Protein AF-M8BR06-F1 (afdb_monomer_lite)

Sequence (377 aa):
MAWVGFGALAWALWTTRNKALIEGIYIKHPADLLYKLVSFLQLWKPLSRAQDRRHVEWLAAKHLESKNGSPNIQAASSKQPSMRTPHAALLLLFILSCSRVAYSGGGRSRFTSIISFGDSYADTGNLVRWADPVLPGPNPFNNLPYGETFFGYPTGRATDGRLVLDFIAQALGLPLVPPYLAKGSNFSAGVNFAVAGAPALNLTYLQGQNLTVEPPINRSLHDQLDWFQKLKPSLCKGKGADFFGSSLFVMGEFGGNDYNFLMSCNRTVEQARVYAPQIVDSISRGVEIGDTDPARRQVVVADIFPIGCLPAILTMLASPNNMEYDGHGCLKSMNKLGRYQSSLLRRRIKVLRYKYPHTKIIATEYYRPVLACVLVA

Radius of gyration: 27.78 Å; chains: 1; bounding box: 53×90×55 Å

pLDDT: mean 81.52, std 17.78, range [28.53, 98.31]

Structure (mmCIF, N/CA/C/O backbone):
data_AF-M8BR06-F1
#
_entry.id   AF-M8BR06-F1
#
loop_
_atom_site.group_PDB
_atom_site.id
_atom_site.type_symbol
_atom_site.label_atom_id
_atom_site.label_alt_id
_atom_site.label_comp_id
_atom_site.label_asym_id
_atom_site.label_entity_id
_atom_site.label_seq_id
_atom_site.pdbx_PDB_ins_code
_atom_site.Cartn_x
_atom_site.Cartn_y
_atom_site.Cartn_z
_atom_site.occupancy
_atom_site.B_iso_or_equiv
_atom_site.auth_seq_id
_atom_site.auth_comp_id
_atom_site.auth_asym_id
_atom_site.auth_atom_id
_atom_site.pdbx_PDB_model_num
ATOM 1 N N . MET A 1 1 ? -3.911 -50.898 -1.181 1.00 49.75 1 MET A N 1
ATOM 2 C CA . MET A 1 1 ? -5.026 -50.791 -0.210 1.00 49.75 1 MET A CA 1
ATOM 3 C C . MET A 1 1 ? -5.031 -49.491 0.595 1.00 49.75 1 MET A C 1
ATOM 5 O O . MET A 1 1 ? -5.884 -48.664 0.304 1.00 49.75 1 MET A O 1
ATOM 9 N N . ALA A 1 2 ? -4.105 -49.244 1.538 1.00 55.69 2 ALA A N 1
ATOM 10 C CA . ALA A 1 2 ? -4.157 -48.046 2.403 1.00 55.69 2 ALA A CA 1
ATOM 11 C C . ALA A 1 2 ? -4.140 -46.710 1.631 1.00 55.69 2 ALA A C 1
ATOM 13 O O . ALA A 1 2 ? -4.893 -45.800 1.957 1.00 55.69 2 ALA A O 1
ATOM 14 N N . TRP A 1 3 ? -3.354 -46.626 0.555 1.00 56.12 3 TRP A N 1
ATOM 15 C CA . TRP A 1 3 ? -3.198 -45.402 -0.236 1.00 56.12 3 TRP A CA 1
ATOM 16 C C . TRP A 1 3 ? -4.436 -44.994 -1.041 1.00 56.12 3 TRP A C 1
ATOM 18 O O . TRP A 1 3 ? -4.694 -43.805 -1.177 1.00 56.12 3 TRP A O 1
ATOM 28 N N . VAL A 1 4 ? -5.232 -45.951 -1.534 1.00 65.31 4 VAL A N 1
ATOM 29 C CA . VAL A 1 4 ? -6.446 -45.650 -2.318 1.00 65.31 4 VAL A CA 1
ATOM 30 C C . VAL A 1 4 ? -7.574 -45.184 -1.398 1.00 65.31 4 VAL A C 1
ATOM 32 O O . VAL A 1 4 ? -8.220 -44.180 -1.680 1.00 65.31 4 VAL A O 1
ATOM 35 N N . GLY A 1 5 ? -7.761 -45.858 -0.257 1.00 67.38 5 GLY A N 1
ATOM 36 C CA . GLY A 1 5 ? -8.716 -45.424 0.765 1.00 67.38 5 GLY A CA 1
ATOM 37 C C . GLY A 1 5 ? -8.335 -44.075 1.379 1.00 67.38 5 GLY A C 1
ATOM 38 O O . GLY A 1 5 ? -9.189 -43.206 1.532 1.00 67.38 5 GLY A O 1
ATOM 39 N N . PHE A 1 6 ? -7.043 -43.865 1.653 1.00 75.31 6 PHE A N 1
ATOM 40 C CA . PHE A 1 6 ? -6.528 -42.580 2.122 1.00 75.31 6 PHE A CA 1
ATOM 41 C C . PHE A 1 6 ? -6.694 -41.478 1.070 1.00 75.31 6 PHE A C 1
ATOM 43 O O . PHE A 1 6 ? -7.150 -40.392 1.405 1.00 75.31 6 PHE A O 1
ATOM 50 N N . GLY A 1 7 ? -6.396 -41.761 -0.201 1.00 75.81 7 GLY A N 1
ATOM 51 C CA . GLY A 1 7 ? -6.579 -40.817 -1.303 1.00 75.81 7 GLY A CA 1
ATOM 52 C C . GLY A 1 7 ? -8.041 -40.410 -1.487 1.00 75.81 7 GLY A C 1
ATOM 53 O O . GLY A 1 7 ? -8.337 -39.222 -1.589 1.00 75.81 7 GLY A O 1
ATOM 54 N N . ALA A 1 8 ? -8.967 -41.371 -1.439 1.00 75.56 8 ALA A N 1
ATOM 55 C CA . ALA A 1 8 ? -10.400 -41.099 -1.524 1.00 75.56 8 ALA A CA 1
ATOM 56 C C . ALA A 1 8 ? -10.910 -40.278 -0.331 1.00 75.56 8 ALA A C 1
ATOM 58 O O . ALA A 1 8 ? -11.685 -39.339 -0.511 1.00 75.56 8 ALA A O 1
ATOM 59 N N . LEU A 1 9 ? -10.443 -40.590 0.883 1.00 77.25 9 LEU A N 1
ATOM 60 C CA . LEU A 1 9 ? -10.775 -39.829 2.086 1.00 77.25 9 LEU A CA 1
ATOM 61 C C . LEU A 1 9 ? -10.216 -38.402 2.017 1.00 77.25 9 LEU A C 1
ATOM 63 O O . LEU A 1 9 ? -10.948 -37.447 2.268 1.00 77.25 9 LEU A O 1
ATOM 67 N N . ALA A 1 10 ? -8.947 -38.245 1.638 1.00 77.25 10 ALA A N 1
ATOM 68 C CA . ALA A 1 10 ? -8.300 -36.947 1.484 1.00 77.25 10 ALA A CA 1
ATOM 69 C C . ALA A 1 10 ? -9.008 -36.092 0.424 1.00 77.25 10 ALA A C 1
ATOM 71 O O . ALA A 1 10 ? -9.261 -34.912 0.658 1.00 77.25 10 ALA A O 1
AT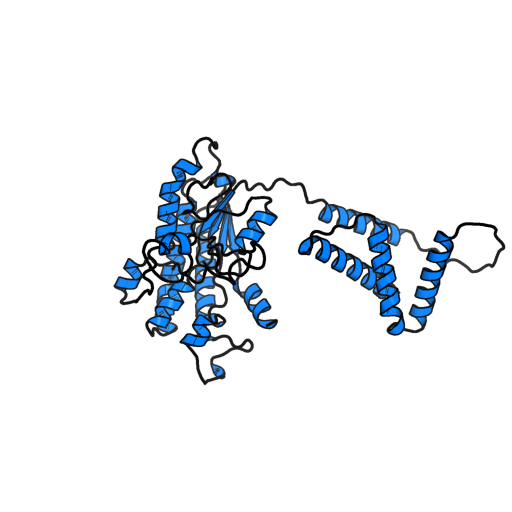OM 72 N N . TRP A 1 11 ? -9.407 -36.692 -0.700 1.00 81.38 11 TRP A N 1
ATOM 73 C CA . TRP A 1 11 ? -10.174 -36.015 -1.743 1.00 81.38 11 TRP A CA 1
ATOM 74 C C . TRP A 1 11 ? -11.576 -35.605 -1.269 1.00 81.38 11 TRP A C 1
ATOM 76 O O . TRP A 1 11 ? -11.992 -34.463 -1.476 1.00 81.38 11 TRP A O 1
ATOM 86 N N . ALA A 1 12 ? -12.300 -36.491 -0.579 1.00 81.25 12 ALA A N 1
ATOM 87 C CA . ALA A 1 12 ? -13.632 -36.191 -0.052 1.00 81.25 12 ALA A CA 1
ATOM 88 C C . ALA A 1 12 ? -13.591 -35.074 1.008 1.00 81.25 12 ALA A C 1
ATOM 90 O O . ALA A 1 12 ? -14.461 -34.198 1.029 1.00 81.25 12 ALA A O 1
ATOM 91 N N . LEU A 1 13 ? -12.557 -35.065 1.855 1.00 79.19 13 LEU A N 1
ATOM 92 C CA . LEU A 1 13 ? -12.309 -34.004 2.832 1.00 79.19 13 LEU A CA 1
ATOM 93 C C . LEU A 1 13 ? -11.920 -32.688 2.153 1.00 79.19 13 LEU A C 1
ATOM 95 O O . LEU A 1 13 ? -12.453 -31.640 2.512 1.00 79.19 13 LEU A O 1
ATOM 99 N N . TRP A 1 14 ? -11.042 -32.728 1.150 1.00 82.38 14 TRP A N 1
ATOM 100 C CA . TRP A 1 14 ? -10.592 -31.541 0.422 1.00 82.38 14 TRP A CA 1
ATOM 101 C C . TRP A 1 14 ? -11.732 -30.860 -0.338 1.00 82.38 14 TRP A C 1
ATOM 103 O O . TRP A 1 14 ? -11.950 -29.661 -0.170 1.00 82.38 14 TRP A O 1
ATOM 113 N N . THR A 1 15 ? -12.508 -31.624 -1.108 1.00 79.94 15 THR A N 1
ATOM 114 C CA . THR A 1 15 ? -13.666 -31.103 -1.854 1.00 79.94 15 THR A CA 1
ATOM 115 C C . THR A 1 15 ? -14.737 -30.553 -0.923 1.00 79.94 15 THR A C 1
ATOM 117 O O . THR A 1 15 ? -15.295 -29.491 -1.176 1.00 79.94 15 THR A O 1
ATOM 120 N N . THR A 1 16 ? -14.994 -31.229 0.196 1.00 77.69 16 THR A N 1
ATOM 121 C CA . THR A 1 16 ? -15.919 -30.743 1.222 1.00 77.69 16 THR A CA 1
ATOM 122 C C . THR A 1 16 ? -15.440 -29.441 1.849 1.00 77.69 16 THR A C 1
ATOM 124 O O . THR A 1 16 ? -16.220 -28.496 1.945 1.00 77.69 16 THR A O 1
ATOM 127 N N . ARG A 1 17 ? -14.165 -29.369 2.244 1.00 82.31 17 ARG A N 1
ATOM 128 C CA . ARG A 1 17 ? -13.575 -28.162 2.827 1.00 82.31 17 ARG A CA 1
ATOM 129 C C . ARG A 1 17 ? -13.661 -26.994 1.852 1.00 82.31 17 ARG A C 1
ATOM 131 O O . ARG A 1 17 ? -14.085 -25.915 2.238 1.00 82.31 17 ARG A O 1
ATOM 138 N N . ASN A 1 18 ? -13.269 -27.204 0.599 1.00 71.38 18 ASN A N 1
ATOM 139 C CA . ASN A 1 18 ? -13.291 -26.144 -0.403 1.00 71.38 18 ASN A CA 1
ATOM 140 C C . ASN A 1 18 ? -14.715 -25.680 -0.692 1.00 71.38 18 ASN A C 1
ATOM 142 O O . ASN A 1 18 ? -14.939 -24.482 -0.744 1.00 71.38 18 ASN A O 1
ATOM 146 N N . LYS A 1 19 ? -15.685 -26.594 -0.797 1.00 71.75 19 LYS A N 1
ATOM 147 C CA . LYS A 1 19 ? -17.084 -26.214 -1.017 1.00 71.75 19 LYS A CA 1
ATOM 148 C C . LYS A 1 19 ? -17.658 -25.412 0.156 1.00 71.75 19 LYS A C 1
ATOM 150 O O . LYS A 1 19 ? -18.348 -24.422 -0.055 1.00 71.75 19 LYS A O 1
ATOM 155 N N . ALA A 1 20 ? -17.299 -25.771 1.389 1.00 71.56 20 ALA A N 1
ATOM 156 C CA . ALA A 1 20 ? -17.675 -24.999 2.571 1.00 71.56 20 ALA A CA 1
ATOM 157 C C . ALA A 1 20 ? -17.008 -23.612 2.606 1.00 71.56 20 ALA A C 1
ATOM 159 O O . ALA A 1 20 ? -17.659 -22.631 2.944 1.00 71.56 20 ALA A O 1
ATOM 160 N N . LEU A 1 21 ? -15.724 -23.515 2.243 1.00 70.88 21 LEU A N 1
ATOM 161 C CA . LEU A 1 21 ? -14.970 -22.257 2.287 1.00 70.88 21 LEU A CA 1
ATOM 162 C C . LEU A 1 21 ? -15.294 -21.303 1.130 1.00 70.88 21 LEU A C 1
ATOM 164 O O . LEU A 1 21 ? -15.275 -20.093 1.326 1.00 70.88 21 LEU A O 1
ATOM 168 N N . ILE A 1 22 ? -15.543 -21.838 -0.064 1.00 71.12 22 ILE A N 1
ATOM 169 C CA . ILE A 1 22 ? -15.739 -21.057 -1.292 1.00 71.12 22 ILE A CA 1
ATOM 170 C C . ILE A 1 22 ? -17.221 -20.740 -1.490 1.00 71.12 22 ILE A C 1
ATOM 172 O O . ILE A 1 22 ? -17.567 -19.598 -1.768 1.00 71.12 22 ILE A O 1
ATOM 176 N N . GLU A 1 23 ? -18.095 -21.735 -1.322 1.00 71.25 23 GLU A N 1
ATOM 177 C CA . GLU A 1 23 ? -19.526 -21.614 -1.632 1.00 71.25 23 GLU A CA 1
ATOM 178 C C . GLU A 1 23 ? -20.400 -21.461 -0.374 1.00 71.25 23 GLU A C 1
ATOM 180 O O . GLU A 1 23 ? -21.606 -21.265 -0.483 1.00 71.25 23 GLU A O 1
ATOM 185 N N . GLY A 1 24 ? -19.834 -21.582 0.835 1.00 71.88 24 GLY A N 1
ATOM 186 C CA . GLY A 1 24 ? -20.604 -21.536 2.085 1.00 71.88 24 GLY A CA 1
ATOM 187 C C . GLY A 1 24 ? -21.511 -22.754 2.308 1.00 71.88 24 GLY A C 1
ATOM 188 O O . GLY A 1 24 ? -22.392 -22.724 3.168 1.00 71.88 24 GLY A O 1
ATOM 189 N N . ILE A 1 25 ? -21.325 -23.837 1.543 1.00 70.94 25 ILE A N 1
ATOM 190 C CA . ILE A 1 25 ? -22.163 -25.039 1.622 1.00 70.94 25 ILE A CA 1
ATOM 191 C C . ILE A 1 25 ? -21.520 -26.062 2.560 1.00 70.94 25 ILE A C 1
ATOM 193 O O . ILE A 1 25 ? -20.535 -26.722 2.220 1.00 70.94 25 ILE A O 1
ATOM 197 N N . TYR A 1 26 ? -22.121 -26.229 3.736 1.00 76.75 26 TYR A N 1
ATOM 198 C CA . TYR A 1 26 ? -21.677 -27.176 4.758 1.00 76.75 26 TYR A CA 1
ATOM 199 C C . TYR A 1 26 ? -22.360 -28.542 4.616 1.00 76.75 26 TYR A C 1
ATOM 201 O O . TYR A 1 26 ? -23.502 -28.647 4.163 1.00 76.75 26 TYR A O 1
ATOM 209 N N . ILE A 1 27 ? -21.655 -29.600 5.027 1.00 71.38 27 ILE A N 1
ATOM 210 C CA . ILE A 1 27 ? -22.239 -30.941 5.145 1.00 71.38 27 ILE A CA 1
ATOM 211 C C . ILE A 1 27 ? -23.325 -30.915 6.219 1.00 71.38 27 ILE A C 1
ATOM 213 O O . ILE A 1 27 ? -23.078 -30.453 7.332 1.00 71.38 27 ILE A O 1
ATOM 217 N N . LYS A 1 28 ? -24.506 -31.444 5.887 1.00 70.75 28 LYS A N 1
ATOM 218 C CA . LYS A 1 28 ? -25.637 -31.526 6.818 1.00 70.75 28 LYS A CA 1
ATOM 219 C C . LYS A 1 28 ? -25.622 -32.838 7.598 1.00 70.75 28 LYS A C 1
ATOM 221 O O . LYS A 1 28 ? -25.984 -32.840 8.770 1.00 70.75 28 LYS A O 1
ATOM 226 N N . HIS A 1 29 ? -25.144 -33.927 6.984 1.00 74.44 29 HIS A N 1
ATOM 227 C CA . HIS A 1 29 ? -25.019 -35.225 7.644 1.00 74.44 29 HIS A CA 1
ATOM 228 C C . HIS A 1 29 ? -23.676 -35.920 7.369 1.00 74.44 29 HIS A C 1
ATOM 230 O O . HIS A 1 29 ? -23.185 -35.894 6.244 1.00 74.44 29 HIS A O 1
ATOM 236 N N . PRO A 1 30 ? -23.101 -36.652 8.346 1.00 68.88 30 PRO A N 1
ATOM 237 C CA . PRO A 1 30 ? -21.858 -37.413 8.154 1.00 68.88 30 PRO A CA 1
ATOM 238 C C . PRO A 1 30 ? -21.896 -38.391 6.964 1.00 68.88 30 PRO A C 1
ATOM 240 O O . PRO A 1 30 ? -20.865 -38.682 6.356 1.00 68.88 30 PRO A O 1
ATOM 243 N N . ALA A 1 31 ? -23.094 -38.864 6.605 1.00 66.94 31 ALA A N 1
ATOM 244 C CA . ALA A 1 31 ? -23.335 -39.716 5.445 1.00 66.94 31 ALA A CA 1
ATOM 245 C C . ALA A 1 31 ? -22.972 -39.045 4.104 1.00 66.94 31 ALA A C 1
ATOM 247 O O . ALA A 1 31 ? -22.581 -39.745 3.173 1.00 66.94 31 ALA A O 1
ATOM 248 N N . ASP A 1 32 ? -23.008 -37.712 4.010 1.00 68.38 32 ASP A N 1
ATOM 249 C CA . ASP A 1 32 ? -22.663 -36.976 2.786 1.00 68.38 32 ASP A CA 1
ATOM 250 C C . ASP A 1 32 ? -21.168 -37.113 2.452 1.00 68.38 32 ASP A C 1
ATOM 252 O O . ASP A 1 32 ? -20.780 -37.187 1.283 1.00 68.38 32 ASP A O 1
ATOM 256 N N . LEU A 1 33 ? -20.309 -37.186 3.478 1.00 75.06 33 LEU A N 1
ATOM 257 C CA . LEU A 1 33 ? -18.872 -37.405 3.301 1.00 75.06 33 LEU A CA 1
ATOM 258 C C . LEU A 1 33 ? -18.595 -38.834 2.821 1.00 75.06 33 LEU A C 1
ATOM 260 O O . LEU A 1 33 ? -17.802 -39.031 1.900 1.00 75.06 33 LEU A O 1
ATOM 264 N N . LEU A 1 34 ? -19.285 -39.817 3.410 1.00 70.88 34 LEU A N 1
ATOM 265 C CA . LEU A 1 34 ? -19.211 -41.218 2.990 1.00 70.88 34 LEU A CA 1
ATOM 266 C C . LEU A 1 34 ? -19.691 -41.385 1.545 1.00 70.88 34 LEU A C 1
ATOM 268 O O . LEU A 1 34 ? -19.033 -42.068 0.764 1.00 70.88 34 LEU A O 1
ATOM 272 N N . TYR A 1 35 ? -20.771 -40.703 1.160 1.00 72.69 35 TYR A N 1
ATOM 273 C CA . TYR A 1 35 ? -21.288 -40.725 -0.205 1.00 72.69 35 TYR A CA 1
ATOM 274 C C . TYR A 1 35 ? -20.272 -40.182 -1.220 1.00 72.69 35 TYR A C 1
ATOM 276 O O . TYR A 1 35 ? -20.033 -40.816 -2.249 1.00 72.69 35 TYR A O 1
ATOM 284 N N . LYS A 1 36 ? -19.609 -39.055 -0.924 1.00 75.25 36 LYS A N 1
ATOM 285 C CA . LYS A 1 36 ? -18.546 -38.500 -1.785 1.00 75.25 36 LYS A CA 1
ATOM 286 C C . LYS A 1 36 ? -17.338 -39.431 -1.895 1.00 75.25 36 LYS A C 1
ATOM 288 O O . LYS A 1 36 ? -16.780 -39.578 -2.979 1.00 75.25 36 LYS A O 1
ATOM 293 N N . LEU A 1 37 ? -16.955 -40.074 -0.793 1.00 74.44 37 LEU A N 1
ATOM 294 C CA . LEU A 1 37 ? -15.846 -41.027 -0.747 1.00 74.44 37 LEU A CA 1
ATOM 295 C C . LEU A 1 37 ? -16.151 -42.262 -1.611 1.00 74.44 37 LEU A C 1
ATOM 297 O O . LEU A 1 37 ? -15.336 -42.652 -2.444 1.00 74.44 37 LEU A O 1
ATOM 301 N N . VAL A 1 38 ? -17.358 -42.822 -1.483 1.00 70.38 38 VAL A N 1
ATOM 302 C CA . VAL A 1 38 ? -17.835 -43.940 -2.314 1.00 70.38 38 VAL A CA 1
ATOM 303 C C . VAL A 1 38 ? -17.940 -43.530 -3.786 1.00 70.38 38 VAL A C 1
ATOM 305 O O . VAL A 1 38 ? -17.474 -44.271 -4.647 1.00 70.38 38 VAL A O 1
ATOM 308 N N . SER A 1 39 ? -18.458 -42.334 -4.077 1.00 71.25 39 SER A N 1
ATOM 309 C CA . SER A 1 39 ? -18.562 -41.806 -5.447 1.00 71.25 39 SER A CA 1
ATOM 310 C C . SER A 1 39 ? -17.189 -41.683 -6.112 1.00 71.25 39 SER A C 1
ATOM 312 O O . SER A 1 39 ? -17.006 -42.114 -7.247 1.00 71.25 39 SER A O 1
ATOM 314 N N . PHE A 1 40 ? -16.189 -41.164 -5.393 1.00 74.94 40 PHE A N 1
ATOM 315 C CA . PHE A 1 40 ? -14.815 -41.075 -5.889 1.00 74.94 40 PHE A CA 1
ATOM 316 C C . PHE A 1 40 ? -14.220 -42.452 -6.195 1.00 74.94 40 PHE A C 1
ATOM 318 O O . PHE A 1 40 ? -13.641 -42.654 -7.261 1.00 74.94 40 PHE A O 1
ATOM 325 N N . LEU A 1 41 ? -14.402 -43.416 -5.287 1.00 71.81 41 LEU A N 1
ATOM 326 C CA . LEU A 1 41 ? -13.933 -44.789 -5.483 1.00 71.81 41 LEU A CA 1
ATOM 327 C C . LEU A 1 41 ? -14.619 -45.473 -6.676 1.00 71.81 41 LEU A C 1
ATOM 329 O O . LEU A 1 41 ? -13.980 -46.253 -7.379 1.00 71.81 41 LEU A O 1
ATOM 333 N N . GLN A 1 42 ? -15.891 -45.162 -6.933 1.00 70.31 42 GLN A N 1
ATOM 334 C CA . GLN A 1 42 ? -16.631 -45.657 -8.096 1.00 70.31 42 GLN A CA 1
ATOM 335 C C . GLN A 1 42 ? -16.139 -45.027 -9.409 1.00 70.31 42 GLN A C 1
ATOM 337 O O . GLN A 1 42 ? -15.932 -45.751 -10.380 1.00 70.31 42 GLN A O 1
ATOM 342 N N . LEU A 1 43 ? -15.877 -43.716 -9.429 1.00 71.81 43 LEU A N 1
ATOM 343 C CA . LEU A 1 43 ? -15.330 -42.990 -10.586 1.00 71.81 43 LEU A CA 1
ATOM 344 C C . LEU A 1 43 ? -13.903 -43.434 -10.946 1.00 71.81 43 LEU A C 1
ATOM 346 O O . LEU A 1 43 ? -13.566 -43.544 -12.121 1.00 71.81 43 LEU A O 1
ATOM 350 N N . TRP A 1 44 ? -13.075 -43.742 -9.945 1.00 67.06 44 TRP A N 1
ATOM 351 C CA . TRP A 1 44 ? -11.690 -44.193 -10.138 1.00 67.06 44 TRP A CA 1
ATOM 352 C C . TRP A 1 44 ? -11.543 -45.710 -10.330 1.00 67.06 44 TRP A C 1
ATOM 354 O O . TRP A 1 44 ? -10.448 -46.197 -10.629 1.00 67.06 44 TRP A O 1
ATOM 364 N N . LYS A 1 45 ? -12.643 -46.469 -10.224 1.00 64.38 45 LYS A N 1
ATOM 365 C CA . LYS A 1 45 ? -12.693 -47.924 -10.438 1.00 64.38 45 LYS A CA 1
ATOM 366 C C . LYS A 1 45 ? -12.022 -48.378 -11.750 1.00 64.38 45 LYS A C 1
ATOM 368 O O . LYS A 1 45 ? -11.243 -49.334 -11.676 1.00 64.38 45 LYS A O 1
ATOM 373 N N . PRO A 1 46 ? -12.231 -47.729 -12.919 1.00 63.12 46 PRO A N 1
ATOM 374 C CA . PRO A 1 46 ? -11.651 -48.179 -14.191 1.00 63.12 46 PRO A CA 1
ATOM 375 C C . PRO A 1 46 ? -10.120 -48.085 -14.230 1.00 63.12 46 PRO A C 1
ATOM 377 O O . PRO A 1 46 ? -9.468 -48.892 -14.889 1.00 63.12 46 PRO A O 1
ATOM 380 N N . LEU A 1 47 ? -9.551 -47.134 -13.483 1.00 58.69 47 LEU A N 1
ATOM 381 C CA . LEU A 1 47 ? -8.119 -46.821 -13.462 1.00 58.69 47 LEU A CA 1
ATOM 382 C C . LEU A 1 47 ? -7.347 -47.617 -12.394 1.00 58.69 47 LEU A C 1
ATOM 384 O O . LEU A 1 47 ? -6.122 -47.540 -12.316 1.00 58.69 47 LEU A O 1
ATOM 388 N N . SER A 1 48 ? -8.049 -48.393 -11.564 1.00 63.12 48 SER A N 1
ATOM 389 C CA . SER A 1 48 ? -7.447 -49.170 -10.479 1.00 63.12 48 SER A CA 1
ATOM 390 C C . SER A 1 48 ? -6.947 -50.550 -10.939 1.00 63.12 48 SER A C 1
ATOM 392 O O . SER A 1 48 ? -7.472 -51.168 -11.881 1.00 63.12 48 SER A O 1
ATOM 394 N N . ARG A 1 49 ? -5.907 -51.068 -10.265 1.00 65.94 49 ARG A N 1
ATOM 395 C CA . ARG A 1 49 ? -5.365 -52.411 -10.535 1.00 65.94 49 ARG A CA 1
ATOM 396 C C . ARG A 1 49 ? -6.459 -53.463 -10.307 1.00 65.94 49 ARG A C 1
ATOM 398 O O . ARG A 1 49 ? -7.321 -53.298 -9.448 1.00 65.94 49 ARG A O 1
ATOM 405 N N . ALA A 1 50 ? -6.433 -54.568 -11.056 1.00 66.94 50 ALA A N 1
ATOM 406 C CA . ALA A 1 50 ? -7.491 -55.593 -11.021 1.00 66.94 50 ALA A CA 1
ATOM 407 C C . ALA A 1 50 ? -7.768 -56.170 -9.611 1.00 66.94 50 ALA A C 1
ATOM 409 O O . ALA A 1 50 ? -8.886 -56.587 -9.309 1.00 66.94 50 ALA A O 1
ATOM 410 N N . GLN A 1 51 ? -6.764 -56.172 -8.730 1.00 59.53 51 GLN A N 1
ATOM 411 C CA . GLN A 1 51 ? -6.901 -56.585 -7.332 1.00 59.53 51 GLN A CA 1
ATOM 412 C C . GLN A 1 51 ? -7.697 -55.579 -6.479 1.00 59.53 51 GLN A C 1
ATOM 414 O O . GLN A 1 51 ? -8.456 -55.999 -5.610 1.00 59.53 51 GLN A O 1
ATOM 419 N N . ASP A 1 52 ? -7.583 -54.277 -6.755 1.00 60.78 52 ASP A N 1
ATOM 420 C CA . ASP A 1 52 ? -8.293 -53.220 -6.025 1.00 60.78 52 ASP A CA 1
ATOM 421 C C . ASP A 1 52 ? -9.775 -53.144 -6.451 1.00 60.78 52 ASP A C 1
ATOM 423 O O . ASP A 1 52 ? -10.650 -52.931 -5.611 1.00 60.78 52 ASP A O 1
ATOM 427 N N . ARG A 1 53 ? -10.084 -53.422 -7.731 1.00 67.19 53 ARG A N 1
ATOM 428 C CA . ARG A 1 53 ? -11.465 -53.433 -8.265 1.00 67.19 53 ARG A CA 1
ATOM 429 C C . ARG A 1 53 ? -12.386 -54.405 -7.531 1.00 67.19 53 ARG A C 1
ATOM 431 O O . ARG A 1 53 ? -13.478 -54.013 -7.129 1.00 67.19 53 ARG A O 1
ATOM 438 N N . ARG A 1 54 ? -11.919 -55.638 -7.301 1.00 65.19 54 ARG A N 1
ATOM 439 C CA . ARG A 1 54 ? -12.687 -56.685 -6.600 1.00 65.19 54 ARG A CA 1
ATOM 440 C C . ARG A 1 54 ? -13.035 -56.294 -5.163 1.00 65.19 54 ARG A C 1
ATOM 442 O O . ARG A 1 54 ? -14.078 -56.676 -4.644 1.00 65.19 54 ARG A O 1
ATOM 449 N N . HIS A 1 55 ? -12.181 -55.507 -4.516 1.00 64.81 55 HIS A N 1
ATOM 450 C CA . HIS A 1 55 ? -12.420 -55.065 -3.147 1.00 64.81 55 HIS A CA 1
ATOM 451 C C . HIS A 1 55 ? -13.378 -53.868 -3.069 1.00 64.81 55 HIS A C 1
ATOM 453 O O . HIS A 1 55 ? -14.205 -53.803 -2.162 1.00 64.81 55 HIS A O 1
ATOM 459 N N . VAL A 1 56 ? -13.313 -52.946 -4.037 1.00 64.50 56 VAL A N 1
ATOM 460 C CA . VAL A 1 56 ? -14.299 -51.858 -4.176 1.00 64.50 56 VAL A CA 1
ATOM 461 C C . VAL A 1 56 ? -15.698 -52.428 -4.445 1.00 64.50 56 VAL A C 1
ATOM 463 O O . VAL A 1 56 ? -16.672 -51.943 -3.876 1.00 64.50 56 VAL A O 1
ATOM 466 N N . GLU A 1 57 ? -15.800 -53.493 -5.244 1.00 65.94 57 GLU A N 1
ATOM 467 C CA . GLU A 1 57 ? -17.057 -54.223 -5.477 1.00 65.94 57 GLU A CA 1
ATOM 468 C C . GLU A 1 57 ? -17.592 -54.884 -4.205 1.00 65.94 57 GLU A C 1
ATOM 470 O O . GLU A 1 57 ? -18.773 -54.741 -3.893 1.00 65.94 57 GLU A O 1
ATOM 475 N N . TRP A 1 58 ? -16.719 -55.521 -3.421 1.00 70.94 58 TRP A N 1
ATOM 476 C CA . TRP A 1 58 ? -17.087 -56.096 -2.127 1.00 70.94 58 TRP A CA 1
ATOM 477 C C . TRP A 1 58 ? -17.611 -55.039 -1.134 1.00 70.94 58 TRP A C 1
ATOM 479 O O . TRP A 1 58 ? -18.636 -55.253 -0.488 1.00 70.94 58 TRP A O 1
ATOM 489 N N . LEU A 1 59 ? -16.957 -53.873 -1.044 1.00 61.22 59 LEU A N 1
ATOM 490 C CA . LEU A 1 59 ? -17.395 -52.764 -0.182 1.00 61.22 59 LEU A CA 1
ATOM 491 C C . LEU A 1 59 ? -18.744 -52.176 -0.622 1.00 61.22 59 LEU A C 1
ATOM 493 O O . LEU A 1 59 ? -19.586 -51.867 0.222 1.00 61.22 59 LEU A O 1
ATOM 497 N N . ALA A 1 60 ? -18.962 -52.035 -1.932 1.00 62.41 60 ALA A N 1
ATOM 498 C CA . ALA A 1 60 ? -20.221 -51.541 -2.482 1.00 62.41 60 ALA A CA 1
ATOM 499 C C . ALA A 1 60 ? -21.382 -52.519 -2.223 1.00 62.41 60 ALA A C 1
ATOM 501 O O . ALA A 1 60 ? -22.458 -52.083 -1.813 1.00 62.41 60 ALA A O 1
ATOM 502 N N . ALA A 1 61 ? -21.150 -53.828 -2.381 1.00 67.19 61 ALA A N 1
ATOM 503 C CA . ALA A 1 61 ? -22.139 -54.868 -2.092 1.00 67.19 61 ALA A CA 1
ATOM 504 C C . ALA A 1 61 ? -22.545 -54.881 -0.607 1.00 67.19 61 ALA A C 1
ATOM 506 O O . ALA A 1 61 ? -23.730 -54.822 -0.290 1.00 67.19 61 ALA A O 1
ATOM 507 N N . LYS A 1 62 ? -21.568 -54.815 0.309 1.00 66.38 62 LYS A N 1
ATOM 508 C CA . LYS A 1 62 ? -21.794 -54.699 1.764 1.00 66.38 62 LYS A CA 1
ATOM 509 C C . LYS A 1 62 ? -22.636 -53.479 2.158 1.00 66.38 62 LYS A C 1
ATOM 511 O O . LYS A 1 62 ? -23.440 -53.554 3.086 1.00 66.38 62 LYS A O 1
ATOM 516 N N . HIS A 1 63 ? -22.443 -52.342 1.485 1.00 55.47 63 HIS A N 1
ATOM 517 C CA . HIS A 1 63 ? -23.221 -51.128 1.746 1.00 55.47 63 HIS A CA 1
ATOM 518 C C . HIS A 1 63 ? -24.672 -51.250 1.255 1.00 55.47 63 HIS A C 1
ATOM 520 O O . HIS A 1 63 ? -25.586 -50.757 1.915 1.00 55.47 63 HIS A O 1
ATOM 526 N N . LEU A 1 64 ? -24.889 -51.932 0.126 1.00 51.72 64 LEU A N 1
ATOM 527 C CA . LEU A 1 64 ? -26.224 -52.214 -0.409 1.00 51.72 64 LEU A CA 1
ATOM 528 C C . LEU A 1 64 ? -26.985 -53.224 0.466 1.00 51.72 64 LEU A C 1
ATOM 530 O O . LEU A 1 64 ? -28.152 -52.997 0.776 1.00 51.72 64 LEU A O 1
ATOM 534 N N . GLU A 1 65 ? -26.313 -54.268 0.958 1.00 56.88 65 GLU A N 1
ATOM 535 C CA . GLU A 1 65 ? -26.877 -55.227 1.924 1.00 56.88 65 GLU A CA 1
ATOM 536 C C . GLU A 1 65 ? -27.297 -54.546 3.238 1.00 56.88 65 GLU A C 1
ATOM 538 O O . GLU A 1 65 ? -28.361 -54.830 3.783 1.00 56.88 65 GLU A O 1
ATOM 543 N N . SER A 1 66 ? -26.506 -53.581 3.720 1.00 51.56 66 SER A N 1
ATOM 544 C CA . SER A 1 66 ? -26.826 -52.791 4.917 1.00 51.56 66 SER A CA 1
ATOM 545 C C . SER A 1 66 ? -28.052 -51.882 4.758 1.00 51.56 66 SER A C 1
ATOM 547 O O . SER A 1 66 ? -28.618 -51.485 5.776 1.00 51.56 66 SER A O 1
ATOM 549 N N . LYS A 1 67 ? -28.453 -51.517 3.532 1.00 48.44 67 LYS A N 1
ATOM 550 C CA . LYS A 1 67 ? -29.626 -50.658 3.291 1.00 48.44 67 LYS A CA 1
ATOM 551 C C . LYS A 1 67 ? -30.935 -51.435 3.150 1.00 48.44 67 LYS A C 1
ATOM 553 O O . LYS A 1 67 ? -31.985 -50.846 3.379 1.00 48.44 67 LYS A O 1
ATOM 558 N N . ASN A 1 68 ? -30.878 -52.723 2.807 1.00 45.12 68 ASN A N 1
ATOM 559 C CA . ASN A 1 68 ? -32.059 -53.473 2.371 1.00 45.12 68 ASN A CA 1
ATOM 560 C C . ASN A 1 68 ? -32.699 -54.412 3.400 1.00 45.12 68 ASN A C 1
ATOM 562 O O . ASN A 1 68 ? -33.717 -54.990 3.066 1.00 45.12 68 ASN A O 1
ATOM 566 N N . GLY A 1 69 ? -32.178 -54.534 4.625 1.00 41.91 69 GLY A N 1
ATOM 567 C CA . GLY A 1 69 ? -32.873 -55.164 5.758 1.00 41.91 69 GLY A CA 1
ATOM 568 C C . GLY A 1 69 ? -33.490 -56.570 5.552 1.00 41.91 69 GLY A C 1
ATOM 569 O O . GLY A 1 69 ? -34.579 -56.700 5.005 1.00 41.91 69 GLY A O 1
ATOM 570 N N . SER A 1 70 ? -32.896 -57.566 6.239 1.00 36.88 70 SER A N 1
ATOM 571 C CA . SER A 1 70 ? -33.510 -58.821 6.771 1.00 36.88 70 SER A CA 1
ATOM 572 C C . SER A 1 70 ? -33.331 -60.132 5.952 1.00 36.88 70 SER A C 1
ATOM 574 O O . SER A 1 70 ? -33.085 -60.058 4.753 1.00 36.88 70 SER A O 1
ATOM 576 N N . PRO A 1 71 ? -33.530 -61.348 6.531 1.00 51.84 71 PRO A N 1
ATOM 577 C CA . PRO A 1 71 ? -32.812 -61.994 7.650 1.00 51.84 71 PRO A CA 1
ATOM 578 C C . PRO A 1 71 ? -32.235 -63.412 7.319 1.00 51.84 71 PRO A C 1
ATOM 580 O O . PRO A 1 71 ? -32.564 -64.017 6.308 1.00 51.84 71 PRO A O 1
ATOM 583 N N . ASN A 1 72 ? -31.461 -63.970 8.269 1.00 32.09 72 ASN A N 1
ATOM 584 C CA . ASN A 1 72 ? -31.073 -65.389 8.492 1.00 32.09 72 ASN A CA 1
ATOM 585 C C . ASN A 1 72 ? -29.930 -66.089 7.698 1.00 32.09 72 ASN A C 1
ATOM 587 O O . ASN A 1 72 ? -30.113 -66.708 6.659 1.00 32.09 72 ASN A O 1
ATOM 591 N N . ILE A 1 73 ? -28.750 -66.053 8.337 1.00 42.78 73 ILE A N 1
ATOM 592 C CA . ILE A 1 73 ? -27.729 -67.090 8.626 1.00 42.78 73 ILE A CA 1
ATOM 593 C C . ILE A 1 73 ? -27.818 -68.459 7.908 1.00 42.78 73 ILE A C 1
ATOM 595 O O . ILE A 1 73 ? -28.690 -69.263 8.221 1.00 42.78 73 ILE A O 1
ATOM 599 N N . GLN A 1 74 ? -26.752 -68.819 7.175 1.00 29.55 74 GLN A N 1
ATOM 600 C CA . GLN A 1 74 ? -26.008 -70.076 7.386 1.00 29.55 74 GLN A CA 1
ATOM 601 C C . GLN A 1 74 ? -24.546 -69.969 6.915 1.00 29.55 74 GLN A C 1
ATOM 603 O O . GLN A 1 74 ? -24.186 -69.152 6.073 1.00 29.55 74 GLN A O 1
ATOM 608 N N . ALA A 1 75 ? -23.692 -70.740 7.583 1.00 36.16 75 ALA A N 1
ATOM 609 C CA . ALA A 1 75 ? -22.253 -70.568 7.693 1.00 36.16 75 ALA A CA 1
ATOM 610 C C . ALA A 1 75 ? -21.455 -70.887 6.417 1.00 36.16 75 ALA A C 1
ATOM 612 O O . ALA A 1 75 ? -21.650 -71.922 5.790 1.00 36.16 75 ALA A O 1
ATOM 613 N N . ALA A 1 76 ? -20.435 -70.070 6.145 1.00 28.53 76 ALA A N 1
ATOM 614 C CA . ALA A 1 76 ? -19.249 -70.493 5.407 1.00 28.53 76 ALA A CA 1
ATOM 615 C C . ALA A 1 76 ? -18.000 -69.926 6.096 1.00 28.53 76 ALA A C 1
ATOM 617 O O . ALA A 1 76 ? -17.792 -68.717 6.197 1.00 28.53 76 ALA A O 1
ATOM 618 N N . SER A 1 77 ? -17.195 -70.845 6.622 1.00 36.78 77 SER A N 1
ATOM 619 C CA . SER A 1 77 ? -15.912 -70.601 7.270 1.00 36.78 77 SER A CA 1
ATOM 620 C C . SER A 1 77 ? -14.927 -69.950 6.295 1.00 36.78 77 SER A C 1
ATOM 622 O O . SER A 1 77 ? -14.492 -70.569 5.328 1.00 36.78 77 SER A O 1
ATOM 624 N N . SER A 1 78 ? -14.525 -68.711 6.574 1.00 31.53 78 SER A N 1
ATOM 625 C CA . SER A 1 78 ? -13.244 -68.180 6.108 1.00 31.53 78 SER A CA 1
ATOM 626 C C . SER A 1 78 ? -12.684 -67.265 7.194 1.00 31.53 78 SER A C 1
ATOM 628 O O . SER A 1 78 ? -13.367 -66.365 7.683 1.00 31.53 78 SER A O 1
ATOM 630 N N . LYS A 1 79 ? -11.464 -67.568 7.643 1.00 36.25 79 LYS A N 1
ATOM 631 C CA . LYS A 1 79 ? -10.750 -66.869 8.717 1.00 36.25 79 LYS A CA 1
ATOM 632 C C . LYS A 1 79 ? -10.766 -65.351 8.481 1.00 36.25 79 LYS A C 1
ATOM 634 O O . LYS A 1 79 ? -10.122 -64.864 7.556 1.00 36.25 79 LYS A O 1
ATOM 639 N N . GLN A 1 80 ? -11.457 -64.605 9.346 1.00 29.16 80 GLN A N 1
ATOM 640 C CA . GLN A 1 80 ? -11.279 -63.157 9.453 1.00 29.16 80 GLN A CA 1
ATOM 641 C C . GLN A 1 80 ? -9.838 -62.866 9.907 1.00 29.16 80 GLN A C 1
ATOM 643 O O . GLN A 1 80 ? -9.395 -63.439 10.906 1.00 29.16 80 GLN A O 1
ATOM 648 N N . PRO A 1 81 ? -9.094 -61.965 9.242 1.00 30.66 81 PRO A N 1
ATOM 649 C CA . PRO A 1 81 ? -7.885 -61.419 9.831 1.00 30.66 81 PRO A CA 1
ATOM 650 C C . PRO A 1 81 ? -8.307 -60.514 10.989 1.00 30.66 81 PRO A C 1
ATOM 652 O O . PRO A 1 81 ? -9.094 -59.585 10.798 1.00 30.66 81 PRO A O 1
ATOM 655 N N . SER A 1 82 ? -7.789 -60.772 12.192 1.00 36.97 82 SER A N 1
ATOM 656 C CA . SER A 1 82 ? -7.961 -59.857 13.314 1.00 36.97 82 SER A CA 1
ATOM 657 C C . SER A 1 82 ? -7.273 -58.534 12.970 1.00 36.97 82 SER A C 1
ATOM 659 O O . SER A 1 82 ? -6.051 -58.384 13.018 1.00 36.97 82 SER A O 1
ATOM 661 N N . MET A 1 83 ? -8.072 -57.548 12.564 1.00 36.25 83 MET A N 1
ATOM 662 C CA . MET A 1 83 ? -7.618 -56.169 12.512 1.00 36.25 83 MET A CA 1
ATOM 663 C C . MET A 1 83 ? -7.369 -55.744 13.951 1.00 36.25 83 MET A C 1
ATOM 665 O O . MET A 1 83 ? -8.288 -55.417 14.699 1.00 36.25 83 MET A O 1
ATOM 669 N N . ARG A 1 84 ? -6.096 -55.812 14.343 1.00 44.66 84 ARG A N 1
ATOM 670 C CA . ARG A 1 84 ? -5.614 -55.276 15.607 1.00 44.66 84 ARG A CA 1
ATOM 671 C C . ARG A 1 84 ? -6.164 -53.854 15.761 1.00 44.66 84 ARG A C 1
ATOM 673 O O . ARG A 1 84 ? -6.146 -53.038 14.834 1.00 44.66 84 ARG A O 1
ATOM 680 N N . THR A 1 85 ? -6.590 -53.574 16.977 1.00 52.62 85 THR A N 1
ATOM 681 C CA . THR A 1 85 ? -7.267 -52.382 17.481 1.00 52.62 85 THR A CA 1
ATOM 682 C C . THR A 1 85 ? -6.502 -51.039 17.456 1.00 52.62 85 THR A C 1
ATOM 684 O O . THR A 1 85 ? -7.174 -50.038 17.704 1.00 52.62 85 THR A O 1
ATOM 687 N N . PRO A 1 86 ? -5.193 -50.886 17.116 1.00 52.28 86 PRO A N 1
ATOM 688 C CA . PRO A 1 86 ? -4.580 -49.554 17.195 1.00 52.28 86 PRO A CA 1
ATOM 689 C C . PRO A 1 86 ? -4.958 -48.624 16.031 1.00 52.28 86 PRO A C 1
ATOM 691 O O . PRO A 1 86 ? -4.961 -47.410 16.206 1.00 52.28 86 PRO A O 1
ATOM 694 N N . HIS A 1 87 ? -5.344 -49.153 14.863 1.00 49.16 87 HIS A N 1
ATOM 695 C CA . HIS A 1 87 ? -5.648 -48.323 13.686 1.00 49.16 87 HIS A CA 1
ATOM 696 C C . HIS A 1 87 ? -6.997 -47.605 13.793 1.00 49.16 87 HIS A C 1
ATOM 698 O O . HIS A 1 87 ? -7.110 -46.456 13.378 1.00 49.16 87 HIS A O 1
ATOM 704 N N . ALA A 1 88 ? -8.007 -48.251 14.387 1.00 53.22 88 ALA A N 1
ATOM 705 C CA . ALA A 1 88 ? -9.309 -47.631 14.624 1.00 53.22 88 ALA A CA 1
ATOM 706 C C . ALA A 1 88 ? -9.214 -46.518 15.679 1.00 53.22 88 ALA A C 1
ATOM 708 O O . ALA A 1 88 ? -9.804 -45.458 15.498 1.00 53.22 88 ALA A O 1
ATOM 709 N N . ALA A 1 89 ? -8.408 -46.719 16.728 1.00 61.56 89 ALA A N 1
ATOM 710 C CA . ALA A 1 89 ? -8.138 -45.705 17.745 1.00 61.56 89 ALA A CA 1
ATOM 711 C C . ALA A 1 89 ? -7.344 -44.512 17.181 1.00 61.56 89 ALA A C 1
ATOM 713 O O . ALA A 1 89 ? -7.684 -43.366 17.463 1.00 61.56 89 ALA A O 1
ATOM 714 N N . LEU A 1 90 ? -6.341 -44.762 16.329 1.00 63.12 90 LEU A N 1
ATOM 715 C CA . LEU A 1 90 ? -5.601 -43.717 15.609 1.00 63.12 90 LEU A CA 1
ATOM 716 C C . LEU A 1 90 ? -6.497 -42.930 14.647 1.00 63.12 90 LEU A C 1
ATOM 718 O O . LEU A 1 90 ? -6.386 -41.710 14.580 1.00 63.12 90 LEU A O 1
ATOM 722 N N . LEU A 1 91 ? -7.413 -43.602 13.943 1.00 65.00 91 LEU A N 1
ATOM 723 C CA . LEU A 1 91 ? -8.385 -42.947 13.069 1.00 65.00 91 LEU A CA 1
ATOM 724 C C . LEU A 1 91 ? -9.376 -42.098 13.880 1.00 65.00 91 LEU A C 1
ATOM 726 O O . LEU A 1 91 ? -9.667 -40.973 13.489 1.00 65.00 91 LEU A O 1
ATOM 730 N N . LEU A 1 92 ? -9.843 -42.592 15.032 1.00 66.12 92 LEU A N 1
ATOM 731 C CA . LEU A 1 92 ? -10.716 -41.839 15.936 1.00 66.12 92 LEU A CA 1
ATOM 732 C C . LEU A 1 92 ? -10.000 -40.613 16.520 1.00 66.12 92 LEU A C 1
ATOM 734 O O . LEU A 1 92 ? -10.575 -39.531 16.549 1.00 66.12 92 LEU A O 1
ATOM 738 N N . LEU A 1 93 ? -8.735 -40.758 16.933 1.00 67.19 93 LEU A N 1
ATOM 739 C CA . LEU A 1 93 ? -7.890 -39.657 17.407 1.00 67.19 93 LEU A CA 1
ATOM 740 C C . LEU A 1 93 ? -7.618 -38.633 16.300 1.00 67.19 93 LEU A C 1
ATOM 742 O O . LEU A 1 93 ? -7.641 -37.433 16.564 1.00 67.19 93 LEU A O 1
ATOM 746 N N . PHE A 1 94 ? -7.414 -39.084 15.061 1.00 67.50 94 PHE A N 1
ATOM 747 C CA . PHE A 1 94 ? -7.256 -38.210 13.902 1.00 67.50 94 PHE A CA 1
ATOM 748 C C . PHE A 1 94 ? -8.551 -37.451 13.591 1.00 67.50 94 PHE A C 1
ATOM 750 O O . PHE A 1 94 ? -8.512 -36.237 13.423 1.00 67.50 94 PHE A O 1
ATOM 757 N N . ILE A 1 95 ? -9.708 -38.125 13.614 1.00 68.06 95 ILE A N 1
ATOM 758 C CA . ILE A 1 95 ? -11.027 -37.496 13.441 1.00 68.06 95 ILE A CA 1
ATOM 759 C C . ILE A 1 95 ? -11.287 -36.483 14.563 1.00 68.06 95 ILE A C 1
ATOM 761 O O . ILE A 1 95 ? -11.647 -35.349 14.265 1.00 68.06 95 ILE A O 1
ATOM 765 N N . LEU A 1 96 ? -11.022 -36.845 15.825 1.00 62.81 96 LEU A N 1
ATOM 766 C CA . LEU A 1 96 ? -11.167 -35.962 16.989 1.00 62.81 96 LEU A CA 1
ATOM 767 C C . LEU A 1 96 ? -10.241 -34.736 16.902 1.00 62.81 96 LEU A C 1
ATOM 769 O O . LEU A 1 96 ? -10.669 -33.617 17.199 1.00 62.81 96 LEU A O 1
ATOM 773 N N . SER A 1 97 ? -9.002 -34.925 16.438 1.00 54.75 97 SER A N 1
ATOM 774 C CA . SER A 1 97 ? -8.029 -33.851 16.204 1.00 54.75 97 SER A CA 1
ATOM 775 C C . SER A 1 97 ? -8.456 -32.935 15.048 1.00 54.75 97 SER A C 1
ATOM 777 O O . SER A 1 97 ? -8.408 -31.711 15.175 1.00 54.75 97 SER A O 1
ATOM 779 N N . CYS A 1 98 ? -8.996 -33.493 13.960 1.00 49.72 98 CYS A N 1
ATOM 780 C CA . CYS A 1 98 ? -9.564 -32.722 12.853 1.00 49.72 98 CYS A CA 1
ATOM 781 C C . CYS A 1 98 ? -10.825 -31.947 13.262 1.00 49.72 98 CYS A C 1
ATOM 783 O O . CYS A 1 98 ? -10.996 -30.805 12.835 1.00 49.72 98 CYS A O 1
ATOM 785 N N . SER A 1 99 ? -11.678 -32.498 14.134 1.00 44.88 99 SER A N 1
ATOM 786 C CA . SER A 1 99 ? -12.820 -31.754 14.677 1.00 44.88 99 SER A CA 1
ATOM 787 C C . SER A 1 99 ? -12.397 -30.608 15.596 1.00 44.88 99 SER A C 1
ATOM 789 O O . SER A 1 99 ? -13.066 -29.585 15.584 1.00 44.88 99 SER A O 1
ATOM 791 N N . ARG A 1 100 ? -11.258 -30.682 16.305 1.00 41.50 100 ARG A N 1
ATOM 792 C CA . ARG A 1 100 ? -10.724 -29.514 17.040 1.00 41.50 100 ARG A CA 1
ATOM 793 C C . ARG A 1 100 ? -10.247 -28.388 16.118 1.00 41.50 100 ARG A C 1
ATOM 795 O O . ARG A 1 100 ? -10.339 -27.227 16.497 1.00 41.50 100 ARG A O 1
ATOM 802 N N . VAL A 1 101 ? -9.792 -28.708 14.905 1.00 42.81 101 VAL A N 1
ATOM 803 C CA . VAL A 1 101 ? -9.425 -27.699 13.894 1.00 42.81 101 VAL A CA 1
ATOM 804 C C . VAL A 1 101 ? -10.678 -27.097 13.239 1.00 42.81 101 VAL A C 1
ATOM 806 O O . VAL A 1 101 ? -10.729 -25.888 13.010 1.00 42.81 101 VAL A O 1
ATOM 809 N N . ALA A 1 102 ? -11.724 -27.904 13.024 1.00 40.19 102 ALA A N 1
ATOM 810 C CA . ALA A 1 102 ? -13.015 -27.448 12.498 1.00 40.19 102 ALA A CA 1
ATOM 811 C C . ALA A 1 102 ? -13.858 -26.654 13.521 1.00 40.19 102 ALA A C 1
ATOM 813 O O . ALA A 1 102 ? -14.664 -25.818 13.125 1.00 40.19 102 ALA A O 1
ATOM 814 N N . TYR A 1 103 ? -13.634 -26.858 14.825 1.00 37.62 103 TYR A N 1
ATOM 815 C CA . TYR A 1 103 ? -14.297 -26.150 15.930 1.00 37.62 103 TYR A CA 1
ATOM 816 C C . TYR A 1 103 ? -13.447 -25.008 16.518 1.00 37.62 103 TYR A C 1
ATOM 818 O O . TYR A 1 103 ? -13.565 -24.673 17.693 1.00 37.62 103 TYR A O 1
ATOM 826 N N . SER A 1 104 ? -12.587 -24.382 15.706 1.00 40.12 104 SER A N 1
ATOM 827 C CA . SER A 1 104 ? -11.981 -23.084 16.058 1.00 40.12 104 SER A CA 1
ATOM 828 C C . SER A 1 104 ? -12.846 -21.881 15.639 1.00 40.12 104 SER A C 1
ATOM 830 O O . SER A 1 104 ? -12.451 -20.731 15.824 1.00 40.12 104 SER A O 1
ATOM 832 N N . GLY A 1 105 ? -14.064 -22.126 15.142 1.00 46.12 105 GLY A N 1
ATOM 833 C CA . GLY A 1 105 ? -15.107 -21.111 14.995 1.00 46.12 105 GLY A CA 1
ATOM 834 C C . GLY A 1 105 ? -15.726 -20.758 16.348 1.00 46.12 105 GLY A C 1
ATOM 835 O O . GLY A 1 105 ? -16.740 -21.333 16.729 1.00 46.12 105 GLY A O 1
ATOM 836 N N . GLY A 1 106 ? -15.110 -19.834 17.087 1.00 41.25 106 GLY A N 1
ATOM 837 C CA . GLY A 1 106 ? -15.684 -19.341 18.346 1.00 41.25 106 GLY A CA 1
ATOM 838 C C . GLY A 1 106 ? -14.746 -18.578 19.280 1.00 41.25 106 GLY A C 1
ATOM 839 O O . GLY A 1 106 ? -15.203 -18.041 20.286 1.00 41.25 106 GLY A O 1
ATOM 840 N N . GLY A 1 107 ? -13.452 -18.471 18.973 1.00 44.88 107 GLY A N 1
ATOM 841 C CA . GLY A 1 107 ? -12.612 -17.476 19.634 1.00 44.88 107 GLY A CA 1
ATOM 842 C C . GLY A 1 107 ? -12.970 -16.098 19.091 1.00 44.88 107 GLY A C 1
ATOM 843 O O . GLY A 1 107 ? -12.593 -15.783 17.966 1.00 44.88 107 GLY A O 1
ATOM 844 N N . ARG A 1 108 ? -13.709 -15.286 19.858 1.00 57.19 108 ARG A N 1
ATOM 845 C CA . ARG A 1 108 ? -13.933 -13.868 19.536 1.00 57.19 108 ARG A CA 1
ATOM 846 C C . ARG A 1 108 ? -12.564 -13.261 19.213 1.00 57.19 108 ARG A C 1
ATOM 848 O O . ARG A 1 108 ? -11.660 -13.341 20.047 1.00 57.19 108 ARG A O 1
ATOM 855 N N . SER A 1 109 ? -12.385 -12.750 17.991 1.00 72.12 109 SER A N 1
ATOM 856 C CA . SER A 1 109 ? -11.127 -12.113 17.604 1.00 72.12 109 SER A CA 1
ATOM 857 C C . SER A 1 109 ? -10.764 -11.086 18.669 1.00 72.12 109 SER A C 1
ATOM 859 O O . SER A 1 109 ? -11.606 -10.288 19.081 1.00 72.12 109 SER A O 1
ATOM 861 N N . ARG A 1 110 ? -9.509 -11.094 19.128 1.00 84.81 110 ARG A N 1
ATOM 862 C CA . ARG A 1 110 ? -9.018 -10.043 20.034 1.00 84.81 110 ARG A CA 1
ATOM 863 C C . ARG A 1 110 ? -9.055 -8.658 19.385 1.00 84.81 110 ARG A C 1
ATOM 865 O O . ARG A 1 110 ? -8.897 -7.661 20.079 1.00 84.81 110 ARG A O 1
ATOM 872 N N . PHE A 1 111 ? -9.198 -8.616 18.061 1.00 90.94 111 PHE A N 1
ATOM 873 C CA . PHE A 1 111 ? -9.335 -7.383 17.318 1.00 90.94 111 PHE A CA 1
ATOM 874 C C . PHE A 1 111 ? -10.793 -6.956 17.259 1.00 90.94 111 PHE A C 1
ATOM 876 O O . PHE A 1 111 ? -11.650 -7.714 16.812 1.00 90.94 111 PHE A O 1
ATOM 883 N N . THR A 1 112 ? -11.046 -5.721 17.671 1.00 91.94 112 THR A N 1
ATOM 884 C CA . THR A 1 112 ? -12.355 -5.065 17.589 1.00 91.94 112 THR A CA 1
ATOM 885 C C . THR A 1 112 ? -12.446 -4.121 16.394 1.00 91.94 112 THR A C 1
ATOM 887 O O . THR A 1 112 ? -13.537 -3.680 16.035 1.00 91.94 112 THR A O 1
ATOM 890 N N . SER A 1 113 ? -11.304 -3.781 15.790 1.00 93.19 113 SER A N 1
ATOM 891 C CA . SER A 1 113 ? -11.230 -2.834 14.685 1.00 93.19 113 SER A CA 1
ATOM 892 C C . SER A 1 113 ? -9.995 -3.028 13.809 1.00 93.19 113 SER A C 1
ATOM 894 O O . SER A 1 113 ? -8.997 -3.611 14.241 1.00 93.19 113 SER A O 1
ATOM 896 N N . ILE A 1 114 ? -10.060 -2.513 12.578 1.00 95.56 114 ILE A N 1
ATOM 897 C CA . ILE A 1 114 ? -8.920 -2.431 11.656 1.00 95.56 114 ILE A CA 1
ATOM 898 C C . ILE A 1 114 ? -8.675 -0.970 11.273 1.00 95.56 114 ILE A C 1
ATOM 900 O O . ILE A 1 114 ? -9.594 -0.271 10.854 1.00 95.56 114 ILE A O 1
ATOM 904 N N . ILE A 1 115 ? -7.433 -0.513 11.396 1.00 95.31 115 ILE A N 1
ATOM 905 C CA . ILE A 1 115 ? -6.993 0.807 10.940 1.00 95.31 115 ILE A CA 1
ATOM 906 C C . ILE A 1 115 ? -6.021 0.578 9.788 1.00 95.31 115 ILE A C 1
ATOM 908 O O . ILE A 1 115 ? -4.938 0.034 9.993 1.00 95.31 115 ILE A O 1
ATOM 912 N N . SER A 1 116 ? -6.426 0.940 8.575 1.00 97.56 116 SER A N 1
ATOM 913 C CA . SER A 1 116 ? -5.697 0.597 7.351 1.00 97.56 116 SER A CA 1
ATOM 914 C C . SER A 1 116 ? -5.136 1.835 6.655 1.00 97.56 116 SER A C 1
ATOM 916 O O . SER A 1 116 ? -5.807 2.860 6.578 1.00 97.56 116 SER A O 1
ATOM 918 N N . PHE A 1 117 ? -3.919 1.715 6.137 1.00 97.88 117 PHE A N 1
ATOM 919 C CA . PHE A 1 117 ? -3.201 2.679 5.303 1.00 97.88 117 PHE A CA 1
ATOM 920 C C . PHE A 1 117 ? -2.685 1.940 4.073 1.00 97.88 117 PHE A C 1
ATOM 922 O O . PHE A 1 117 ? -2.460 0.731 4.137 1.00 97.88 117 PHE A O 1
ATOM 929 N N . GLY A 1 118 ? -2.454 2.639 2.971 1.00 97.00 118 GLY A N 1
ATOM 930 C CA . GLY A 1 118 ? -1.942 1.990 1.770 1.00 97.00 118 GLY A CA 1
ATOM 931 C C . GLY A 1 118 ? -2.299 2.725 0.499 1.00 97.00 118 GLY A C 1
ATOM 932 O O . GLY A 1 118 ? -2.653 3.903 0.501 1.00 97.00 118 GLY A O 1
ATOM 933 N N . ASP A 1 119 ? -2.242 1.984 -0.588 1.00 95.69 119 ASP A N 1
ATOM 934 C CA . ASP A 1 119 ? -2.482 2.481 -1.922 1.00 95.69 119 ASP A CA 1
ATOM 935 C C . ASP A 1 119 ? -3.699 1.776 -2.562 1.00 95.69 119 ASP A C 1
ATOM 937 O O . ASP A 1 119 ? -4.668 1.423 -1.883 1.00 95.69 119 ASP A O 1
ATOM 941 N N . SER A 1 120 ? -3.657 1.542 -3.876 1.00 95.00 120 SER A N 1
ATOM 942 C CA . SER A 1 120 ? -4.710 0.862 -4.633 1.00 95.00 120 SER A CA 1
ATOM 943 C C . SER A 1 120 ? -5.021 -0.558 -4.150 1.00 95.00 120 SER A C 1
ATOM 945 O O . SER A 1 120 ? -6.167 -0.991 -4.259 1.00 95.00 120 SER A O 1
ATOM 947 N N . TYR A 1 121 ? -4.058 -1.257 -3.539 1.00 93.75 121 TYR A N 1
ATOM 948 C CA . TYR A 1 121 ? -4.257 -2.613 -3.013 1.00 93.75 121 TYR A CA 1
ATOM 949 C C . TYR A 1 121 ? -5.051 -2.653 -1.704 1.00 93.75 121 TYR A C 1
ATOM 951 O O . TYR A 1 121 ? -5.461 -3.728 -1.254 1.00 93.75 121 TYR A O 1
ATOM 959 N N . ALA A 1 122 ? -5.258 -1.497 -1.077 1.00 96.88 122 ALA A N 1
ATOM 960 C CA . ALA A 1 122 ? -6.026 -1.366 0.150 1.00 96.88 122 ALA A CA 1
ATOM 961 C C . ALA A 1 122 ? -7.198 -0.384 0.021 1.00 96.88 122 ALA A C 1
ATOM 963 O O . ALA A 1 122 ? -8.069 -0.428 0.880 1.00 96.88 122 ALA A O 1
ATOM 964 N N . ASP A 1 123 ? -7.267 0.470 -1.004 1.00 97.94 123 ASP A N 1
ATOM 965 C CA . ASP A 1 123 ? -8.292 1.514 -1.130 1.00 97.94 123 ASP A CA 1
ATOM 966 C C . ASP A 1 123 ? -9.719 0.961 -1.308 1.00 97.94 123 ASP A C 1
ATOM 968 O O . ASP A 1 123 ? -10.071 0.361 -2.321 1.00 97.94 123 ASP A O 1
ATOM 972 N N . THR A 1 124 ? -10.581 1.236 -0.329 1.00 97.25 124 THR A N 1
ATOM 973 C CA . THR A 1 124 ? -12.001 0.854 -0.323 1.00 97.25 124 THR A CA 1
ATOM 974 C C . THR A 1 124 ? -12.930 1.946 -0.875 1.00 97.25 124 THR A C 1
ATOM 976 O O . THR A 1 124 ? -14.135 1.916 -0.610 1.00 97.25 124 THR A O 1
ATOM 979 N N . GLY A 1 125 ? -12.386 2.925 -1.605 1.00 95.56 125 GLY A N 1
ATOM 980 C CA . GLY A 1 125 ? -13.116 3.958 -2.341 1.00 95.56 125 GLY A CA 1
ATOM 981 C C . GLY A 1 125 ? -12.837 5.405 -1.908 1.00 95.56 125 GLY A C 1
ATOM 982 O O . GLY A 1 125 ? -13.681 6.274 -2.142 1.00 95.56 125 GLY A O 1
ATOM 983 N N . ASN A 1 126 ? -11.709 5.690 -1.254 1.00 96.50 126 ASN A N 1
ATOM 984 C CA . ASN A 1 126 ? -11.254 7.054 -0.986 1.00 96.50 126 ASN A CA 1
ATOM 985 C C . ASN A 1 126 ? -10.861 7.782 -2.274 1.00 96.50 126 ASN A C 1
ATOM 987 O O . ASN A 1 126 ? -11.233 8.947 -2.397 1.00 96.50 126 ASN A O 1
ATOM 991 N N . LEU A 1 127 ? -10.169 7.143 -3.233 1.00 94.06 127 LEU A N 1
ATOM 992 C CA . LEU A 1 127 ? -9.765 7.834 -4.466 1.00 94.06 127 LEU A CA 1
ATOM 993 C C . LEU A 1 127 ? -10.977 8.377 -5.222 1.00 94.06 127 LEU A C 1
ATOM 995 O O . LEU A 1 127 ? -10.986 9.553 -5.561 1.00 94.06 127 LEU A O 1
ATOM 999 N N . VAL A 1 128 ? -12.009 7.558 -5.449 1.00 92.50 128 VAL A N 1
ATOM 1000 C CA . VAL A 1 128 ? -13.228 7.997 -6.155 1.00 92.50 128 VAL A CA 1
ATOM 1001 C C . VAL A 1 128 ? -13.864 9.196 -5.451 1.00 92.50 128 VAL A C 1
ATOM 1003 O O . VAL A 1 128 ? -14.166 10.193 -6.094 1.00 92.50 128 VAL A O 1
ATOM 1006 N N . ARG A 1 129 ? -13.994 9.144 -4.120 1.00 92.69 129 ARG A N 1
ATOM 1007 C CA . ARG A 1 129 ? -14.587 10.229 -3.317 1.00 92.69 129 ARG A CA 1
ATOM 1008 C C . ARG A 1 129 ? -13.743 11.496 -3.295 1.00 92.69 129 ARG A C 1
ATOM 1010 O O . ARG A 1 129 ? -14.286 12.588 -3.177 1.00 92.69 129 ARG A O 1
ATOM 1017 N N . TRP A 1 130 ? -12.424 11.348 -3.337 1.00 91.25 130 TRP A N 1
ATOM 1018 C CA . TRP A 1 130 ? -11.511 12.478 -3.399 1.00 91.25 130 TRP A CA 1
ATOM 1019 C C . TRP A 1 130 ? -11.495 13.114 -4.787 1.00 91.25 130 TRP A C 1
ATOM 1021 O O . TRP A 1 130 ? -11.489 14.336 -4.866 1.00 91.25 130 TRP A O 1
ATOM 1031 N N . ALA A 1 131 ? -11.482 12.298 -5.843 1.00 87.31 131 ALA A N 1
ATOM 1032 C CA . ALA A 1 131 ? -11.351 12.729 -7.228 1.00 87.31 131 ALA A CA 1
ATOM 1033 C C . ALA A 1 131 ? -12.635 13.368 -7.771 1.00 87.31 131 ALA A C 1
ATOM 1035 O O . ALA A 1 131 ? -12.535 14.360 -8.478 1.00 87.31 131 ALA A O 1
ATOM 1036 N N . ASP A 1 132 ? -13.814 12.856 -7.407 1.00 84.31 132 ASP A N 1
ATOM 1037 C CA . ASP A 1 132 ? -15.125 13.343 -7.874 1.00 84.31 132 ASP A CA 1
ATOM 1038 C C . ASP A 1 132 ? -15.274 14.888 -7.878 1.00 84.31 132 ASP A C 1
ATOM 1040 O O . ASP A 1 132 ? -15.612 15.449 -8.919 1.00 84.31 132 ASP A O 1
ATOM 1044 N N . PRO A 1 133 ? -14.933 15.626 -6.798 1.00 80.62 133 PRO A N 1
ATOM 1045 C CA . PRO A 1 133 ? -15.037 17.090 -6.793 1.00 80.62 133 PRO A CA 1
ATOM 1046 C C . PRO A 1 133 ? -13.908 17.850 -7.515 1.00 80.62 133 PRO A C 1
ATOM 1048 O O . PRO A 1 133 ? -14.052 19.054 -7.718 1.00 80.62 133 PRO A O 1
ATOM 1051 N N . VAL A 1 134 ? -12.766 17.223 -7.829 1.00 77.31 134 VAL A N 1
ATOM 1052 C CA . VAL A 1 134 ? -11.537 17.935 -8.267 1.00 77.31 134 VAL A CA 1
ATOM 1053 C C . VAL A 1 134 ? -10.960 17.457 -9.601 1.00 77.31 134 VAL A C 1
ATOM 1055 O O . VAL A 1 134 ? -10.149 18.162 -10.194 1.00 77.31 134 VAL A O 1
ATOM 1058 N N . LEU A 1 135 ? -11.370 16.287 -10.087 1.00 74.38 135 LEU A N 1
ATOM 1059 C CA . LEU A 1 135 ? -10.956 15.691 -11.355 1.00 74.38 135 LEU A CA 1
ATOM 1060 C C . LEU A 1 135 ? -12.213 15.296 -12.148 1.00 74.38 135 LEU A C 1
ATOM 1062 O O . LEU A 1 135 ? -12.645 14.144 -12.074 1.00 74.38 135 LEU A O 1
ATOM 1066 N N . PRO A 1 136 ? -12.823 16.238 -12.894 1.00 57.19 136 PRO A N 1
ATOM 1067 C CA . PRO A 1 136 ? -13.964 15.931 -13.747 1.00 57.19 136 PRO A CA 1
ATOM 1068 C C . PRO A 1 136 ? -13.532 14.987 -14.882 1.00 57.19 136 PRO A C 1
ATOM 1070 O O . PRO A 1 136 ? -12.794 15.370 -15.785 1.00 57.19 136 PRO A O 1
ATOM 1073 N N . GLY A 1 137 ? -13.975 13.731 -14.814 1.00 63.34 137 GLY A N 1
ATOM 1074 C CA . GLY A 1 137 ? -13.682 12.679 -15.790 1.00 63.34 137 GLY A CA 1
ATOM 1075 C C . GLY A 1 137 ? -14.063 11.289 -15.262 1.00 63.34 137 GLY A C 1
ATOM 1076 O O . GLY A 1 137 ? -14.306 11.132 -14.063 1.00 63.34 137 GLY A O 1
ATOM 1077 N N . PRO A 1 138 ? -14.148 10.258 -16.124 1.00 60.34 138 PRO A N 1
ATOM 1078 C CA . PRO A 1 138 ? -14.486 8.911 -15.684 1.00 60.34 138 PRO A CA 1
ATOM 1079 C C . PRO A 1 138 ? -13.355 8.346 -14.816 1.00 60.34 138 PRO A C 1
ATOM 1081 O O . PRO A 1 138 ? -12.311 7.939 -15.321 1.00 60.34 138 PRO A O 1
ATOM 1084 N N . ASN A 1 139 ? -13.562 8.289 -13.498 1.00 78.56 139 ASN A N 1
ATOM 1085 C CA . ASN A 1 139 ? -12.717 7.467 -12.639 1.00 78.56 139 ASN A CA 1
ATOM 1086 C C . ASN A 1 139 ? -13.031 5.993 -12.952 1.00 78.56 139 ASN A C 1
ATOM 1088 O O . ASN A 1 139 ? -14.174 5.572 -12.733 1.00 78.56 139 ASN A O 1
ATOM 1092 N N . PRO A 1 140 ? -12.066 5.199 -13.455 1.00 81.00 140 PRO A N 1
ATOM 1093 C CA . PRO A 1 140 ? -12.335 3.823 -13.858 1.00 81.00 140 PRO A CA 1
ATOM 1094 C C . PRO A 1 140 ? -12.897 3.002 -12.695 1.00 81.00 140 PRO A C 1
ATOM 1096 O O . PRO A 1 140 ? -13.829 2.236 -12.902 1.00 81.00 140 PRO A O 1
ATOM 1099 N N . PHE A 1 141 ? -12.454 3.251 -11.458 1.00 88.31 141 PHE A N 1
ATOM 1100 C CA . PHE A 1 141 ? -12.898 2.507 -10.273 1.00 88.31 141 PHE A CA 1
ATOM 1101 C C . PHE A 1 141 ? -14.356 2.776 -9.869 1.00 88.31 141 PHE A C 1
ATOM 1103 O O . PHE A 1 141 ? -14.892 2.076 -9.008 1.00 88.31 141 PHE A O 1
ATOM 1110 N N . ASN A 1 142 ? -15.001 3.781 -10.471 1.00 89.94 142 ASN A N 1
ATOM 1111 C CA . ASN A 1 142 ? -16.425 4.065 -10.294 1.00 89.94 142 ASN A CA 1
ATOM 1112 C C . ASN A 1 142 ? -17.304 3.459 -11.404 1.00 89.94 142 ASN A C 1
ATOM 1114 O O . ASN A 1 142 ? -18.484 3.780 -11.500 1.00 89.94 1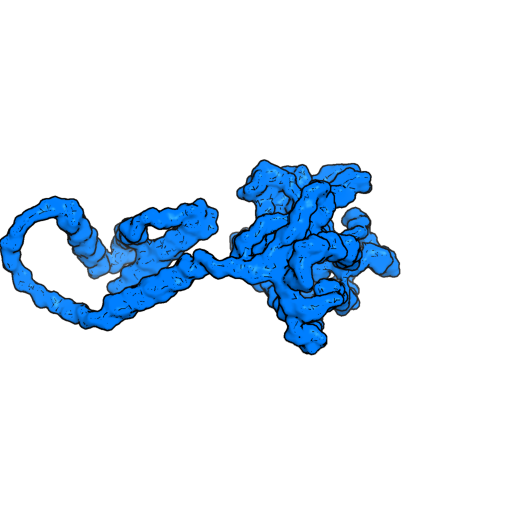42 ASN A O 1
ATOM 1118 N N . ASN A 1 143 ? -16.735 2.597 -12.246 1.00 90.81 143 ASN A N 1
ATOM 1119 C CA . ASN A 1 143 ? -17.425 1.906 -13.330 1.00 90.81 143 ASN A CA 1
ATOM 1120 C C . ASN A 1 143 ? -17.194 0.392 -13.234 1.00 90.81 143 ASN A C 1
ATOM 1122 O O . ASN A 1 143 ? -16.307 -0.068 -12.518 1.00 90.81 143 ASN A O 1
ATOM 1126 N N . LEU A 1 144 ? -17.996 -0.397 -13.950 1.00 90.12 144 LEU A N 1
ATOM 1127 C CA . LEU A 1 144 ? -17.692 -1.818 -14.144 1.00 90.12 144 LEU A CA 1
ATOM 1128 C C . LEU A 1 144 ? -16.385 -1.956 -14.954 1.00 90.12 144 LEU A C 1
ATOM 1130 O O . LEU A 1 144 ? -16.099 -1.083 -15.779 1.00 90.12 144 LEU A O 1
ATOM 1134 N N . PRO A 1 145 ? -15.574 -3.006 -14.727 1.00 93.00 145 PRO A N 1
ATOM 1135 C CA . PRO A 1 145 ? -15.864 -4.224 -13.952 1.00 93.00 145 PRO A CA 1
ATOM 1136 C C . PRO A 1 145 ? -15.609 -4.120 -12.437 1.00 93.00 145 PRO A C 1
ATOM 1138 O O . PRO A 1 145 ? -15.786 -5.093 -11.711 1.00 93.00 145 PRO A O 1
ATOM 1141 N N . TYR A 1 146 ? -15.184 -2.969 -11.913 1.00 93.50 146 TYR A N 1
ATOM 1142 C CA . TYR A 1 146 ? -14.793 -2.865 -10.506 1.00 93.50 146 TYR A CA 1
ATOM 1143 C C . TYR A 1 146 ? -15.972 -3.177 -9.568 1.00 93.50 146 TYR A C 1
ATOM 1145 O O . TYR A 1 146 ? -17.049 -2.606 -9.698 1.00 93.50 146 TYR A O 1
ATOM 1153 N N . GLY A 1 147 ? -15.776 -4.096 -8.619 1.00 94.56 147 GLY A N 1
ATOM 1154 C CA . GLY A 1 147 ? -16.798 -4.576 -7.677 1.00 94.56 147 GLY A CA 1
ATOM 1155 C C . GLY A 1 147 ? -17.842 -5.577 -8.209 1.00 94.56 147 GLY A C 1
ATOM 1156 O O . GLY A 1 147 ? -18.659 -6.045 -7.409 1.00 94.56 147 GLY A O 1
ATOM 1157 N N . GLU A 1 148 ? -17.824 -5.949 -9.494 1.00 94.94 148 GLU A N 1
ATOM 1158 C CA . GLU A 1 148 ? -18.823 -6.835 -10.112 1.00 94.94 148 GLU A CA 1
ATOM 1159 C C . GLU A 1 148 ? -18.956 -8.231 -9.470 1.00 94.94 148 GLU A C 1
ATOM 1161 O O . GLU A 1 148 ? -20.074 -8.724 -9.331 1.00 94.94 148 GLU A O 1
ATOM 1166 N N . THR A 1 149 ? -17.865 -8.865 -9.023 1.00 94.62 149 THR A N 1
ATOM 1167 C CA . THR A 1 149 ? -17.870 -10.281 -8.606 1.00 94.62 149 THR A CA 1
ATOM 1168 C C . THR A 1 149 ? -18.302 -10.517 -7.161 1.00 94.62 149 THR A C 1
ATOM 1170 O O . THR A 1 149 ? -18.692 -11.632 -6.813 1.00 94.62 149 THR A O 1
ATOM 1173 N N . PHE A 1 150 ? -18.261 -9.493 -6.303 1.00 95.19 150 PHE A N 1
ATOM 1174 C CA . PHE A 1 150 ? -18.679 -9.611 -4.897 1.00 95.19 150 PHE A CA 1
ATOM 1175 C C . PHE A 1 150 ? -19.738 -8.591 -4.481 1.00 95.19 150 PHE A C 1
ATOM 1177 O O . PHE A 1 150 ? -20.658 -8.936 -3.743 1.00 95.19 150 PHE A O 1
ATOM 1184 N N . PHE A 1 151 ? -19.605 -7.338 -4.918 1.00 96.00 151 PHE A N 1
ATOM 1185 C CA . PHE A 1 151 ? -20.524 -6.268 -4.529 1.00 96.00 151 PHE A CA 1
ATOM 1186 C C . PHE A 1 151 ? -21.678 -6.119 -5.525 1.00 96.00 151 PHE A C 1
ATOM 1188 O O . PHE A 1 151 ? -22.764 -5.707 -5.131 1.00 96.00 151 PHE A O 1
ATOM 1195 N N . GLY A 1 152 ? -21.455 -6.469 -6.797 1.00 95.94 152 GLY A N 1
ATOM 1196 C CA . GLY A 1 152 ? -22.423 -6.299 -7.884 1.00 95.94 152 GLY A CA 1
ATOM 1197 C C . GLY A 1 152 ? -22.549 -4.853 -8.380 1.00 95.94 152 GLY A C 1
ATOM 1198 O O . GLY A 1 152 ? -23.422 -4.560 -9.191 1.00 95.94 152 GLY A O 1
ATOM 1199 N N . TYR A 1 153 ? -21.703 -3.941 -7.891 1.00 94.50 153 TYR A N 1
ATOM 1200 C CA . TYR A 1 153 ? -21.648 -2.539 -8.304 1.00 94.50 153 TYR A CA 1
ATOM 1201 C C . TYR A 1 153 ? -20.259 -1.931 -8.022 1.00 94.50 153 TYR A C 1
ATOM 1203 O O . TYR A 1 153 ? -19.544 -2.428 -7.141 1.00 94.50 153 TYR A O 1
ATOM 1211 N N . PRO A 1 154 ? -19.881 -0.829 -8.701 1.00 93.38 154 PRO A N 1
ATOM 1212 C CA . PRO A 1 154 ? -18.621 -0.133 -8.453 1.00 93.38 154 PRO A CA 1
ATOM 1213 C C . PRO A 1 154 ? -18.510 0.425 -7.039 1.00 93.38 154 PRO A C 1
ATOM 1215 O O . PRO A 1 154 ? -19.342 1.206 -6.584 1.00 93.38 154 PRO A O 1
ATOM 1218 N N . THR A 1 155 ? -17.447 0.037 -6.332 1.00 92.06 155 THR A N 1
ATOM 1219 C CA . THR A 1 155 ? -17.190 0.503 -4.956 1.00 92.06 155 THR A CA 1
ATOM 1220 C C . THR A 1 155 ? -16.040 1.504 -4.846 1.00 92.06 155 THR A C 1
ATOM 1222 O O . THR A 1 155 ? -15.821 2.061 -3.767 1.00 92.06 155 THR A O 1
ATOM 1225 N N . GLY A 1 156 ? -15.298 1.737 -5.933 1.00 92.69 156 GLY A N 1
ATOM 1226 C CA . GLY A 1 156 ? -14.049 2.498 -5.920 1.00 92.69 156 GLY A CA 1
ATOM 1227 C C . GLY A 1 156 ? -12.800 1.686 -5.565 1.00 92.69 156 GLY A C 1
ATOM 1228 O O . GLY A 1 156 ? -11.736 2.280 -5.419 1.00 92.69 156 GLY A O 1
ATOM 1229 N N . ARG A 1 157 ? -12.914 0.357 -5.425 1.00 95.94 157 ARG A N 1
ATOM 1230 C CA . ARG A 1 157 ? -11.778 -0.566 -5.261 1.00 95.94 157 ARG A CA 1
ATOM 1231 C C . ARG A 1 157 ? -11.113 -0.844 -6.609 1.00 95.94 157 ARG A C 1
ATOM 1233 O O . ARG A 1 157 ? -11.811 -1.037 -7.598 1.00 95.94 157 ARG A O 1
ATOM 1240 N N . ALA A 1 158 ? -9.789 -0.986 -6.630 1.00 93.69 158 ALA A N 1
ATOM 1241 C CA . ALA A 1 158 ? -9.025 -1.382 -7.821 1.00 93.69 158 ALA A CA 1
ATOM 1242 C C . ALA A 1 158 ? -9.068 -2.908 -8.086 1.00 93.69 158 ALA A C 1
ATOM 1244 O O . ALA A 1 158 ? -8.058 -3.535 -8.391 1.00 93.69 158 ALA A O 1
ATOM 1245 N N . THR A 1 159 ? -10.241 -3.521 -7.931 1.00 93.69 159 THR A N 1
ATOM 1246 C CA . THR A 1 159 ? -10.531 -4.935 -8.218 1.00 93.69 159 THR A CA 1
ATOM 1247 C C . THR A 1 159 ? -12.002 -5.078 -8.599 1.00 93.69 159 THR A C 1
ATOM 1249 O O . THR A 1 159 ? -12.851 -4.283 -8.191 1.00 93.69 159 THR A O 1
ATOM 1252 N N . ASP A 1 160 ? -12.306 -6.117 -9.363 1.00 93.62 160 ASP A N 1
ATOM 1253 C CA . ASP A 1 160 ? -13.645 -6.628 -9.642 1.00 93.62 160 ASP A CA 1
ATOM 1254 C C . ASP A 1 160 ? -14.393 -7.118 -8.387 1.00 93.62 160 ASP A C 1
ATOM 1256 O O . ASP A 1 160 ? -15.592 -7.345 -8.438 1.00 93.62 160 ASP A O 1
ATOM 1260 N N . GLY A 1 161 ? -13.740 -7.242 -7.231 1.00 95.62 161 GLY A N 1
ATOM 1261 C CA . GLY A 1 161 ? -14.388 -7.727 -6.018 1.00 95.62 161 GLY A CA 1
ATOM 1262 C C . GLY A 1 161 ? -13.736 -7.223 -4.739 1.00 95.62 161 GLY A C 1
ATOM 1263 O O . GLY A 1 161 ? -13.744 -6.030 -4.436 1.00 95.62 161 GLY A O 1
ATOM 1264 N N . ARG A 1 162 ? -13.244 -8.164 -3.932 1.00 96.06 162 ARG A N 1
ATOM 1265 C CA . ARG A 1 162 ? -12.715 -7.923 -2.582 1.00 96.06 162 ARG A CA 1
ATOM 1266 C C . ARG A 1 162 ? -11.209 -7.705 -2.589 1.00 96.06 162 ARG A C 1
ATOM 1268 O O . ARG A 1 162 ? -10.473 -8.414 -3.267 1.00 96.06 162 ARG A O 1
ATOM 1275 N N . LEU A 1 163 ? -10.749 -6.806 -1.728 1.00 95.94 163 LEU A N 1
ATOM 1276 C CA . LEU A 1 163 ? -9.333 -6.606 -1.432 1.00 95.94 163 LEU A CA 1
ATOM 1277 C C . LEU A 1 163 ? -8.836 -7.606 -0.384 1.00 95.94 163 LEU A C 1
ATOM 1279 O O . LEU A 1 163 ? -9.617 -8.158 0.392 1.00 95.94 163 LEU A O 1
ATOM 1283 N N . VAL A 1 164 ? -7.511 -7.755 -0.263 1.00 93.62 164 VAL A N 1
ATOM 1284 C CA . VAL A 1 164 ? -6.874 -8.512 0.837 1.00 93.62 164 VAL A CA 1
ATOM 1285 C C . VAL A 1 164 ? -7.384 -8.039 2.204 1.00 93.62 164 VAL A C 1
ATOM 1287 O O . VAL A 1 164 ? -7.648 -8.855 3.086 1.00 93.62 164 VAL A O 1
ATOM 1290 N N . LEU A 1 165 ? -7.598 -6.728 2.359 1.00 96.00 165 LEU A N 1
ATOM 1291 C CA . LEU A 1 165 ? -8.164 -6.124 3.565 1.00 96.00 165 LEU A CA 1
ATOM 1292 C C . LEU A 1 165 ? -9.560 -6.672 3.912 1.00 96.00 165 LEU A C 1
ATOM 1294 O O . LEU A 1 165 ? -9.840 -6.927 5.083 1.00 96.00 165 LEU A O 1
ATOM 1298 N N . ASP A 1 166 ? -10.415 -6.895 2.909 1.00 97.38 166 ASP A N 1
ATOM 1299 C CA . ASP A 1 166 ? -11.771 -7.418 3.103 1.00 97.38 166 ASP A CA 1
ATOM 1300 C C . ASP A 1 166 ? -11.723 -8.880 3.595 1.00 97.38 166 ASP A C 1
ATOM 1302 O O . ASP A 1 166 ? -12.466 -9.264 4.500 1.00 97.38 166 ASP A O 1
ATOM 1306 N N . PHE A 1 167 ? -10.790 -9.688 3.072 1.00 95.69 167 PHE A N 1
ATOM 1307 C CA . PHE A 1 167 ? -10.556 -11.054 3.558 1.00 95.69 167 PHE A CA 1
ATOM 1308 C C . PHE A 1 167 ? -9.999 -11.081 4.988 1.00 95.69 167 PHE A C 1
ATOM 1310 O O . PHE A 1 167 ? -10.399 -11.936 5.779 1.00 95.69 167 PHE A O 1
ATOM 1317 N N . ILE A 1 168 ? -9.115 -10.140 5.346 1.00 94.56 168 ILE A N 1
ATOM 1318 C CA . ILE A 1 168 ? -8.625 -9.987 6.725 1.00 94.56 168 ILE A CA 1
ATOM 1319 C C . ILE A 1 168 ? -9.790 -9.648 7.660 1.00 94.56 168 ILE A C 1
ATOM 1321 O O . ILE A 1 168 ? -9.948 -10.302 8.689 1.00 94.56 168 ILE A O 1
ATOM 1325 N N . ALA A 1 169 ? -10.629 -8.670 7.304 1.00 96.25 169 ALA A N 1
ATOM 1326 C CA . ALA A 1 169 ? -11.795 -8.296 8.101 1.00 96.25 169 ALA A CA 1
ATOM 1327 C C . ALA A 1 169 ? -12.732 -9.490 8.328 1.00 96.25 169 ALA A C 1
ATOM 1329 O O . ALA A 1 169 ? -13.063 -9.807 9.473 1.00 96.25 169 ALA A O 1
ATOM 1330 N N . GLN A 1 170 ? -13.059 -10.221 7.259 1.00 95.38 170 GLN A N 1
ATOM 1331 C CA . GLN A 1 170 ? -13.903 -11.411 7.331 1.00 95.38 170 GLN A CA 1
ATOM 1332 C C . GLN A 1 170 ? -13.295 -12.502 8.225 1.00 95.38 170 GLN A C 1
ATOM 1334 O O . GLN A 1 170 ? -13.994 -13.062 9.069 1.00 95.38 170 GLN A O 1
ATOM 1339 N N . ALA A 1 171 ? -11.995 -12.784 8.087 1.00 94.00 171 ALA A N 1
ATOM 1340 C CA . ALA A 1 171 ? -11.302 -13.782 8.902 1.00 94.00 171 ALA A CA 1
ATOM 1341 C C . ALA A 1 171 ? -11.265 -13.415 10.396 1.00 94.00 171 ALA A C 1
ATOM 1343 O O . ALA A 1 171 ? -11.207 -14.298 11.251 1.00 94.00 171 ALA A O 1
ATOM 1344 N N . LEU A 1 172 ? -11.320 -12.120 10.719 1.00 94.00 172 LEU A N 1
ATOM 1345 C CA . LEU A 1 172 ? -11.391 -11.611 12.088 1.00 94.00 172 LEU A CA 1
ATOM 1346 C C . LEU A 1 172 ? -12.830 -11.471 12.613 1.00 94.00 172 LEU A C 1
ATOM 1348 O O . LEU A 1 172 ? -13.007 -11.075 13.764 1.00 94.00 172 LEU A O 1
ATOM 1352 N N . GLY A 1 173 ? -13.849 -11.784 11.805 1.00 94.69 173 GLY A N 1
ATOM 1353 C CA . GLY A 1 173 ? -15.256 -11.584 12.163 1.00 94.69 173 GLY A CA 1
ATOM 1354 C C . GLY A 1 173 ? -15.648 -10.107 12.296 1.00 94.69 173 GLY A C 1
ATOM 1355 O O . GLY A 1 173 ? -16.564 -9.782 13.050 1.00 94.69 173 GLY A O 1
ATOM 1356 N N . LEU A 1 174 ? -14.932 -9.214 11.608 1.00 94.75 174 LEU A N 1
ATOM 1357 C CA . LEU A 1 174 ? -15.180 -7.775 11.579 1.00 94.75 174 LEU A CA 1
ATOM 1358 C C . LEU A 1 174 ? -15.938 -7.381 10.300 1.00 94.75 174 LEU A C 1
ATOM 1360 O O . LEU A 1 174 ? -15.809 -8.057 9.276 1.00 94.75 174 LEU A O 1
ATOM 1364 N N . PRO A 1 175 ? -16.723 -6.287 10.327 1.00 95.75 175 PRO A N 1
ATOM 1365 C CA . PRO A 1 175 ? -17.313 -5.736 9.112 1.00 95.75 175 PRO A CA 1
ATOM 1366 C C . PRO A 1 175 ? -16.225 -5.236 8.151 1.00 95.75 175 PRO A C 1
ATOM 1368 O O . PRO A 1 175 ? -15.101 -4.939 8.561 1.00 95.75 175 PRO A O 1
ATOM 1371 N N . LEU A 1 176 ? -16.581 -5.102 6.871 1.00 96.50 176 LEU A N 1
ATOM 1372 C CA . LEU A 1 176 ? -15.696 -4.492 5.879 1.00 96.50 176 LEU A CA 1
ATOM 1373 C C . LEU A 1 176 ? -15.331 -3.065 6.293 1.00 96.50 176 LEU A C 1
ATOM 1375 O O . LEU A 1 176 ? -16.166 -2.319 6.810 1.00 96.50 176 LEU A O 1
ATOM 1379 N N . VAL A 1 177 ? -14.075 -2.691 6.061 1.00 97.44 177 VAL A N 1
ATOM 1380 C CA . VAL A 1 177 ? -13.521 -1.439 6.578 1.00 97.44 177 VAL A CA 1
ATOM 1381 C C . VAL A 1 177 ? -13.941 -0.278 5.667 1.00 97.44 177 VAL A C 1
ATOM 1383 O O . VAL A 1 177 ? -13.598 -0.286 4.483 1.00 97.44 177 VAL A O 1
ATOM 1386 N N . PRO A 1 178 ? -14.685 0.725 6.168 1.00 97.06 178 PRO A N 1
ATOM 1387 C CA . PRO A 1 178 ? -15.143 1.834 5.338 1.00 97.06 178 PRO A CA 1
ATOM 1388 C C . PRO A 1 178 ? -13.993 2.803 4.997 1.00 97.06 178 PRO A C 1
ATOM 1390 O O . PRO A 1 178 ? -13.093 3.006 5.821 1.00 97.06 178 PRO A O 1
ATOM 1393 N N . PRO A 1 179 ? -14.026 3.448 3.814 1.00 97.56 179 PRO A N 1
ATOM 1394 C CA . PRO A 1 179 ? -13.062 4.487 3.463 1.00 97.56 179 PRO A CA 1
ATOM 1395 C C . PRO A 1 179 ? -13.281 5.745 4.321 1.00 97.56 179 PRO A C 1
ATOM 1397 O O . PRO A 1 179 ? -14.419 6.133 4.588 1.00 97.56 179 PRO A O 1
ATOM 1400 N N . TYR A 1 180 ? -12.195 6.402 4.725 1.00 97.56 180 TYR A N 1
ATOM 1401 C CA . TYR A 1 180 ? -12.194 7.621 5.542 1.00 97.56 180 TYR A CA 1
ATOM 1402 C C . TYR A 1 180 ? -13.117 8.729 5.007 1.00 97.56 180 TYR A C 1
ATOM 1404 O O . TYR A 1 180 ? -13.805 9.392 5.781 1.00 97.56 180 TYR A O 1
ATOM 1412 N N . LEU A 1 181 ? -13.177 8.911 3.686 1.00 95.81 181 LEU A N 1
ATOM 1413 C CA . LEU A 1 181 ? -13.980 9.961 3.052 1.00 95.81 181 LEU A CA 1
ATOM 1414 C C . LEU A 1 181 ? -15.475 9.619 2.914 1.00 95.81 181 LEU A C 1
ATOM 1416 O O . LEU A 1 181 ? -16.240 10.419 2.370 1.00 95.81 181 LEU A O 1
ATOM 1420 N N . ALA A 1 182 ? -15.934 8.447 3.364 1.00 93.69 182 ALA A N 1
ATOM 1421 C CA . ALA A 1 182 ? -17.352 8.108 3.293 1.00 93.69 182 ALA A CA 1
ATOM 1422 C C . ALA A 1 182 ? -18.179 8.889 4.330 1.00 93.69 182 ALA A C 1
ATOM 1424 O O . ALA A 1 182 ? -18.066 8.678 5.540 1.00 93.69 182 ALA A O 1
ATOM 1425 N N . LYS A 1 183 ? -19.069 9.757 3.833 1.00 86.06 183 LYS A N 1
ATOM 1426 C CA . LYS A 1 183 ? -20.012 10.551 4.635 1.00 86.06 183 LYS A CA 1
ATOM 1427 C C . LYS A 1 183 ? -20.884 9.660 5.529 1.00 86.06 183 LYS A C 1
ATOM 1429 O O . LYS A 1 183 ? -21.391 8.640 5.075 1.00 86.06 183 LYS A O 1
ATOM 1434 N N . GLY A 1 184 ? -21.077 10.071 6.785 1.00 82.50 184 GLY A N 1
ATOM 1435 C CA . GLY A 1 184 ? -21.955 9.381 7.741 1.00 82.50 184 GLY A CA 1
ATOM 1436 C C . GLY A 1 184 ? -21.449 8.018 8.229 1.00 82.50 184 GLY A C 1
ATOM 1437 O O . GLY A 1 184 ? -22.197 7.297 8.884 1.00 82.50 184 GLY A O 1
ATOM 1438 N N . SER A 1 185 ? -20.202 7.647 7.922 1.00 87.12 185 SER A N 1
ATOM 1439 C CA . SER A 1 185 ? -19.661 6.340 8.300 1.00 87.12 185 SER A CA 1
ATOM 1440 C C . SER A 1 185 ? -19.416 6.225 9.797 1.00 87.12 185 SER A C 1
ATOM 1442 O O . SER A 1 185 ? -18.847 7.114 10.432 1.00 87.12 185 SER A O 1
ATOM 1444 N N . ASN A 1 186 ? -19.776 5.069 10.349 1.00 89.31 186 ASN A N 1
ATOM 1445 C CA . ASN A 1 186 ? -19.387 4.691 11.694 1.00 89.31 186 ASN A CA 1
ATOM 1446 C C . ASN A 1 186 ? -18.017 3.997 11.668 1.00 89.31 186 ASN A C 1
ATOM 1448 O O . ASN A 1 186 ? -17.903 2.840 11.268 1.00 89.31 186 ASN A O 1
ATOM 1452 N N . PHE A 1 187 ? -16.985 4.681 12.162 1.00 93.12 187 PHE A N 1
ATOM 1453 C CA . PHE A 1 187 ? -15.624 4.139 12.252 1.00 93.12 187 PHE A CA 1
ATOM 1454 C C . PHE A 1 187 ? -15.383 3.281 13.499 1.00 93.12 187 PHE A C 1
ATOM 1456 O O . PHE A 1 187 ? -14.242 3.012 13.884 1.00 93.12 187 PHE A O 1
ATOM 1463 N N . SER A 1 188 ? -16.449 2.823 14.166 1.00 89.06 188 SER A N 1
ATOM 1464 C CA . SER A 1 188 ? -16.308 2.089 15.413 1.00 89.06 188 SER A CA 1
ATOM 1465 C C . SER A 1 188 ? -15.594 0.745 15.252 1.00 89.06 188 SER A C 1
ATOM 1467 O O . SER A 1 188 ? -14.925 0.311 16.185 1.00 89.06 188 SER A O 1
ATOM 1469 N N . ALA A 1 189 ? -15.746 0.093 14.105 1.00 92.00 189 ALA A N 1
ATOM 1470 C CA . ALA A 1 189 ? -15.099 -1.179 13.796 1.00 92.00 189 ALA A CA 1
ATOM 1471 C C . ALA A 1 189 ? -13.859 -1.009 12.901 1.00 92.00 189 ALA A C 1
ATOM 1473 O O . ALA A 1 189 ? -13.314 -1.990 12.399 1.00 92.00 189 ALA A O 1
ATOM 1474 N N . GLY A 1 190 ? -13.390 0.224 12.706 1.00 93.88 190 GLY A N 1
ATOM 1475 C CA . GLY A 1 190 ? -12.236 0.509 11.868 1.00 93.88 190 GLY A CA 1
ATOM 1476 C C . GLY A 1 190 ? -12.481 1.584 10.823 1.00 93.88 190 GLY A C 1
ATOM 1477 O O . GLY A 1 190 ? -13.604 2.037 10.607 1.00 93.88 190 GLY A O 1
ATOM 1478 N N . VAL A 1 191 ? -11.391 1.988 10.187 1.00 97.00 191 VAL A N 1
ATOM 1479 C CA . VAL A 1 191 ? -11.343 3.017 9.151 1.00 97.00 191 VAL A CA 1
ATOM 1480 C C . VAL A 1 191 ? -10.175 2.728 8.218 1.00 97.00 191 VAL A C 1
ATOM 1482 O O . VAL A 1 191 ? -9.111 2.277 8.651 1.00 97.00 191 VAL A O 1
ATOM 1485 N N . ASN A 1 192 ? -10.377 2.982 6.932 1.00 98.31 192 ASN A N 1
ATOM 1486 C CA . ASN A 1 192 ? -9.356 2.814 5.917 1.00 98.31 192 ASN A CA 1
ATOM 1487 C C . ASN A 1 192 ? -8.971 4.162 5.302 1.00 98.31 192 ASN A C 1
ATOM 1489 O O . ASN A 1 192 ? -9.798 4.844 4.695 1.00 98.31 192 ASN A O 1
ATOM 1493 N N . PHE A 1 193 ? -7.706 4.531 5.456 1.00 98.06 193 PHE A N 1
ATOM 1494 C CA . PHE A 1 193 ? -7.104 5.751 4.930 1.00 98.06 193 PHE A CA 1
ATOM 1495 C C . PHE A 1 193 ? -6.409 5.543 3.582 1.00 98.06 193 PHE A C 1
ATOM 1497 O O . PHE A 1 193 ? -5.998 6.529 2.982 1.00 98.06 193 PHE A O 1
ATOM 1504 N N . ALA A 1 194 ? -6.290 4.300 3.100 1.00 98.31 194 ALA A N 1
ATOM 1505 C CA . ALA A 1 194 ? -5.635 3.999 1.832 1.00 98.31 194 ALA A CA 1
ATOM 1506 C C . ALA A 1 194 ? -6.276 4.749 0.656 1.00 98.31 194 ALA A C 1
ATOM 1508 O O . ALA A 1 194 ? -7.501 4.882 0.606 1.00 98.31 194 ALA A O 1
ATOM 1509 N N . VAL A 1 195 ? -5.454 5.213 -0.286 1.00 96.88 195 VAL A N 1
ATOM 1510 C CA . VAL A 1 195 ? -5.905 5.909 -1.501 1.00 96.88 195 VAL A CA 1
ATOM 1511 C C . VAL A 1 195 ? -5.189 5.332 -2.711 1.00 96.88 195 VAL A C 1
ATOM 1513 O O . VAL A 1 195 ? -3.962 5.271 -2.737 1.00 96.88 195 VAL A O 1
ATOM 1516 N N . ALA A 1 196 ? -5.933 4.929 -3.735 1.00 94.44 196 ALA A N 1
ATOM 1517 C CA . ALA A 1 196 ? -5.342 4.393 -4.949 1.00 94.44 196 ALA A CA 1
ATOM 1518 C C . ALA A 1 196 ? -4.381 5.396 -5.614 1.00 94.44 196 ALA A C 1
ATOM 1520 O O . ALA A 1 196 ? -4.686 6.581 -5.730 1.00 94.44 196 ALA A O 1
ATOM 1521 N N . GLY A 1 197 ? -3.198 4.912 -6.008 1.00 92.12 197 GLY A N 1
ATOM 1522 C CA . GLY A 1 197 ? -2.111 5.731 -6.556 1.00 92.12 197 GLY A CA 1
ATOM 1523 C C . GLY A 1 197 ? -1.245 6.452 -5.515 1.00 92.12 197 GLY A C 1
ATOM 1524 O O . GLY A 1 197 ? -0.320 7.164 -5.898 1.00 92.12 197 GLY A O 1
ATOM 1525 N N . ALA A 1 198 ? -1.506 6.285 -4.213 1.00 95.44 198 ALA A N 1
ATOM 1526 C CA . ALA A 1 198 ? -0.728 6.941 -3.166 1.00 95.44 198 ALA A CA 1
ATOM 1527 C C . ALA A 1 198 ? 0.752 6.493 -3.158 1.00 95.44 198 ALA A C 1
ATOM 1529 O O . ALA A 1 198 ? 1.029 5.295 -3.027 1.00 95.44 198 ALA A O 1
ATOM 1530 N N . PRO A 1 199 ? 1.710 7.434 -3.235 1.00 95.62 199 PRO A N 1
ATOM 1531 C CA . PRO A 1 199 ? 3.118 7.164 -2.955 1.00 95.62 199 PRO A CA 1
ATOM 1532 C C . PRO A 1 199 ? 3.417 7.145 -1.448 1.00 95.62 199 PRO A C 1
ATOM 1534 O O . PRO A 1 199 ? 2.657 7.661 -0.620 1.00 95.62 199 PRO A O 1
ATOM 1537 N N . ALA A 1 200 ? 4.569 6.587 -1.081 1.00 96.69 200 ALA A N 1
ATOM 1538 C CA . ALA A 1 200 ? 5.129 6.713 0.261 1.00 96.69 200 ALA A CA 1
ATOM 1539 C C . ALA A 1 200 ? 5.661 8.133 0.516 1.00 96.69 200 ALA A C 1
ATOM 1541 O O . ALA A 1 200 ? 5.554 8.655 1.631 1.00 96.69 200 ALA A O 1
ATOM 1542 N N . LEU A 1 201 ? 6.283 8.732 -0.501 1.00 95.94 201 LEU A N 1
ATOM 1543 C CA . LEU A 1 201 ? 6.846 10.080 -0.474 1.00 95.94 201 LEU A CA 1
ATOM 1544 C C . LEU A 1 201 ? 5.757 11.122 -0.742 1.00 95.94 201 LEU A C 1
ATOM 1546 O O . LEU A 1 201 ? 4.853 10.889 -1.536 1.00 95.94 201 LEU A O 1
ATOM 1550 N N . ASN A 1 202 ? 5.825 12.281 -0.083 1.00 93.75 202 ASN A N 1
ATOM 1551 C CA . ASN A 1 202 ? 4.807 13.312 -0.283 1.00 93.75 202 ASN A CA 1
ATOM 1552 C C . ASN A 1 202 ? 4.956 14.007 -1.648 1.00 93.75 202 ASN A C 1
ATOM 1554 O O . ASN A 1 202 ? 6.042 14.068 -2.232 1.00 93.75 202 ASN A O 1
ATOM 1558 N N . LEU A 1 203 ? 3.843 14.545 -2.148 1.00 90.94 203 LEU A N 1
ATOM 1559 C CA . LEU A 1 203 ? 3.777 15.161 -3.472 1.00 90.94 203 LEU A CA 1
ATOM 1560 C C . LEU A 1 203 ? 4.767 16.327 -3.615 1.00 90.94 203 LEU A C 1
ATOM 1562 O O . LEU A 1 203 ? 5.489 16.403 -4.605 1.00 90.94 203 LEU A O 1
ATOM 1566 N N . THR A 1 204 ? 4.852 17.196 -2.604 1.00 91.75 204 THR A N 1
ATOM 1567 C CA . THR A 1 204 ? 5.756 18.356 -2.613 1.00 91.75 204 THR A CA 1
ATOM 1568 C C . THR A 1 204 ? 7.225 17.947 -2.727 1.00 91.75 204 THR A C 1
ATOM 1570 O O . THR A 1 204 ? 7.982 18.584 -3.456 1.00 91.75 204 THR A O 1
ATOM 1573 N N . TYR A 1 205 ? 7.641 16.872 -2.049 1.00 93.00 205 TYR A N 1
ATOM 1574 C CA . TYR A 1 205 ? 8.998 16.345 -2.171 1.00 93.00 205 TYR A CA 1
ATOM 1575 C C . TYR A 1 205 ? 9.259 15.832 -3.586 1.00 93.00 205 TYR A C 1
ATOM 1577 O O . TYR A 1 205 ? 10.262 16.213 -4.180 1.00 93.00 205 TYR A O 1
ATOM 1585 N N . LEU A 1 206 ? 8.353 15.021 -4.144 1.00 91.56 206 LEU A N 1
ATOM 1586 C CA . LEU A 1 206 ? 8.492 14.488 -5.504 1.00 91.56 206 LEU A CA 1
ATOM 1587 C C . LEU A 1 206 ? 8.595 15.618 -6.543 1.00 91.56 206 LEU A C 1
ATOM 1589 O O . LEU A 1 206 ? 9.511 15.616 -7.365 1.00 91.56 206 LEU A O 1
ATOM 1593 N N . GLN A 1 207 ? 7.739 16.636 -6.442 1.00 90.75 207 GLN A N 1
ATOM 1594 C CA . GLN A 1 207 ? 7.787 17.819 -7.308 1.00 90.75 207 GLN A CA 1
ATOM 1595 C C . GLN A 1 207 ? 9.111 18.582 -7.175 1.00 90.75 207 GLN A C 1
ATOM 1597 O O . GLN A 1 207 ? 9.713 18.950 -8.181 1.00 90.75 207 GLN A O 1
ATOM 1602 N N . GLY A 1 208 ? 9.624 18.746 -5.951 1.00 92.25 208 GLY A N 1
ATOM 1603 C CA . GLY A 1 208 ? 10.938 19.349 -5.700 1.00 92.25 208 GLY A CA 1
ATOM 1604 C C . GLY A 1 208 ? 12.125 18.537 -6.241 1.00 92.25 208 GLY A C 1
ATOM 1605 O O . GLY A 1 208 ? 13.239 19.049 -6.295 1.00 92.25 208 GLY A O 1
ATOM 1606 N N . GLN A 1 209 ? 11.911 17.282 -6.647 1.00 90.38 209 GLN A N 1
ATOM 1607 C CA . GLN A 1 209 ? 12.892 16.436 -7.342 1.00 90.38 209 GLN A CA 1
ATOM 1608 C C . GLN A 1 209 ? 12.719 16.458 -8.873 1.00 90.38 209 GLN A C 1
ATOM 1610 O O . GLN A 1 209 ? 13.299 15.624 -9.578 1.00 90.38 209 GLN A O 1
ATOM 1615 N N . ASN A 1 210 ? 11.927 17.401 -9.396 1.00 89.31 210 ASN A N 1
ATOM 1616 C CA . ASN A 1 210 ? 11.518 17.479 -10.799 1.00 89.31 210 ASN A CA 1
ATOM 1617 C C . ASN A 1 210 ? 10.842 16.183 -11.275 1.00 89.31 210 ASN A C 1
ATOM 1619 O O . ASN A 1 210 ? 11.122 15.698 -12.372 1.00 89.31 210 ASN A O 1
ATOM 1623 N N . LEU A 1 211 ? 10.004 15.586 -10.422 1.00 89.25 211 LEU A N 1
ATOM 1624 C CA . LEU A 1 211 ? 9.167 14.445 -10.781 1.00 89.25 211 LEU A CA 1
ATOM 1625 C C . LEU A 1 211 ? 7.729 14.919 -10.959 1.00 89.25 211 LEU A C 1
ATOM 1627 O O . LEU A 1 211 ? 7.134 15.507 -10.053 1.00 89.25 211 LEU A O 1
ATOM 1631 N N . THR A 1 212 ? 7.174 14.638 -12.131 1.00 87.12 212 THR A N 1
ATOM 1632 C CA . THR A 1 212 ? 5.768 14.883 -12.432 1.00 87.12 212 THR A CA 1
ATOM 1633 C C . THR A 1 212 ? 4.934 13.732 -11.884 1.00 87.12 212 THR A C 1
ATOM 1635 O O . THR A 1 212 ? 5.220 12.562 -12.134 1.00 87.12 212 THR A O 1
ATOM 1638 N N . VAL A 1 213 ? 3.894 14.073 -11.127 1.00 84.12 213 VAL A N 1
ATOM 1639 C CA . VAL A 1 213 ? 2.906 13.128 -10.601 1.00 84.12 213 VAL A CA 1
ATOM 1640 C C . VAL A 1 213 ? 1.577 13.476 -11.250 1.00 84.12 213 VAL A C 1
ATOM 1642 O O . VAL A 1 213 ? 1.033 14.552 -10.994 1.00 84.12 213 VAL A O 1
ATOM 1645 N N . GLU A 1 214 ? 1.081 12.592 -12.112 1.00 79.25 214 GLU A N 1
ATOM 1646 C CA . GLU A 1 214 ? -0.137 12.821 -12.883 1.00 79.25 214 GLU A CA 1
ATOM 1647 C C . GLU A 1 214 ? -1.133 11.660 -12.703 1.00 79.25 214 GLU A C 1
ATOM 1649 O O . GLU A 1 214 ? -0.786 10.513 -12.996 1.00 79.25 214 GLU A O 1
ATOM 1654 N N . PRO A 1 215 ? -2.361 11.928 -12.210 1.00 76.31 215 PRO A N 1
ATOM 1655 C CA . PRO A 1 215 ? -2.808 13.199 -11.625 1.00 76.31 215 PRO A CA 1
ATOM 1656 C C . PRO A 1 215 ? -2.033 13.532 -10.330 1.00 76.31 215 PRO A C 1
ATOM 1658 O O . PRO A 1 215 ? -1.473 12.624 -9.716 1.00 76.31 215 PRO A O 1
ATOM 1661 N N . PRO A 1 216 ? -2.001 14.801 -9.869 1.00 79.62 216 PRO A N 1
ATOM 1662 C CA . PRO A 1 216 ? -1.268 15.213 -8.668 1.00 79.62 216 PRO A CA 1
ATOM 1663 C C . PRO A 1 216 ? -1.986 14.742 -7.395 1.00 79.62 216 PRO A C 1
ATOM 1665 O O . PRO A 1 216 ? -2.605 15.519 -6.665 1.00 79.62 216 PRO A O 1
ATOM 1668 N N . ILE A 1 217 ? -1.939 13.435 -7.140 1.00 77.62 217 ILE A N 1
ATOM 1669 C CA . ILE A 1 217 ? -2.589 12.791 -6.001 1.00 77.62 217 ILE A CA 1
ATOM 1670 C C . ILE A 1 217 ? -1.898 13.260 -4.716 1.00 77.62 217 ILE A C 1
ATOM 1672 O O . ILE A 1 217 ? -0.878 12.720 -4.292 1.00 77.62 217 ILE A O 1
ATOM 1676 N N . ASN A 1 218 ? -2.480 14.264 -4.058 1.00 85.62 218 ASN A N 1
ATOM 1677 C CA . ASN A 1 218 ? -2.017 14.763 -2.761 1.00 85.62 218 ASN A CA 1
ATOM 1678 C C . ASN A 1 218 ? -2.571 13.904 -1.609 1.00 85.62 218 ASN A C 1
ATOM 1680 O O . ASN A 1 218 ? -3.342 14.376 -0.767 1.00 85.62 218 ASN A O 1
ATOM 1684 N N . ARG A 1 219 ? -2.301 12.592 -1.684 1.00 93.06 219 ARG A N 1
ATOM 1685 C CA . ARG A 1 219 ? -2.810 11.541 -0.780 1.00 93.06 219 ARG A CA 1
ATOM 1686 C C . ARG A 1 219 ? -1.754 10.479 -0.459 1.00 93.06 219 ARG A C 1
ATOM 1688 O O . ARG A 1 219 ? -2.073 9.300 -0.308 1.00 93.06 219 ARG A O 1
ATOM 1695 N N . SER A 1 220 ? -0.501 10.914 -0.368 1.00 95.69 220 SER A N 1
ATOM 1696 C CA . SER A 1 220 ? 0.639 10.090 0.038 1.00 95.69 220 SER A CA 1
ATOM 1697 C C . SER A 1 220 ? 0.439 9.472 1.424 1.00 95.69 220 SER A C 1
ATOM 1699 O O . SER A 1 220 ? -0.451 9.879 2.175 1.00 95.69 220 SER A O 1
ATOM 1701 N N . LEU A 1 221 ? 1.310 8.539 1.820 1.00 96.56 221 LEU A N 1
ATOM 1702 C CA . LEU A 1 221 ? 1.321 8.010 3.189 1.00 96.56 221 LEU A CA 1
ATOM 1703 C C . LEU A 1 221 ? 1.313 9.134 4.243 1.00 96.56 221 LEU A C 1
ATOM 1705 O O . LEU A 1 221 ? 0.621 9.025 5.251 1.00 96.56 221 LEU A O 1
ATOM 1709 N N . HIS A 1 222 ? 2.034 10.233 4.005 1.00 94.19 222 HIS A N 1
ATOM 1710 C CA . HIS A 1 222 ? 2.040 11.375 4.919 1.00 94.19 222 HIS A CA 1
ATOM 1711 C C . HIS A 1 222 ? 0.637 11.973 5.113 1.00 94.19 222 HIS A C 1
ATOM 1713 O O . HIS A 1 222 ? 0.194 12.143 6.247 1.00 94.19 222 HIS A O 1
ATOM 1719 N N . ASP A 1 223 ? -0.099 12.189 4.025 1.00 95.44 223 ASP A N 1
ATOM 1720 C CA . ASP A 1 223 ? -1.457 12.743 4.062 1.00 95.44 223 ASP A CA 1
ATOM 1721 C C . ASP A 1 223 ? -2.446 11.792 4.753 1.00 95.44 223 ASP A C 1
ATOM 1723 O O . ASP A 1 223 ? -3.348 12.220 5.478 1.00 95.44 223 ASP A O 1
ATOM 1727 N N . GLN A 1 224 ? -2.268 10.481 4.560 1.00 97.00 224 GLN A N 1
ATOM 1728 C CA . GLN A 1 224 ? -3.074 9.460 5.234 1.00 97.00 224 GLN A CA 1
ATOM 1729 C C . GLN A 1 224 ? -2.826 9.451 6.748 1.00 97.00 224 GLN A C 1
ATOM 1731 O O . GLN A 1 224 ? -3.759 9.269 7.534 1.00 97.00 224 GLN A O 1
ATOM 1736 N N . LEU A 1 225 ? -1.585 9.683 7.180 1.00 94.31 225 LEU A N 1
ATOM 1737 C CA . LEU A 1 225 ? -1.240 9.804 8.597 1.00 94.31 225 LEU A CA 1
ATOM 1738 C C . LEU A 1 225 ? -1.813 11.086 9.210 1.00 94.31 225 LEU A C 1
ATOM 1740 O O . LEU A 1 225 ? -2.296 11.044 10.342 1.00 94.31 225 LEU A O 1
ATOM 1744 N N . ASP A 1 226 ? -1.849 12.190 8.464 1.00 94.12 226 ASP A N 1
ATOM 1745 C CA . ASP A 1 226 ? -2.510 13.424 8.899 1.00 94.12 226 ASP A CA 1
ATOM 1746 C C . ASP A 1 226 ? -4.020 13.231 9.080 1.00 94.12 226 ASP A C 1
ATOM 1748 O O . ASP A 1 226 ? -4.604 13.701 10.062 1.00 94.12 226 ASP A O 1
ATOM 1752 N N . TRP A 1 227 ? -4.671 12.506 8.166 1.00 95.44 227 TRP A N 1
ATOM 1753 C CA . TRP A 1 227 ? -6.070 12.104 8.328 1.00 95.44 227 TRP A CA 1
ATOM 1754 C C . TRP A 1 227 ? -6.288 11.258 9.576 1.00 95.44 227 TRP A C 1
ATOM 1756 O O . TRP A 1 227 ? -7.233 11.505 10.332 1.00 95.44 227 TRP A O 1
ATOM 1766 N N . PHE A 1 228 ? -5.399 10.297 9.822 1.00 93.25 228 PHE A N 1
ATOM 1767 C CA . PHE A 1 228 ? -5.453 9.489 11.028 1.00 93.25 228 PHE A CA 1
ATOM 1768 C C . PHE A 1 228 ? -5.323 10.343 12.287 1.00 93.25 228 PHE A C 1
ATOM 1770 O O . PHE A 1 228 ? -6.163 10.216 13.175 1.00 93.25 228 PHE A O 1
ATOM 1777 N N . GLN A 1 229 ? -4.350 11.256 12.357 1.00 91.19 229 GLN A N 1
ATOM 1778 C CA . GLN A 1 229 ? -4.182 12.139 13.516 1.00 91.19 229 GLN A CA 1
ATOM 1779 C C . GLN A 1 229 ? -5.408 13.024 13.757 1.00 91.19 229 GLN A C 1
ATOM 1781 O O . GLN A 1 229 ? -5.832 13.178 14.901 1.00 91.19 229 GLN A O 1
ATOM 1786 N N . LYS A 1 230 ? -6.036 13.538 12.693 1.00 92.62 230 LYS A N 1
ATOM 1787 C CA . LYS A 1 230 ? -7.278 14.322 12.795 1.00 92.62 230 LYS A CA 1
ATOM 1788 C C . LYS A 1 230 ? -8.454 13.494 13.316 1.00 92.62 230 LYS A C 1
ATOM 1790 O O . LYS A 1 230 ? -9.258 14.006 14.090 1.00 92.62 230 LYS A O 1
ATOM 1795 N N . LEU A 1 231 ? -8.564 12.227 12.913 1.00 91.69 231 LEU A N 1
ATOM 1796 C CA . LEU A 1 231 ? -9.662 11.347 13.330 1.00 91.69 231 LEU A CA 1
ATOM 1797 C C . LEU A 1 231 ? -9.424 10.689 14.701 1.00 91.69 231 LEU A C 1
ATOM 1799 O O . LEU A 1 231 ? -10.382 10.335 15.391 1.00 91.69 231 LEU A O 1
ATOM 1803 N N . LYS A 1 232 ? -8.160 10.533 15.109 1.00 88.25 232 LYS A N 1
ATOM 1804 C CA . LYS A 1 232 ? -7.731 9.828 16.327 1.00 88.25 232 LYS A CA 1
ATOM 1805 C C . LYS A 1 232 ? -8.542 10.217 17.578 1.00 88.25 232 LYS A C 1
ATOM 1807 O O . LYS A 1 232 ? -9.014 9.296 18.246 1.00 88.25 232 LYS A O 1
ATOM 1812 N N . PRO A 1 233 ? -8.799 11.507 17.892 1.00 87.50 233 PRO A N 1
ATOM 1813 C CA . PRO A 1 233 ? -9.576 11.880 19.079 1.00 87.50 233 PRO A CA 1
ATOM 1814 C C . PRO A 1 233 ? -11.016 11.347 19.055 1.00 87.50 233 PRO A C 1
ATOM 1816 O O . PRO A 1 233 ? -11.538 10.906 20.080 1.00 87.50 233 PRO A O 1
ATOM 1819 N N . SER A 1 234 ? -11.654 11.344 17.882 1.00 87.50 234 SER A N 1
ATOM 1820 C CA . SER A 1 234 ? -13.022 10.849 17.701 1.00 87.50 234 SER A CA 1
ATOM 1821 C C . SER A 1 234 ? -13.111 9.330 17.842 1.00 87.50 234 SER A C 1
ATOM 1823 O O . SER A 1 234 ? -14.114 8.834 18.347 1.00 87.50 234 SER A O 1
ATOM 1825 N N . LEU A 1 235 ? -12.063 8.594 17.452 1.00 85.31 235 LEU A N 1
ATOM 1826 C CA . LEU A 1 235 ? -12.002 7.136 17.614 1.00 85.31 235 LEU A CA 1
ATOM 1827 C C . LEU A 1 235 ? -11.917 6.714 19.088 1.00 85.31 235 LEU A C 1
ATOM 1829 O O . LEU A 1 235 ? -12.463 5.676 19.455 1.00 85.31 235 LEU A O 1
ATOM 1833 N N . CYS A 1 236 ? -11.275 7.521 19.936 1.00 75.62 236 CYS A N 1
ATOM 1834 C CA . CYS A 1 236 ? -11.129 7.240 21.368 1.00 75.62 236 CYS A CA 1
ATOM 1835 C C . CYS A 1 236 ? -12.382 7.569 22.196 1.00 75.62 236 CYS A C 1
ATOM 1837 O O . CYS A 1 236 ? -12.537 7.075 23.316 1.00 75.62 236 CYS A O 1
ATOM 1839 N N . LYS A 1 237 ? -13.277 8.426 21.687 1.00 76.50 237 LYS A N 1
ATOM 1840 C CA . LYS A 1 237 ? -14.396 8.966 22.468 1.00 76.50 237 LYS A CA 1
ATOM 1841 C C . LYS A 1 237 ? -15.372 7.855 22.880 1.00 76.50 237 LYS A C 1
ATOM 1843 O O . LYS A 1 237 ? -16.001 7.225 22.037 1.00 76.50 237 LYS A O 1
ATOM 1848 N N . GLY A 1 238 ? -15.508 7.630 24.190 1.00 65.38 238 GLY A N 1
ATOM 1849 C CA . GLY A 1 238 ? -16.455 6.663 24.765 1.00 65.38 238 GLY A CA 1
ATOM 1850 C C . GLY A 1 238 ? -16.044 5.189 24.655 1.00 65.38 238 GLY A C 1
ATOM 1851 O O . GLY A 1 238 ? -16.848 4.320 24.976 1.00 65.38 238 GLY A O 1
ATOM 1852 N N . LYS A 1 239 ? -14.813 4.891 24.217 1.00 65.44 239 LYS A N 1
ATOM 1853 C CA . LYS A 1 239 ? -14.352 3.519 23.933 1.00 65.44 239 LYS A CA 1
ATOM 1854 C C . LYS A 1 239 ? -13.370 2.921 24.943 1.00 65.44 239 LYS A C 1
ATOM 1856 O O . LYS A 1 239 ? -12.828 1.843 24.709 1.00 65.44 239 LYS A O 1
ATOM 1861 N N . GLY A 1 240 ? -13.180 3.592 26.079 1.00 61.47 240 GLY A N 1
ATOM 1862 C CA . GLY A 1 240 ? -12.181 3.216 27.080 1.00 61.47 240 GLY A CA 1
ATOM 1863 C C . GLY A 1 240 ? -10.747 3.466 26.599 1.00 61.47 240 GLY A C 1
ATOM 1864 O O . GLY A 1 240 ? -10.514 3.855 25.457 1.00 61.47 240 GLY A O 1
ATOM 1865 N N . ALA A 1 241 ? -9.774 3.255 27.485 1.00 61.28 241 ALA A N 1
ATOM 1866 C CA . ALA A 1 241 ? -8.368 3.581 27.234 1.00 61.28 241 ALA A CA 1
ATOM 1867 C C . ALA A 1 241 ? -7.670 2.688 26.178 1.00 61.28 241 ALA A C 1
ATOM 1869 O O . ALA A 1 241 ? -6.573 3.022 25.753 1.00 61.28 241 ALA A O 1
ATOM 1870 N N . ASP A 1 242 ? -8.278 1.576 25.737 1.00 73.19 242 ASP A N 1
ATOM 1871 C CA . ASP A 1 242 ? -7.591 0.516 24.967 1.00 73.19 242 ASP A CA 1
ATOM 1872 C C . ASP A 1 242 ? -8.155 0.278 23.548 1.00 73.19 242 ASP A C 1
ATOM 1874 O O . ASP A 1 242 ? -8.035 -0.814 22.985 1.00 73.19 242 ASP A O 1
ATOM 1878 N N . PHE A 1 243 ? -8.792 1.286 22.931 1.00 81.62 243 PHE A N 1
ATOM 1879 C CA . PHE A 1 243 ? -9.310 1.142 21.559 1.00 81.62 243 PHE A CA 1
ATOM 1880 C C . PHE A 1 243 ? -8.207 0.666 20.601 1.00 81.62 243 PHE A C 1
ATOM 1882 O O . PHE A 1 243 ? -8.375 -0.348 19.927 1.00 81.62 243 PHE A O 1
ATOM 1889 N N . PHE A 1 244 ? -7.048 1.329 20.620 1.00 86.12 244 PHE A N 1
ATOM 1890 C CA . PHE A 1 244 ? -5.941 1.011 19.719 1.00 86.12 244 PHE A CA 1
ATOM 1891 C C . PHE A 1 244 ? -5.202 -0.290 20.051 1.00 86.12 244 PHE A C 1
ATOM 1893 O O . PHE A 1 244 ? -4.693 -0.923 19.127 1.00 86.12 244 PHE A O 1
ATOM 1900 N N . GLY A 1 245 ? -5.152 -0.730 21.313 1.00 86.25 245 GLY A N 1
ATOM 1901 C CA . GLY A 1 245 ? -4.545 -2.023 21.658 1.00 86.25 245 GLY A CA 1
ATOM 1902 C C . GLY A 1 245 ? -5.383 -3.214 21.183 1.00 86.25 245 GLY A C 1
ATOM 1903 O O . GLY A 1 245 ? -4.849 -4.295 20.928 1.00 86.25 245 GLY A O 1
ATOM 1904 N N . SER A 1 246 ? -6.686 -3.000 20.962 1.00 88.12 246 SER A N 1
ATOM 1905 C CA . SER A 1 246 ? -7.584 -3.954 20.297 1.00 88.12 246 SER A CA 1
ATOM 1906 C C . SER A 1 246 ? -7.784 -3.686 18.795 1.00 88.12 246 SER A C 1
ATOM 1908 O O . SER A 1 246 ? -8.584 -4.368 18.152 1.00 88.12 246 SER A O 1
ATOM 1910 N N . SER A 1 247 ? -7.046 -2.744 18.200 1.00 90.94 247 SER A N 1
ATOM 1911 C CA . SER A 1 247 ? -7.032 -2.514 16.751 1.00 90.94 247 SER A CA 1
ATOM 1912 C C . SER A 1 247 ? -5.916 -3.303 16.064 1.00 90.94 247 SER A C 1
ATOM 1914 O O . SER A 1 247 ? -4.796 -3.415 16.567 1.00 90.94 247 SER A O 1
ATOM 1916 N N . LEU A 1 248 ? -6.200 -3.810 14.865 1.00 93.69 248 LEU A N 1
ATOM 1917 C CA . LEU A 1 248 ? -5.171 -4.230 13.918 1.00 93.69 248 LEU A CA 1
ATOM 1918 C C . LEU A 1 248 ? -4.810 -3.040 13.029 1.00 93.69 248 LEU A C 1
ATOM 1920 O O . LEU A 1 248 ? -5.653 -2.552 12.281 1.00 93.69 248 LEU A O 1
ATOM 1924 N N . PHE A 1 249 ? -3.559 -2.602 13.075 1.00 94.44 249 PHE A N 1
ATOM 1925 C CA . PHE A 1 249 ? -3.037 -1.626 12.128 1.00 94.44 249 PHE A CA 1
ATOM 1926 C C . PHE A 1 249 ? -2.495 -2.358 10.905 1.00 94.44 249 PHE A C 1
ATOM 1928 O O . PHE A 1 249 ? -1.653 -3.247 11.034 1.00 94.44 249 PHE A O 1
ATOM 1935 N N . VAL A 1 250 ? -2.971 -1.986 9.724 1.00 96.19 250 VAL A N 1
ATOM 1936 C CA . VAL A 1 250 ? -2.496 -2.510 8.445 1.00 96.19 250 VAL A CA 1
ATOM 1937 C C . VAL A 1 250 ? -1.795 -1.373 7.720 1.00 96.19 250 VAL A C 1
ATOM 1939 O O . VAL A 1 250 ? -2.435 -0.464 7.203 1.00 96.19 250 VAL A O 1
ATOM 1942 N N . MET A 1 251 ? -0.469 -1.413 7.713 1.00 96.19 251 MET A N 1
ATOM 1943 C CA . MET A 1 251 ? 0.361 -0.602 6.837 1.00 96.19 251 MET A CA 1
ATOM 1944 C C . MET A 1 251 ? 0.517 -1.379 5.529 1.00 96.19 251 MET A C 1
ATOM 1946 O O . MET A 1 251 ? 1.294 -2.335 5.459 1.00 96.19 251 MET A O 1
ATOM 1950 N N . GLY A 1 252 ? -0.312 -1.026 4.547 1.00 94.62 252 GLY A N 1
ATOM 1951 C CA . GLY A 1 252 ? -0.360 -1.640 3.226 1.00 94.62 252 GLY A CA 1
ATOM 1952 C C . GLY A 1 252 ? 0.914 -1.429 2.413 1.00 94.62 252 GLY A C 1
ATOM 1953 O O . GLY A 1 252 ? 1.942 -0.982 2.925 1.00 94.62 252 GLY A O 1
ATOM 1954 N N . GLU A 1 253 ? 0.855 -1.811 1.139 1.00 93.88 253 GLU A N 1
ATOM 1955 C CA . GLU A 1 253 ? 2.006 -1.671 0.253 1.00 93.88 253 GLU A CA 1
ATOM 1956 C C . GLU A 1 253 ? 2.288 -0.196 -0.053 1.00 93.88 253 GLU A C 1
ATOM 1958 O O . GLU A 1 253 ? 1.371 0.606 -0.225 1.00 93.88 253 GLU A O 1
ATOM 1963 N N . PHE A 1 254 ? 3.578 0.139 -0.081 1.00 96.19 254 PHE A N 1
ATOM 1964 C CA . PHE A 1 254 ? 4.097 1.446 -0.454 1.00 96.19 254 PHE A CA 1
ATOM 1965 C C . PHE A 1 254 ? 5.450 1.296 -1.164 1.00 96.19 254 PHE A C 1
ATOM 1967 O O . PHE A 1 254 ? 6.281 0.457 -0.793 1.00 96.19 254 PHE A O 1
ATOM 1974 N N . GLY A 1 255 ? 5.705 2.179 -2.129 1.00 95.19 255 GLY A N 1
ATOM 1975 C CA . GLY A 1 255 ? 6.900 2.188 -2.974 1.00 95.19 255 GLY A CA 1
ATOM 1976 C C . GLY A 1 255 ? 6.603 1.879 -4.441 1.00 95.19 255 GLY A C 1
ATOM 1977 O O . GLY A 1 255 ? 7.265 2.434 -5.314 1.00 95.19 255 GLY A O 1
ATOM 1978 N N . GLY A 1 256 ? 5.585 1.062 -4.739 1.00 94.44 256 GLY A N 1
ATOM 1979 C CA . GLY A 1 256 ? 5.183 0.766 -6.118 1.00 94.44 256 GLY A CA 1
ATOM 1980 C C . GLY A 1 256 ? 4.847 2.026 -6.919 1.00 94.44 256 GLY A C 1
ATOM 1981 O O . GLY A 1 256 ? 5.410 2.247 -7.992 1.00 94.44 256 GLY A O 1
ATOM 1982 N N . ASN A 1 257 ? 3.993 2.895 -6.369 1.00 94.31 257 ASN A N 1
ATOM 1983 C CA . ASN A 1 257 ? 3.621 4.156 -7.018 1.00 94.31 257 ASN A CA 1
ATOM 1984 C C . ASN A 1 257 ? 4.797 5.140 -7.103 1.00 94.31 257 ASN A C 1
ATOM 1986 O O . ASN A 1 257 ? 4.976 5.770 -8.141 1.00 94.31 257 ASN A O 1
ATOM 1990 N N . ASP A 1 258 ? 5.647 5.221 -6.071 1.00 95.56 258 ASP A N 1
ATOM 1991 C CA . ASP A 1 258 ? 6.862 6.045 -6.091 1.00 95.56 258 ASP A CA 1
ATOM 1992 C C . ASP A 1 258 ? 7.759 5.675 -7.284 1.00 95.56 258 ASP A C 1
ATOM 1994 O O . ASP A 1 258 ? 8.212 6.545 -8.031 1.00 95.56 258 ASP A O 1
ATOM 1998 N N . TYR A 1 259 ? 7.970 4.374 -7.511 1.00 95.81 259 TYR A N 1
ATOM 1999 C CA . TYR A 1 259 ? 8.735 3.887 -8.656 1.00 95.81 259 TYR A CA 1
ATOM 2000 C C . TYR A 1 259 ? 8.021 4.106 -9.988 1.00 95.81 259 TYR A C 1
ATOM 2002 O O . TYR A 1 259 ? 8.683 4.485 -10.951 1.00 95.81 259 TYR A O 1
ATOM 2010 N N . ASN A 1 260 ? 6.699 3.940 -10.057 1.00 92.81 260 ASN A N 1
ATOM 2011 C CA . ASN A 1 260 ? 5.940 4.237 -11.275 1.00 92.81 260 ASN A CA 1
ATOM 2012 C C . ASN A 1 260 ? 6.111 5.703 -11.706 1.00 92.81 260 ASN A C 1
ATOM 2014 O O . ASN A 1 260 ? 6.365 5.957 -12.883 1.00 92.81 260 ASN A O 1
ATOM 2018 N N . PHE A 1 261 ? 6.045 6.659 -10.771 1.00 92.56 261 PHE A N 1
ATOM 2019 C CA . PHE A 1 261 ? 6.261 8.080 -11.076 1.00 92.56 261 PHE A CA 1
ATOM 2020 C C . PHE A 1 261 ? 7.692 8.360 -11.542 1.00 92.56 261 PHE A C 1
ATOM 2022 O O . PHE A 1 261 ? 7.899 9.087 -12.514 1.00 92.56 261 PHE A O 1
ATOM 2029 N N . LEU A 1 262 ? 8.687 7.736 -10.902 1.00 94.31 262 LEU A N 1
ATOM 2030 C CA . LEU A 1 262 ? 10.087 7.830 -11.325 1.00 94.31 262 LEU A CA 1
ATOM 2031 C C . LEU A 1 262 ? 10.275 7.319 -12.761 1.00 94.31 262 LEU A C 1
ATOM 2033 O O . LEU A 1 262 ? 10.892 8.006 -13.575 1.00 94.31 262 LEU A O 1
ATOM 2037 N N . MET A 1 263 ? 9.724 6.149 -13.087 1.00 94.25 263 MET A N 1
ATOM 2038 C CA . MET A 1 263 ? 9.827 5.575 -14.432 1.00 94.25 263 MET A CA 1
ATOM 2039 C C . MET A 1 263 ? 9.071 6.418 -15.470 1.00 94.25 263 MET A C 1
ATOM 2041 O O . MET A 1 263 ? 9.588 6.632 -16.561 1.00 94.25 263 MET A O 1
ATOM 2045 N N . SER A 1 264 ? 7.913 6.981 -15.106 1.00 92.00 264 SER A N 1
ATOM 2046 C CA . SER A 1 264 ? 7.136 7.877 -15.983 1.00 92.00 264 SER A CA 1
ATOM 2047 C C . SER A 1 264 ? 7.894 9.169 -16.312 1.00 92.00 264 SER A C 1
ATOM 2049 O O . SER A 1 264 ? 7.671 9.781 -17.351 1.00 92.00 264 SER A O 1
ATOM 2051 N N . CYS A 1 265 ? 8.834 9.568 -15.451 1.00 92.75 265 CYS A N 1
ATOM 2052 C CA . CYS A 1 265 ? 9.750 10.687 -15.674 1.00 92.75 265 CYS A CA 1
ATOM 2053 C C . CYS A 1 265 ? 11.076 10.260 -16.336 1.00 92.75 265 CYS A C 1
ATOM 2055 O O . CYS A 1 265 ? 12.085 10.954 -16.184 1.00 92.75 265 CYS A O 1
ATOM 2057 N N . ASN A 1 266 ? 11.111 9.110 -17.020 1.00 93.06 266 ASN A N 1
ATOM 2058 C CA . ASN A 1 266 ? 12.294 8.547 -17.681 1.00 93.06 266 ASN A CA 1
ATOM 2059 C C . ASN A 1 266 ? 13.518 8.383 -16.759 1.00 93.06 266 ASN A C 1
ATOM 2061 O O . ASN A 1 266 ? 14.664 8.450 -17.213 1.00 93.06 266 ASN A O 1
ATOM 2065 N N . ARG A 1 267 ? 13.311 8.172 -15.451 1.00 95.12 267 ARG A N 1
ATOM 2066 C CA . ARG A 1 267 ? 14.415 7.826 -14.546 1.00 95.12 267 ARG A CA 1
ATOM 2067 C C . ARG A 1 267 ? 14.833 6.380 -14.774 1.00 95.12 267 ARG A C 1
ATOM 2069 O O . ARG A 1 267 ? 13.991 5.506 -14.950 1.00 95.12 267 ARG A O 1
ATOM 2076 N N . THR A 1 268 ? 16.133 6.106 -14.707 1.00 95.62 268 THR A N 1
ATOM 2077 C CA . THR A 1 268 ? 16.627 4.723 -14.755 1.00 95.62 268 THR A CA 1
ATOM 2078 C C . THR A 1 268 ? 16.344 3.990 -13.443 1.00 95.62 268 THR A C 1
ATOM 2080 O O . THR A 1 268 ? 16.115 4.607 -12.398 1.00 95.62 268 THR A O 1
ATOM 2083 N N . VAL A 1 269 ? 16.421 2.658 -13.455 1.00 96.19 269 VAL A N 1
ATOM 2084 C CA . VAL A 1 269 ? 16.276 1.839 -12.238 1.00 96.19 269 VAL A CA 1
ATOM 2085 C C . VAL A 1 269 ? 17.344 2.198 -11.199 1.00 96.19 269 VAL A C 1
ATOM 2087 O O . VAL A 1 269 ? 17.066 2.231 -10.000 1.00 96.19 269 VAL A O 1
ATOM 2090 N N . GLU A 1 270 ? 18.560 2.518 -11.638 1.00 96.50 270 GLU A N 1
ATOM 2091 C CA . GLU A 1 270 ? 19.665 2.963 -10.787 1.00 96.50 270 GLU A CA 1
ATOM 2092 C C . GLU A 1 270 ? 19.359 4.311 -10.131 1.00 96.50 270 GLU A C 1
ATOM 2094 O O . GLU A 1 270 ? 19.597 4.471 -8.933 1.00 96.50 270 GLU A O 1
ATOM 2099 N N . GLN A 1 271 ? 18.784 5.252 -10.884 1.00 96.75 271 GLN A N 1
ATOM 2100 C CA . GLN A 1 271 ? 18.332 6.534 -10.346 1.00 96.75 271 GLN A CA 1
ATOM 2101 C C . GLN A 1 271 ? 17.165 6.345 -9.374 1.00 96.75 271 GLN A C 1
ATOM 2103 O O . GLN A 1 271 ? 17.165 6.941 -8.305 1.00 96.75 271 GLN A O 1
ATOM 2108 N N . ALA A 1 272 ? 16.206 5.468 -9.673 1.00 96.75 272 ALA A N 1
ATOM 2109 C CA . ALA A 1 272 ? 15.096 5.174 -8.766 1.00 96.75 272 ALA A CA 1
ATOM 2110 C C . ALA A 1 272 ? 15.557 4.502 -7.463 1.00 96.75 272 ALA A C 1
ATOM 2112 O O . ALA A 1 272 ? 14.999 4.737 -6.388 1.00 96.75 272 ALA A O 1
ATOM 2113 N N . ARG A 1 273 ? 16.623 3.697 -7.524 1.00 97.69 273 ARG A N 1
ATOM 2114 C CA . ARG A 1 273 ? 17.175 2.988 -6.366 1.00 97.69 273 ARG A CA 1
ATOM 2115 C C . ARG A 1 273 ? 17.602 3.913 -5.229 1.00 97.69 273 ARG A C 1
ATOM 2117 O O . ARG A 1 273 ? 17.531 3.493 -4.070 1.00 97.69 273 ARG A O 1
ATOM 2124 N N . VAL A 1 274 ? 18.020 5.144 -5.530 1.00 96.88 274 VAL A N 1
ATOM 2125 C CA . VAL A 1 274 ? 18.484 6.104 -4.514 1.00 96.88 274 VAL A CA 1
ATOM 2126 C C . VAL A 1 274 ? 17.364 6.587 -3.592 1.00 96.88 274 VAL A C 1
ATOM 2128 O O . VAL A 1 274 ? 17.675 7.086 -2.519 1.00 96.88 274 VAL A O 1
ATOM 2131 N N . TYR A 1 275 ? 16.095 6.395 -3.980 1.00 97.31 275 TYR A N 1
ATOM 2132 C CA . TYR A 1 275 ? 14.908 6.774 -3.205 1.00 97.31 275 TYR A CA 1
ATOM 2133 C C . TYR A 1 275 ? 14.416 5.671 -2.258 1.00 97.31 275 TYR A C 1
ATOM 2135 O O . TYR A 1 275 ? 13.601 5.928 -1.371 1.00 97.31 275 TYR A O 1
ATOM 2143 N N . ALA A 1 276 ? 14.897 4.431 -2.416 1.00 98.00 276 ALA A N 1
ATOM 2144 C CA . ALA A 1 276 ? 14.455 3.308 -1.589 1.00 98.00 276 ALA A CA 1
ATOM 2145 C C . ALA A 1 276 ? 14.650 3.544 -0.072 1.00 98.00 276 ALA A C 1
ATOM 2147 O O . ALA A 1 276 ? 13.745 3.192 0.688 1.00 98.00 276 ALA A O 1
ATOM 2148 N N . PRO A 1 277 ? 15.764 4.144 0.408 1.00 98.06 277 PRO A N 1
ATOM 2149 C CA . PRO A 1 277 ? 15.908 4.492 1.822 1.00 98.06 277 PRO A CA 1
ATOM 2150 C C . PRO A 1 277 ? 14.826 5.460 2.320 1.00 98.06 277 PRO A C 1
ATOM 2152 O O . PRO A 1 277 ? 14.212 5.194 3.349 1.00 98.06 277 PRO A O 1
ATOM 2155 N N . GLN A 1 278 ? 14.534 6.522 1.566 1.00 97.31 278 GLN A N 1
ATOM 2156 C CA . GLN A 1 278 ? 13.555 7.554 1.919 1.00 97.31 278 GLN A CA 1
ATOM 2157 C C . GLN A 1 278 ? 12.129 6.989 1.935 1.00 97.31 278 GLN A C 1
ATOM 2159 O O . GLN A 1 278 ? 11.344 7.315 2.826 1.00 97.31 278 GLN A O 1
ATOM 2164 N N . ILE A 1 279 ? 11.802 6.102 0.990 1.00 97.94 279 ILE A N 1
ATOM 2165 C CA . ILE A 1 279 ? 10.529 5.365 0.969 1.00 97.94 279 ILE A CA 1
ATOM 2166 C C . ILE A 1 279 ? 10.392 4.529 2.248 1.00 97.94 279 ILE A C 1
ATOM 2168 O O . ILE A 1 279 ? 9.393 4.634 2.962 1.00 97.94 279 ILE A O 1
ATOM 2172 N N . VAL A 1 280 ? 11.422 3.749 2.594 1.00 98.12 280 VAL A N 1
ATOM 2173 C CA . VAL A 1 280 ? 11.433 2.923 3.813 1.00 98.12 280 VAL A CA 1
ATOM 2174 C C . VAL A 1 280 ? 11.358 3.773 5.081 1.00 98.12 280 VAL A C 1
ATOM 2176 O O . VAL A 1 280 ? 10.660 3.396 6.024 1.00 98.12 280 VAL A O 1
ATOM 2179 N N . ASP A 1 281 ? 12.024 4.925 5.115 1.00 96.62 281 ASP A N 1
ATOM 2180 C CA . ASP A 1 281 ? 11.924 5.881 6.219 1.00 96.62 281 ASP A CA 1
ATOM 2181 C C . ASP A 1 281 ? 10.503 6.442 6.354 1.00 96.62 281 ASP A C 1
ATOM 2183 O O . ASP A 1 281 ? 10.003 6.582 7.470 1.00 96.62 281 ASP A O 1
ATOM 2187 N N . SER A 1 282 ? 9.812 6.709 5.242 1.00 96.25 282 SER A N 1
ATOM 2188 C CA . SER A 1 282 ? 8.405 7.128 5.253 1.00 96.25 282 SER A CA 1
ATOM 2189 C C . SER A 1 282 ? 7.487 6.050 5.837 1.00 96.25 282 SER A C 1
ATOM 2191 O O . SER A 1 282 ? 6.746 6.319 6.783 1.00 96.25 282 SER A O 1
ATOM 2193 N N . ILE A 1 283 ? 7.611 4.804 5.362 1.00 96.88 283 ILE A N 1
ATOM 2194 C CA . ILE A 1 283 ? 6.853 3.653 5.889 1.00 96.88 283 ILE A CA 1
ATOM 2195 C C . ILE A 1 283 ? 7.117 3.477 7.390 1.00 96.88 283 ILE A C 1
ATOM 2197 O O . ILE A 1 283 ? 6.196 3.260 8.176 1.00 96.88 283 ILE A O 1
ATOM 2201 N N . SER A 1 284 ? 8.376 3.625 7.805 1.00 94.50 284 SER A N 1
ATOM 2202 C CA . SER A 1 284 ? 8.780 3.501 9.209 1.00 94.50 284 SER A CA 1
ATOM 2203 C C . SER A 1 284 ? 8.141 4.565 10.088 1.00 94.50 284 SER A C 1
ATOM 2205 O O . SER A 1 284 ? 7.599 4.223 11.134 1.00 94.50 284 SER A O 1
ATOM 2207 N N . ARG A 1 285 ? 8.116 5.826 9.637 1.00 90.62 285 ARG A N 1
ATOM 2208 C CA . ARG A 1 285 ? 7.396 6.901 10.333 1.00 90.62 285 ARG A CA 1
ATOM 2209 C C . ARG A 1 285 ? 5.906 6.596 10.452 1.00 90.62 285 ARG A C 1
ATOM 2211 O O . ARG A 1 285 ? 5.324 6.875 11.492 1.00 90.62 285 ARG A O 1
ATOM 2218 N N . GLY A 1 286 ? 5.294 5.980 9.440 1.00 89.56 286 GLY A N 1
ATOM 2219 C CA . GLY A 1 286 ? 3.905 5.523 9.521 1.00 89.56 286 GLY A CA 1
ATOM 2220 C C . GLY A 1 286 ? 3.674 4.500 10.635 1.00 89.56 286 GLY A C 1
ATOM 2221 O O . GLY A 1 286 ? 2.714 4.626 11.397 1.00 89.56 286 GLY A O 1
ATOM 2222 N N . VAL A 1 287 ? 4.585 3.534 10.785 1.00 89.50 287 VAL A N 1
ATOM 2223 C CA . VAL A 1 287 ? 4.550 2.561 11.891 1.00 89.50 287 VAL A CA 1
ATOM 2224 C C . VAL A 1 287 ? 4.703 3.258 13.248 1.00 89.50 287 VAL A C 1
ATOM 2226 O O . VAL A 1 287 ? 3.969 2.935 14.176 1.00 89.50 287 VAL A O 1
ATOM 2229 N N . GLU A 1 288 ? 5.605 4.236 13.358 1.00 86.44 288 GLU A N 1
ATOM 2230 C CA . GLU A 1 288 ? 5.851 4.991 14.596 1.00 86.44 288 GLU A CA 1
ATOM 2231 C C . GLU A 1 288 ? 4.695 5.929 14.978 1.00 86.44 288 GLU A C 1
ATOM 2233 O O . GLU A 1 288 ? 4.345 6.037 16.150 1.00 86.44 288 GLU A O 1
ATOM 2238 N N . ILE A 1 289 ? 4.067 6.598 14.007 1.00 70.38 289 ILE A N 1
ATOM 2239 C CA . ILE A 1 289 ? 2.934 7.514 14.230 1.00 70.38 289 ILE A CA 1
ATOM 2240 C C . ILE A 1 289 ? 1.689 6.743 14.675 1.00 70.38 289 ILE A C 1
ATOM 2242 O O . ILE A 1 289 ? 0.955 7.194 15.567 1.00 70.38 289 ILE A O 1
ATOM 2246 N N . GLY A 1 290 ? 1.497 5.549 14.108 1.00 58.50 290 GLY A N 1
ATOM 2247 C CA . GLY A 1 290 ? 0.547 4.572 14.624 1.00 58.50 290 GLY A CA 1
ATOM 2248 C C . GLY A 1 290 ? 0.813 4.205 16.086 1.00 58.50 290 GLY A C 1
ATOM 2249 O O . GLY A 1 290 ? -0.123 3.801 16.766 1.00 58.50 290 GLY A O 1
ATOM 2250 N N . ASP A 1 291 ? 2.036 4.413 16.593 1.00 56.12 291 ASP A N 1
ATOM 2251 C CA . ASP A 1 291 ? 2.494 3.969 17.911 1.00 56.12 291 ASP A CA 1
ATOM 2252 C C . ASP A 1 291 ? 2.576 5.051 19.010 1.00 56.12 291 ASP A C 1
ATOM 2254 O O . ASP A 1 291 ? 3.175 4.852 20.064 1.00 56.12 291 ASP A O 1
ATOM 2258 N N . THR A 1 292 ? 1.940 6.207 18.817 1.00 55.38 292 THR A N 1
ATOM 2259 C CA . THR A 1 292 ? 1.987 7.356 19.754 1.00 55.38 292 THR A CA 1
ATOM 2260 C C . THR A 1 292 ? 1.320 7.141 21.131 1.00 55.38 292 THR A C 1
ATOM 2262 O O . THR A 1 292 ? 1.158 8.099 21.879 1.00 55.38 292 THR A O 1
ATOM 2265 N N . ASP A 1 293 ? 0.916 5.918 21.487 1.00 58.66 293 ASP A N 1
ATOM 2266 C CA . ASP A 1 293 ? 0.398 5.574 22.826 1.00 58.66 293 ASP A CA 1
ATOM 2267 C C . ASP A 1 293 ? 0.665 4.081 23.146 1.00 58.66 293 ASP A C 1
ATOM 2269 O O . ASP A 1 293 ? -0.101 3.240 22.694 1.00 58.66 293 ASP A O 1
ATOM 2273 N N . PRO A 1 294 ? 1.757 3.711 23.834 1.00 54.53 294 PRO A N 1
ATOM 2274 C CA . PRO A 1 294 ? 2.434 2.395 23.795 1.00 54.53 294 PRO A CA 1
ATOM 2275 C C . PRO A 1 294 ? 1.653 1.133 24.249 1.00 54.53 294 PRO A C 1
ATOM 2277 O O . PRO A 1 294 ? 2.245 0.068 24.446 1.00 54.53 294 PRO A O 1
ATOM 2280 N N . ALA A 1 295 ? 0.330 1.182 24.397 1.00 56.03 295 ALA A N 1
ATOM 2281 C CA . ALA A 1 295 ? -0.483 0.016 24.718 1.00 56.03 295 ALA A CA 1
ATOM 2282 C C . ALA A 1 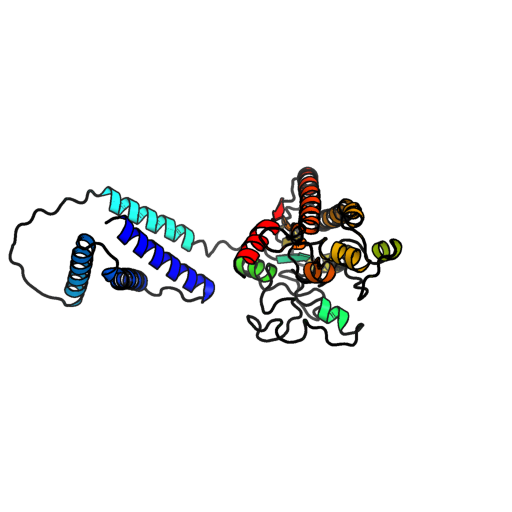295 ? -0.590 -0.979 23.537 1.00 56.03 295 ALA A C 1
ATOM 2284 O O . ALA A 1 295 ? -1.367 -0.795 22.603 1.00 56.03 295 ALA A O 1
ATOM 2285 N N . ARG A 1 296 ? 0.193 -2.068 23.615 1.00 64.75 296 ARG A N 1
ATOM 2286 C CA . ARG A 1 296 ? -0.006 -3.403 22.993 1.00 64.75 296 ARG A CA 1
ATOM 2287 C C . ARG A 1 296 ? -0.567 -3.437 21.562 1.00 64.75 296 ARG A C 1
ATOM 2289 O O . ARG A 1 296 ? -1.392 -4.294 21.236 1.00 64.75 296 ARG A O 1
ATOM 2296 N N . ARG A 1 297 ? -0.089 -2.562 20.677 1.00 79.75 297 ARG A N 1
ATOM 2297 C CA . ARG A 1 297 ? -0.543 -2.533 19.282 1.00 79.75 297 ARG A CA 1
ATOM 2298 C C . ARG A 1 297 ? -0.044 -3.717 18.477 1.00 79.75 297 ARG A C 1
ATOM 2300 O O . ARG A 1 297 ? 1.001 -4.312 18.748 1.00 79.75 297 ARG A O 1
ATOM 2307 N N . GLN A 1 298 ? -0.786 -4.014 17.420 1.00 89.69 298 GLN A N 1
ATOM 2308 C CA . GLN A 1 298 ? -0.353 -4.913 16.365 1.00 89.69 298 GLN A CA 1
ATOM 2309 C C . GLN A 1 298 ? -0.365 -4.195 15.037 1.00 89.69 298 GLN A C 1
ATOM 2311 O O . GLN A 1 298 ? -1.417 -3.757 14.580 1.00 89.69 298 GLN A O 1
ATOM 2316 N N . VAL A 1 299 ? 0.812 -4.119 14.430 1.00 92.94 299 VAL A N 1
ATOM 2317 C CA . VAL A 1 299 ? 1.019 -3.466 13.144 1.00 92.94 299 VAL A CA 1
ATOM 2318 C C . VAL A 1 299 ? 1.491 -4.515 12.157 1.00 92.94 299 VAL A C 1
ATOM 2320 O O . VAL A 1 299 ? 2.537 -5.132 12.349 1.00 92.94 299 VAL A O 1
ATOM 2323 N N . VAL A 1 300 ? 0.717 -4.732 11.107 1.00 94.75 300 VAL A N 1
ATOM 2324 C CA . VAL A 1 300 ? 1.136 -5.482 9.928 1.00 94.75 300 VAL A CA 1
ATOM 2325 C C . VAL A 1 300 ? 1.736 -4.493 8.942 1.00 94.75 300 VAL A C 1
ATOM 2327 O O . VAL A 1 300 ? 1.146 -3.451 8.691 1.00 94.75 300 VAL A O 1
ATOM 2330 N N . VAL A 1 301 ? 2.908 -4.813 8.405 1.00 96.06 301 VAL A N 1
ATOM 2331 C CA . VAL A 1 301 ? 3.607 -4.014 7.397 1.00 96.06 301 VAL A CA 1
ATOM 2332 C C . VAL A 1 301 ? 3.806 -4.884 6.167 1.00 96.06 301 VAL A C 1
ATOM 2334 O O . VAL A 1 301 ? 4.433 -5.946 6.259 1.00 96.06 301 VAL A O 1
ATOM 2337 N N . ALA A 1 302 ? 3.240 -4.473 5.039 1.00 94.06 302 ALA A N 1
ATOM 2338 C CA . ALA A 1 302 ? 3.392 -5.172 3.772 1.00 94.06 302 ALA A CA 1
ATOM 2339 C C . ALA A 1 302 ? 4.731 -4.844 3.106 1.00 94.06 302 ALA A C 1
ATOM 2341 O O . ALA A 1 302 ? 5.142 -3.688 3.022 1.00 94.06 302 ALA A O 1
ATOM 2342 N N . ASP A 1 303 ? 5.415 -5.882 2.627 1.00 91.81 303 ASP A N 1
ATOM 2343 C CA . ASP A 1 303 ? 6.482 -5.722 1.647 1.00 91.81 303 ASP A CA 1
ATOM 2344 C C . ASP A 1 303 ? 5.884 -5.324 0.288 1.00 91.81 303 ASP A C 1
ATOM 2346 O O . ASP A 1 303 ? 4.754 -5.680 -0.050 1.00 91.81 303 ASP A O 1
ATOM 2350 N N . ILE A 1 304 ? 6.700 -4.671 -0.534 1.00 93.25 304 ILE A N 1
ATOM 2351 C CA . ILE A 1 304 ? 6.388 -4.441 -1.942 1.00 93.25 304 ILE A CA 1
ATOM 2352 C C . ILE A 1 304 ? 6.274 -5.770 -2.717 1.00 93.25 304 ILE A C 1
ATOM 2354 O O . ILE A 1 304 ? 7.027 -6.724 -2.484 1.00 93.25 304 ILE A O 1
ATOM 2358 N N . PHE A 1 305 ? 5.304 -5.848 -3.625 1.00 90.06 305 PHE A N 1
ATOM 2359 C CA . PHE A 1 305 ? 5.062 -6.997 -4.509 1.00 90.06 305 PHE A CA 1
ATOM 2360 C C . PHE A 1 305 ? 6.106 -7.031 -5.660 1.00 90.06 305 PHE A C 1
ATOM 2362 O O . PHE A 1 305 ? 6.975 -6.154 -5.724 1.00 90.06 305 PHE A O 1
ATOM 2369 N N . PRO A 1 306 ? 6.128 -8.044 -6.555 1.00 93.69 306 PRO A N 1
ATOM 2370 C CA . PRO A 1 306 ? 7.130 -8.112 -7.615 1.00 93.69 306 PRO A CA 1
ATOM 2371 C C . PRO A 1 306 ? 6.833 -7.065 -8.701 1.00 93.69 306 PRO A C 1
ATOM 2373 O O . PRO A 1 306 ? 6.182 -7.351 -9.700 1.00 93.69 306 PRO A O 1
ATOM 2376 N N . ILE A 1 307 ? 7.308 -5.832 -8.493 1.00 94.56 307 ILE A N 1
ATOM 2377 C CA . ILE A 1 307 ? 6.987 -4.670 -9.341 1.00 94.56 307 ILE A CA 1
ATOM 2378 C C . ILE A 1 307 ? 7.378 -4.836 -10.811 1.00 94.56 307 ILE A C 1
ATOM 2380 O O . ILE A 1 307 ? 6.761 -4.227 -11.675 1.00 94.56 307 ILE A O 1
ATOM 2384 N N . GLY A 1 308 ? 8.369 -5.678 -11.116 1.00 95.69 308 GLY A N 1
ATOM 2385 C CA . GLY A 1 308 ? 8.750 -5.980 -12.496 1.00 95.69 308 GLY A CA 1
ATOM 2386 C C . GLY A 1 308 ? 7.716 -6.812 -13.253 1.00 95.69 308 GLY A C 1
ATOM 2387 O O . GLY A 1 308 ? 7.837 -6.934 -14.465 1.00 95.69 308 GLY A O 1
ATOM 2388 N N . CYS A 1 309 ? 6.731 -7.380 -12.557 1.00 94.06 309 CYS A N 1
ATOM 2389 C CA . CYS A 1 309 ? 5.621 -8.126 -13.144 1.00 94.06 309 CYS A CA 1
ATOM 2390 C C . CYS A 1 309 ? 4.369 -7.261 -13.357 1.00 94.06 309 CYS A C 1
ATOM 2392 O O . CYS A 1 309 ? 3.364 -7.761 -13.854 1.00 94.06 309 CYS A O 1
ATOM 2394 N N . LEU A 1 310 ? 4.376 -5.990 -12.936 1.00 90.00 310 LEU A N 1
ATOM 2395 C CA . LEU A 1 310 ? 3.202 -5.140 -13.102 1.00 90.00 310 LEU A CA 1
ATOM 2396 C C . LEU A 1 310 ? 2.965 -4.818 -14.581 1.00 90.00 310 LEU A C 1
ATOM 2398 O O . LEU A 1 310 ? 3.897 -4.338 -15.228 1.00 90.00 310 LEU A O 1
ATOM 2402 N N . PRO A 1 311 ? 1.722 -4.931 -15.089 1.00 90.00 311 PRO A N 1
ATOM 2403 C CA . PRO A 1 311 ? 1.399 -4.541 -16.460 1.00 90.00 311 PRO A CA 1
ATOM 2404 C C . PRO A 1 311 ? 1.817 -3.104 -16.800 1.00 90.00 311 PRO A C 1
ATOM 2406 O O . PRO A 1 311 ? 2.366 -2.864 -17.871 1.00 90.00 311 PRO A O 1
ATOM 2409 N N . ALA A 1 312 ? 1.638 -2.158 -15.869 1.00 87.31 312 ALA A N 1
ATOM 2410 C CA . ALA A 1 312 ? 2.056 -0.767 -16.057 1.00 87.31 312 ALA A CA 1
ATOM 2411 C C . ALA A 1 312 ? 3.576 -0.633 -16.268 1.00 87.31 312 ALA A C 1
ATOM 2413 O O . ALA A 1 312 ? 4.017 0.064 -17.178 1.00 87.31 312 ALA A O 1
ATOM 2414 N N . ILE A 1 313 ? 4.378 -1.350 -15.473 1.00 93.19 313 ILE A N 1
ATOM 2415 C CA . ILE A 1 313 ? 5.841 -1.362 -15.593 1.00 93.19 313 ILE A CA 1
ATOM 2416 C C . ILE A 1 313 ? 6.288 -2.078 -16.871 1.00 93.19 313 ILE A C 1
ATOM 2418 O O . ILE A 1 313 ? 7.152 -1.566 -17.576 1.00 93.19 313 ILE A O 1
ATOM 2422 N N . LEU A 1 314 ? 5.689 -3.228 -17.193 1.00 94.00 314 LEU A N 1
ATOM 2423 C CA . LEU A 1 314 ? 5.998 -3.987 -18.408 1.00 94.00 314 LEU A CA 1
ATOM 2424 C C . LEU A 1 314 ? 5.675 -3.197 -19.680 1.00 94.00 314 LEU A C 1
ATOM 2426 O O . LEU A 1 314 ? 6.417 -3.292 -20.650 1.00 94.00 314 LEU A O 1
ATOM 2430 N N . THR A 1 315 ? 4.598 -2.408 -19.660 1.00 92.94 315 THR A N 1
ATOM 2431 C CA . THR A 1 315 ? 4.200 -1.550 -20.784 1.00 92.94 315 THR A CA 1
ATOM 2432 C C . THR A 1 315 ? 5.142 -0.357 -20.925 1.00 92.94 315 THR A C 1
ATOM 2434 O O . THR A 1 315 ? 5.644 -0.091 -22.011 1.00 92.94 315 THR A O 1
ATOM 2437 N N . MET A 1 316 ? 5.410 0.352 -19.826 1.00 91.88 316 MET A N 1
ATOM 2438 C CA . MET A 1 316 ? 6.231 1.567 -19.833 1.00 91.88 316 MET A CA 1
ATOM 2439 C C . MET A 1 316 ? 7.704 1.294 -20.157 1.00 91.88 316 MET A C 1
ATOM 2441 O O . MET A 1 316 ? 8.353 2.115 -20.795 1.00 91.88 316 MET A O 1
ATOM 2445 N N . LEU A 1 317 ? 8.231 0.149 -19.719 1.00 94.12 317 LEU A N 1
ATOM 2446 C CA . LEU A 1 317 ? 9.629 -0.247 -19.906 1.00 94.12 317 LEU A CA 1
ATOM 2447 C C . LEU A 1 317 ? 9.760 -1.434 -20.871 1.00 94.12 317 LEU A C 1
ATOM 2449 O O . LEU A 1 317 ? 10.664 -2.259 -20.723 1.00 94.12 317 LEU A O 1
ATOM 2453 N N . ALA A 1 318 ? 8.828 -1.559 -21.820 1.00 93.94 318 ALA A N 1
ATOM 2454 C CA . ALA A 1 318 ? 8.849 -2.626 -22.808 1.00 93.94 318 ALA A CA 1
ATOM 2455 C C . ALA A 1 318 ? 10.181 -2.626 -23.574 1.00 93.94 318 ALA A C 1
ATOM 2457 O O . ALA A 1 318 ? 10.629 -1.597 -24.080 1.00 93.94 318 ALA A O 1
ATOM 2458 N N . SER A 1 319 ? 10.806 -3.796 -23.666 1.00 92.88 319 SER A N 1
ATOM 2459 C CA . SER A 1 319 ? 12.118 -3.982 -24.271 1.00 92.88 319 SER A CA 1
ATOM 2460 C C . SER A 1 319 ? 12.079 -5.166 -25.235 1.00 92.88 319 SER A C 1
ATOM 2462 O O . SER A 1 319 ? 11.536 -6.215 -24.889 1.00 92.88 319 SER A O 1
ATOM 2464 N N . PRO A 1 320 ? 12.670 -5.054 -26.438 1.00 94.75 320 PRO A N 1
ATOM 2465 C CA . PRO A 1 320 ? 12.792 -6.190 -27.352 1.00 94.75 320 PRO A CA 1
ATOM 2466 C C . PRO A 1 320 ? 13.837 -7.212 -26.872 1.00 94.75 320 PRO A C 1
ATOM 2468 O O . PRO A 1 320 ? 13.946 -8.309 -27.419 1.00 94.75 320 PRO A O 1
ATOM 2471 N N . ASN A 1 321 ? 14.642 -6.860 -25.867 1.00 96.12 321 ASN A N 1
ATOM 2472 C CA . ASN A 1 321 ? 15.682 -7.719 -25.340 1.00 96.12 321 ASN A CA 1
ATOM 2473 C C . ASN A 1 321 ? 15.105 -8.718 -24.328 1.00 96.12 321 ASN A C 1
ATOM 2475 O O . ASN A 1 321 ? 15.018 -8.442 -23.131 1.00 96.12 321 ASN A O 1
ATOM 2479 N N . ASN A 1 322 ? 14.797 -9.930 -24.792 1.00 93.75 322 ASN A N 1
ATOM 2480 C CA . ASN A 1 322 ? 14.293 -11.016 -23.941 1.00 93.75 322 ASN A CA 1
ATOM 2481 C C . ASN A 1 322 ? 15.211 -11.336 -22.743 1.00 93.75 322 ASN A C 1
ATOM 2483 O O . ASN A 1 322 ? 14.748 -11.862 -21.732 1.00 93.75 322 ASN A O 1
ATOM 2487 N N . MET A 1 323 ? 16.499 -10.976 -22.807 1.00 96.94 323 MET A N 1
ATOM 2488 C CA . MET A 1 323 ? 17.433 -11.151 -21.693 1.00 96.94 323 MET A CA 1
ATOM 2489 C C . MET A 1 323 ? 17.195 -10.179 -20.533 1.00 96.94 323 MET A C 1
ATOM 2491 O O . MET A 1 323 ? 17.836 -10.340 -19.497 1.00 96.94 323 MET A O 1
ATOM 2495 N N . GLU A 1 324 ? 16.309 -9.191 -20.641 1.00 96.50 324 GLU A N 1
ATOM 2496 C CA . GLU A 1 324 ? 15.939 -8.297 -19.529 1.00 96.50 324 GLU A CA 1
ATOM 2497 C C . GLU A 1 324 ? 14.823 -8.867 -18.653 1.00 96.50 324 GLU A C 1
ATOM 2499 O O . GLU A 1 324 ? 14.706 -8.511 -17.473 1.00 96.50 324 GLU A O 1
ATOM 2504 N N . TYR A 1 325 ? 14.085 -9.837 -19.183 1.00 96.62 325 TYR A N 1
ATOM 2505 C CA . TYR A 1 325 ? 13.004 -10.522 -18.498 1.00 96.62 325 TYR A CA 1
ATOM 2506 C C . TYR A 1 325 ? 13.515 -11.788 -17.792 1.00 96.62 325 TYR A C 1
ATOM 2508 O O . TYR A 1 325 ? 14.572 -12.346 -18.119 1.00 96.62 325 TYR A O 1
ATOM 2516 N N . ASP A 1 326 ? 12.824 -12.200 -16.733 1.00 94.06 326 ASP A N 1
ATOM 2517 C CA . ASP A 1 326 ? 13.011 -13.514 -16.118 1.00 94.06 326 ASP A CA 1
ATOM 2518 C C . ASP A 1 326 ? 12.069 -14.557 -16.742 1.00 94.06 326 ASP A C 1
ATOM 2520 O O . ASP A 1 326 ? 11.296 -14.259 -17.650 1.00 94.06 326 ASP A O 1
ATOM 2524 N N . GLY A 1 327 ? 12.141 -15.803 -16.263 1.00 90.62 327 GLY A N 1
ATOM 2525 C CA . GLY A 1 327 ? 11.312 -16.900 -16.774 1.00 90.62 327 GLY A CA 1
ATOM 2526 C C . GLY A 1 327 ? 9.800 -16.720 -16.580 1.00 90.62 327 GLY A C 1
ATOM 2527 O O . GLY A 1 327 ? 9.047 -17.540 -17.087 1.00 90.62 327 GLY A O 1
ATOM 2528 N N . HIS A 1 328 ? 9.361 -15.677 -15.868 1.00 89.38 328 HIS A N 1
ATOM 2529 C CA . HIS A 1 328 ? 7.953 -15.325 -15.667 1.00 89.38 328 HIS A CA 1
ATOM 2530 C C . HIS A 1 328 ? 7.520 -14.146 -16.553 1.00 89.38 328 HIS A C 1
ATOM 2532 O O . HIS A 1 328 ? 6.426 -13.622 -16.375 1.00 89.38 328 HIS A O 1
ATOM 2538 N N . GLY A 1 329 ? 8.387 -13.663 -17.451 1.00 92.19 329 GLY A N 1
ATOM 2539 C CA . GLY A 1 329 ? 8.114 -12.466 -18.249 1.00 92.19 329 GLY A CA 1
ATOM 2540 C C . GLY A 1 329 ? 8.196 -11.163 -17.449 1.00 92.19 329 GLY A C 1
ATOM 2541 O O . GLY A 1 329 ? 7.744 -10.128 -17.926 1.00 92.19 329 GLY A O 1
ATOM 2542 N N . CYS A 1 330 ? 8.779 -11.179 -16.246 1.00 95.44 330 CYS A N 1
ATOM 2543 C CA . CYS A 1 330 ? 8.918 -9.983 -15.419 1.00 95.44 330 CYS A CA 1
ATOM 2544 C C . CYS A 1 330 ? 10.270 -9.293 -15.637 1.00 95.44 330 CYS A C 1
ATOM 2546 O O . CYS A 1 330 ? 11.305 -9.954 -15.748 1.00 95.44 330 CYS A O 1
ATOM 2548 N N . LEU A 1 331 ? 10.302 -7.957 -15.603 1.00 97.00 331 LEU A N 1
ATOM 2549 C CA . LEU A 1 331 ? 11.544 -7.185 -15.719 1.00 97.00 331 LEU A CA 1
ATOM 2550 C C . LEU A 1 331 ? 12.465 -7.416 -14.512 1.00 97.00 331 LEU A C 1
ATOM 2552 O O . LEU A 1 331 ? 12.144 -7.069 -13.366 1.00 97.00 331 LEU A O 1
ATOM 2556 N N . LYS A 1 332 ? 13.660 -7.965 -14.769 1.00 97.25 332 LYS A N 1
ATOM 2557 C CA . LYS A 1 332 ? 14.620 -8.348 -13.720 1.00 97.25 332 LYS A CA 1
ATOM 2558 C C . LYS A 1 332 ? 15.127 -7.161 -12.914 1.00 97.25 332 LYS A C 1
ATOM 2560 O O . LYS A 1 332 ? 15.291 -7.284 -11.698 1.00 97.25 332 LYS A O 1
ATOM 2565 N N . SER A 1 333 ? 15.388 -6.034 -13.573 1.00 97.12 333 SER A N 1
ATOM 2566 C CA . SER A 1 333 ? 15.893 -4.802 -12.954 1.00 97.12 333 SER A CA 1
ATOM 2567 C C . SER A 1 333 ? 14.891 -4.240 -11.940 1.00 97.12 333 SER A C 1
ATOM 2569 O O . SER A 1 333 ? 15.244 -4.009 -10.782 1.00 97.12 333 SER A O 1
ATOM 2571 N N . MET A 1 334 ? 13.621 -4.151 -12.327 1.00 97.00 334 MET A N 1
ATOM 2572 C CA . MET A 1 334 ? 12.525 -3.690 -11.473 1.00 97.00 334 MET A CA 1
ATOM 2573 C C . MET A 1 334 ? 12.268 -4.649 -10.307 1.00 97.00 334 MET A C 1
ATOM 2575 O O . MET A 1 334 ? 12.216 -4.235 -9.150 1.00 97.00 334 MET A O 1
ATOM 2579 N N . ASN A 1 335 ? 12.235 -5.960 -10.561 1.00 96.75 335 ASN A N 1
ATOM 2580 C CA . ASN A 1 335 ? 12.133 -6.949 -9.486 1.00 96.75 335 ASN A CA 1
ATOM 2581 C C . ASN A 1 335 ? 13.331 -6.899 -8.516 1.00 96.75 335 ASN A C 1
ATOM 2583 O O . ASN A 1 335 ? 13.169 -7.107 -7.311 1.00 96.75 335 ASN A O 1
ATOM 2587 N N . LYS A 1 336 ? 14.541 -6.597 -9.005 1.00 97.38 336 LYS A N 1
ATOM 2588 C CA . LYS A 1 336 ? 15.729 -6.392 -8.162 1.00 97.38 336 LYS A CA 1
ATOM 2589 C C . LYS A 1 336 ? 15.602 -5.134 -7.299 1.00 97.38 336 LYS A C 1
ATOM 2591 O O . LYS A 1 336 ? 15.993 -5.189 -6.133 1.00 97.38 336 LYS A O 1
ATOM 2596 N N . LEU A 1 337 ? 15.042 -4.049 -7.833 1.00 97.94 337 LEU A N 1
ATOM 2597 C CA . LEU A 1 337 ? 14.750 -2.825 -7.083 1.00 97.94 337 LEU A CA 1
ATOM 2598 C C . LEU A 1 337 ? 13.733 -3.080 -5.960 1.00 97.94 337 LEU A C 1
ATOM 2600 O O . LEU A 1 337 ? 14.029 -2.779 -4.804 1.00 97.94 337 LEU A O 1
ATOM 2604 N N . GLY A 1 338 ? 12.608 -3.738 -6.262 1.00 96.88 338 GLY A N 1
ATOM 2605 C CA . GLY A 1 338 ? 11.611 -4.110 -5.252 1.00 96.88 338 GLY A CA 1
ATOM 2606 C C . GLY A 1 338 ? 12.214 -4.957 -4.124 1.00 96.88 338 GLY A C 1
ATOM 2607 O O . GLY A 1 338 ? 12.089 -4.618 -2.949 1.00 96.88 338 GLY A O 1
ATOM 2608 N N . ARG A 1 339 ? 12.997 -5.996 -4.461 1.00 96.56 339 ARG A N 1
ATOM 2609 C CA . ARG A 1 339 ? 13.706 -6.815 -3.454 1.00 96.56 339 ARG A CA 1
ATOM 2610 C C . ARG A 1 339 ? 14.714 -6.012 -2.630 1.00 96.56 339 ARG A C 1
ATOM 2612 O O . ARG A 1 339 ? 14.889 -6.293 -1.442 1.00 96.56 339 ARG A O 1
ATOM 2619 N N . TYR A 1 340 ? 15.388 -5.031 -3.233 1.00 98.00 340 TYR A N 1
ATOM 2620 C CA . TYR A 1 340 ? 16.281 -4.133 -2.505 1.00 98.00 340 TYR A CA 1
ATOM 2621 C C . TYR A 1 340 ? 15.502 -3.303 -1.475 1.00 98.00 340 TYR A C 1
ATOM 2623 O O . TYR A 1 340 ? 15.886 -3.319 -0.302 1.00 98.00 340 TYR A O 1
ATOM 2631 N N . GLN A 1 341 ? 14.376 -2.690 -1.855 1.00 97.81 341 GLN A N 1
ATOM 2632 C CA . GLN A 1 341 ? 13.494 -1.978 -0.922 1.00 97.81 341 GLN A CA 1
ATOM 2633 C C . GLN A 1 341 ? 13.002 -2.894 0.208 1.00 97.81 341 GLN A C 1
ATOM 2635 O O . GLN A 1 341 ? 13.175 -2.552 1.377 1.00 97.81 341 GLN A O 1
ATOM 2640 N N . SER A 1 342 ? 12.470 -4.085 -0.104 1.00 96.44 342 SER A N 1
ATOM 2641 C CA . SER A 1 342 ? 12.022 -5.051 0.916 1.00 96.44 342 SER A CA 1
ATOM 2642 C C . SER A 1 342 ? 13.150 -5.414 1.884 1.00 96.44 342 SER A C 1
ATOM 2644 O O . SER A 1 342 ? 12.930 -5.553 3.086 1.00 96.44 342 SER A O 1
ATOM 2646 N N . SER A 1 343 ? 14.389 -5.545 1.394 1.00 97.06 343 SER A N 1
ATOM 2647 C CA . SER A 1 343 ? 15.536 -5.846 2.258 1.00 97.06 343 SER A CA 1
ATOM 2648 C C . SER A 1 343 ? 15.828 -4.719 3.257 1.00 97.06 343 SER A C 1
ATOM 2650 O O . SER A 1 343 ? 16.111 -4.998 4.427 1.00 97.06 343 SER A O 1
ATOM 2652 N N . LEU A 1 344 ? 15.707 -3.458 2.828 1.00 97.94 344 LEU A N 1
ATOM 2653 C CA . LEU A 1 344 ? 15.847 -2.284 3.690 1.00 97.94 344 LEU A CA 1
ATOM 2654 C C . LEU A 1 344 ? 14.693 -2.207 4.695 1.00 97.94 344 LEU A C 1
ATOM 2656 O O . LEU A 1 344 ? 14.941 -2.050 5.893 1.00 97.94 344 LEU A O 1
ATOM 2660 N N . LEU A 1 345 ? 13.455 -2.411 4.237 1.00 97.50 345 LEU A N 1
ATOM 2661 C CA . LEU A 1 345 ? 12.264 -2.407 5.083 1.00 97.50 345 LEU A CA 1
ATOM 2662 C C . LEU A 1 345 ? 12.351 -3.475 6.176 1.00 97.50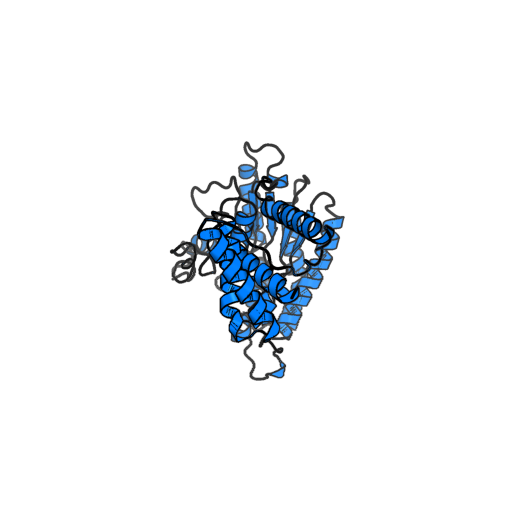 345 LEU A C 1
ATOM 2664 O O . LEU A 1 345 ? 12.189 -3.170 7.355 1.00 97.50 345 LEU A O 1
ATOM 2668 N N . ARG A 1 346 ? 12.716 -4.715 5.830 1.00 96.31 346 ARG A N 1
ATOM 2669 C CA . ARG A 1 346 ? 12.886 -5.797 6.813 1.00 96.31 346 ARG A CA 1
ATOM 2670 C C . ARG A 1 346 ? 13.979 -5.499 7.837 1.00 96.31 346 ARG A C 1
ATOM 2672 O O . ARG A 1 346 ? 13.817 -5.850 9.006 1.00 96.31 346 ARG A O 1
ATOM 2679 N N . ARG A 1 347 ? 15.086 -4.859 7.440 1.00 97.31 347 ARG A N 1
ATOM 2680 C CA . ARG A 1 347 ? 16.116 -4.396 8.392 1.00 97.31 347 ARG A CA 1
ATOM 2681 C C . ARG A 1 347 ? 15.552 -3.329 9.324 1.00 97.31 347 ARG A C 1
ATOM 2683 O O . ARG A 1 347 ? 15.745 -3.428 10.533 1.00 97.31 347 ARG A O 1
ATOM 2690 N N . ARG A 1 348 ? 14.813 -2.359 8.791 1.00 96.94 348 ARG A N 1
ATOM 2691 C CA . ARG A 1 348 ? 14.223 -1.287 9.592 1.00 96.94 348 ARG A CA 1
ATOM 2692 C C . ARG A 1 348 ? 13.135 -1.790 10.542 1.00 96.94 348 ARG A C 1
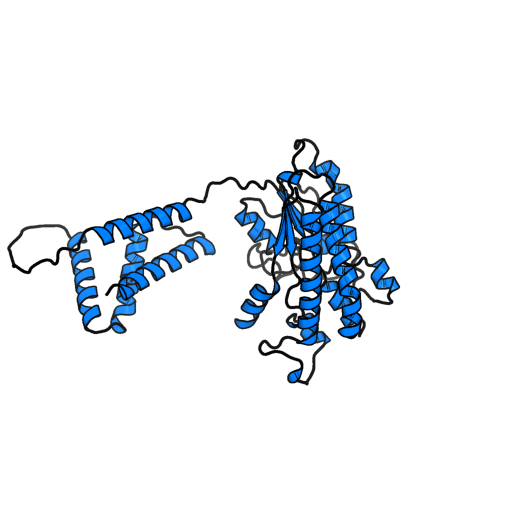ATOM 2694 O O . ARG A 1 348 ? 13.128 -1.392 11.700 1.00 96.94 348 ARG A O 1
ATOM 2701 N N . ILE A 1 349 ? 12.317 -2.758 10.130 1.00 95.75 349 ILE A N 1
ATOM 2702 C CA . ILE A 1 349 ? 11.345 -3.435 11.003 1.00 95.75 349 ILE A CA 1
ATOM 2703 C C . ILE A 1 349 ? 12.036 -4.121 12.191 1.00 95.75 349 ILE A C 1
ATOM 2705 O O . ILE A 1 349 ? 11.504 -4.088 13.298 1.00 95.75 349 ILE A O 1
ATOM 2709 N N . LYS A 1 350 ? 13.227 -4.715 12.013 1.00 96.50 350 LYS A N 1
ATOM 2710 C CA . LYS A 1 350 ? 13.992 -5.274 13.148 1.00 96.50 350 LYS A CA 1
ATOM 2711 C C . LYS A 1 350 ? 14.370 -4.193 14.164 1.00 96.50 350 LYS A C 1
ATOM 2713 O O . LYS A 1 350 ? 14.233 -4.430 15.359 1.00 96.50 350 LYS A O 1
ATOM 2718 N N . VAL A 1 351 ? 14.789 -3.016 13.695 1.00 95.94 351 VAL A N 1
ATOM 2719 C CA . VAL A 1 351 ? 15.097 -1.864 14.561 1.00 95.94 351 VAL A CA 1
ATOM 2720 C C . VAL A 1 351 ? 13.840 -1.369 15.278 1.00 95.94 351 VAL A C 1
ATOM 2722 O O . VAL A 1 351 ? 13.867 -1.173 16.488 1.00 95.94 351 VAL A O 1
ATOM 272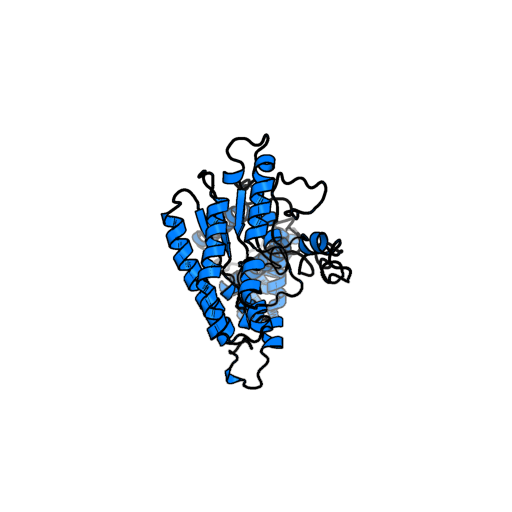5 N N . LEU A 1 352 ? 12.718 -1.236 14.565 1.00 93.31 352 LEU A N 1
ATOM 2726 C CA . LEU A 1 352 ? 11.448 -0.810 15.158 1.00 93.31 352 LEU A CA 1
ATOM 2727 C C . LEU A 1 352 ? 10.961 -1.790 16.235 1.00 93.31 352 LEU A C 1
ATOM 2729 O O . LEU A 1 352 ? 10.527 -1.360 17.294 1.00 93.31 352 LEU A O 1
ATOM 2733 N N . ARG A 1 353 ? 11.102 -3.103 16.023 1.00 93.56 353 ARG A N 1
ATOM 2734 C CA . ARG A 1 353 ? 10.762 -4.117 17.039 1.00 93.56 353 ARG A CA 1
ATOM 2735 C C . ARG A 1 353 ? 11.592 -3.987 18.316 1.00 93.56 353 ARG A C 1
ATOM 2737 O O . ARG A 1 353 ? 11.079 -4.272 19.390 1.00 93.56 353 ARG A O 1
ATOM 2744 N N . TYR A 1 354 ? 12.855 -3.578 18.200 1.00 93.50 354 TYR A N 1
ATOM 2745 C CA . TYR A 1 354 ? 13.701 -3.302 19.361 1.00 93.50 354 TYR A CA 1
ATOM 2746 C C . TYR A 1 354 ? 13.284 -2.004 20.066 1.00 93.50 354 TYR A C 1
ATOM 2748 O O . TYR A 1 354 ? 13.207 -1.964 21.289 1.00 93.50 354 TYR A O 1
ATOM 2756 N N . LYS A 1 355 ? 12.975 -0.957 19.292 1.00 91.00 355 LYS A N 1
ATOM 2757 C CA . LYS A 1 355 ? 12.550 0.352 19.808 1.00 91.00 355 LYS A CA 1
ATOM 2758 C C . LYS A 1 355 ? 11.179 0.305 20.500 1.00 91.00 355 LYS A C 1
ATOM 2760 O O . LYS A 1 355 ? 10.976 1.021 21.474 1.00 91.00 355 LYS A O 1
ATOM 2765 N N . TYR A 1 356 ? 10.270 -0.547 20.025 1.00 88.88 356 TYR A N 1
ATOM 2766 C CA . TYR A 1 356 ? 8.892 -0.665 20.509 1.00 88.88 356 TYR A CA 1
ATOM 2767 C C . TYR A 1 356 ? 8.585 -2.098 20.979 1.00 88.88 356 TYR A C 1
ATOM 2769 O O . TYR A 1 356 ? 7.824 -2.818 20.328 1.00 88.88 356 TYR A O 1
ATOM 2777 N N . PRO A 1 357 ? 9.151 -2.546 22.117 1.00 87.56 357 PRO A N 1
ATOM 2778 C CA . PRO A 1 357 ? 9.048 -3.938 22.571 1.00 87.56 357 PRO A CA 1
ATOM 2779 C C . PRO A 1 357 ? 7.618 -4.363 22.941 1.00 87.56 357 PRO A C 1
ATOM 2781 O O . PRO A 1 357 ? 7.306 -5.554 22.959 1.00 87.56 357 PRO A O 1
ATOM 2784 N N . HIS A 1 358 ? 6.735 -3.402 23.221 1.00 85.56 358 HIS A N 1
ATOM 2785 C CA . HIS A 1 358 ? 5.327 -3.648 23.532 1.00 85.56 358 HIS A CA 1
ATOM 2786 C C . HIS A 1 358 ? 4.422 -3.651 22.290 1.00 85.56 358 HIS A C 1
ATOM 2788 O O . HIS A 1 358 ? 3.262 -4.051 22.391 1.00 85.56 358 HIS A O 1
ATOM 2794 N N . THR A 1 359 ? 4.952 -3.286 21.120 1.00 87.50 359 THR A N 1
ATOM 2795 C CA . THR A 1 359 ? 4.225 -3.262 19.849 1.00 87.50 359 THR A CA 1
ATOM 2796 C C . THR A 1 359 ? 4.621 -4.467 19.004 1.00 87.50 359 THR A C 1
ATOM 2798 O O . THR A 1 359 ? 5.779 -4.662 18.629 1.00 87.50 359 THR A O 1
ATOM 2801 N N . LYS A 1 360 ? 3.647 -5.306 18.648 1.00 91.25 360 LYS A N 1
ATOM 2802 C CA . LYS A 1 360 ? 3.889 -6.459 17.777 1.00 91.25 360 LYS A CA 1
ATOM 2803 C C . LYS A 1 360 ? 3.860 -6.013 16.316 1.00 91.25 360 LYS A C 1
ATOM 2805 O O . LYS A 1 360 ? 2.801 -5.929 15.698 1.00 91.25 360 LYS A O 1
ATOM 2810 N N . ILE A 1 361 ? 5.045 -5.782 15.760 1.00 93.56 361 ILE A N 1
ATOM 2811 C CA . ILE A 1 361 ? 5.234 -5.416 14.350 1.00 93.56 361 ILE A CA 1
ATOM 2812 C C . ILE A 1 361 ? 5.459 -6.684 13.521 1.00 93.56 361 ILE A C 1
ATOM 2814 O O . ILE A 1 361 ? 6.410 -7.434 13.758 1.00 93.56 361 ILE A O 1
ATOM 2818 N N . ILE A 1 362 ? 4.613 -6.945 12.532 1.00 93.44 362 ILE A N 1
ATOM 2819 C CA . ILE A 1 362 ? 4.623 -8.139 11.683 1.00 93.44 362 ILE A CA 1
ATOM 2820 C C . ILE A 1 362 ? 4.936 -7.706 10.251 1.00 93.44 362 ILE A C 1
ATOM 2822 O O . ILE A 1 362 ? 4.146 -7.007 9.634 1.00 93.44 362 ILE A O 1
ATOM 2826 N N . ALA A 1 363 ? 6.076 -8.139 9.714 1.00 93.81 363 ALA A N 1
ATOM 2827 C CA . ALA A 1 363 ? 6.354 -8.003 8.287 1.00 93.81 363 ALA A CA 1
ATOM 2828 C C . ALA A 1 363 ? 5.576 -9.079 7.517 1.00 93.81 363 ALA A C 1
ATOM 2830 O O . ALA A 1 363 ? 5.598 -10.245 7.922 1.00 93.81 363 ALA A O 1
ATOM 2831 N N . THR A 1 364 ? 4.924 -8.701 6.423 1.00 90.69 364 THR A N 1
ATOM 2832 C CA . THR A 1 364 ? 4.193 -9.614 5.534 1.00 90.69 364 THR A CA 1
ATOM 2833 C C . THR A 1 364 ? 4.815 -9.619 4.147 1.00 90.69 364 THR A C 1
ATOM 2835 O O . THR A 1 364 ? 5.207 -8.583 3.623 1.00 90.69 364 THR A O 1
ATOM 2838 N N . GLU A 1 365 ? 4.955 -10.809 3.569 1.00 85.88 365 GLU A N 1
ATOM 2839 C CA . GLU A 1 365 ? 5.645 -11.016 2.298 1.00 85.88 365 GLU A CA 1
ATOM 2840 C C . GLU A 1 365 ? 4.635 -11.123 1.154 1.00 85.88 365 GLU A C 1
ATOM 2842 O O . GLU A 1 365 ? 3.938 -12.129 1.039 1.00 85.88 365 GLU A O 1
ATOM 2847 N N . TYR A 1 366 ? 4.580 -10.110 0.288 1.00 86.81 366 TYR A N 1
ATOM 2848 C CA . TYR A 1 366 ? 3.744 -10.140 -0.921 1.00 86.81 366 TYR A CA 1
ATOM 2849 C C . TYR A 1 366 ? 4.460 -10.746 -2.127 1.00 86.81 366 TYR A C 1
ATOM 2851 O O . TYR A 1 366 ? 3.822 -11.341 -2.989 1.00 86.81 366 TYR A O 1
ATOM 2859 N N . TYR A 1 367 ? 5.791 -10.659 -2.172 1.00 87.44 367 TYR A N 1
ATOM 2860 C CA . TYR A 1 367 ? 6.569 -11.025 -3.353 1.00 87.44 367 TYR A CA 1
ATOM 2861 C C . TYR A 1 367 ? 6.312 -12.460 -3.842 1.00 87.44 367 TYR A C 1
ATOM 2863 O O . TYR A 1 367 ? 5.962 -12.667 -5.001 1.00 87.44 367 TYR A O 1
ATOM 2871 N N . ARG A 1 368 ? 6.484 -13.462 -2.968 1.00 87.94 368 ARG A N 1
ATOM 2872 C CA . ARG A 1 368 ? 6.376 -14.878 -3.361 1.00 87.94 368 ARG A CA 1
ATOM 2873 C C . ARG A 1 368 ? 4.939 -15.308 -3.665 1.00 87.94 368 ARG A C 1
ATOM 2875 O O . ARG A 1 368 ? 4.764 -15.946 -4.698 1.00 87.94 368 ARG A O 1
ATOM 2882 N N . PRO A 1 369 ? 3.926 -14.978 -2.835 1.00 88.12 369 PRO A N 1
ATOM 2883 C CA . PRO A 1 369 ? 2.544 -15.324 -3.156 1.00 88.12 369 PRO A CA 1
ATOM 2884 C C . PRO A 1 369 ? 2.077 -14.716 -4.479 1.00 88.12 369 PRO A C 1
ATOM 2886 O O . PRO A 1 369 ? 1.483 -15.421 -5.284 1.00 88.12 369 PRO A O 1
ATOM 2889 N N . VAL A 1 370 ? 2.401 -13.443 -4.740 1.00 85.50 370 VAL A N 1
ATOM 2890 C CA . VAL A 1 370 ? 2.014 -12.787 -5.997 1.00 85.50 370 VAL A CA 1
ATOM 2891 C C . VAL A 1 370 ? 2.729 -13.423 -7.186 1.00 85.50 370 VAL A C 1
ATOM 2893 O O . VAL A 1 370 ? 2.076 -13.767 -8.165 1.00 85.50 370 VAL A O 1
ATOM 2896 N N . LEU A 1 371 ? 4.043 -13.659 -7.094 1.00 85.75 371 LEU A N 1
ATOM 2897 C CA . LEU A 1 371 ? 4.787 -14.313 -8.174 1.00 85.75 371 LEU A CA 1
ATOM 2898 C C . LEU A 1 371 ? 4.261 -15.731 -8.465 1.00 85.75 371 LEU A C 1
ATOM 2900 O O . LEU A 1 371 ? 4.214 -16.141 -9.619 1.00 85.75 371 LEU A O 1
ATOM 2904 N N . ALA A 1 372 ? 3.813 -16.462 -7.440 1.00 85.06 372 ALA A N 1
ATOM 2905 C CA . ALA A 1 372 ? 3.199 -17.776 -7.616 1.00 85.06 372 ALA A CA 1
ATOM 2906 C C . ALA A 1 372 ? 1.851 -17.722 -8.355 1.00 85.06 372 ALA A C 1
ATOM 2908 O O . ALA A 1 372 ? 1.502 -18.688 -9.025 1.00 85.06 372 ALA A O 1
ATOM 2909 N N . CYS A 1 373 ? 1.108 -16.616 -8.266 1.00 78.56 373 CYS A N 1
ATOM 2910 C CA . CYS A 1 373 ? -0.117 -16.418 -9.044 1.00 78.56 373 CYS A CA 1
ATOM 2911 C C . CYS A 1 373 ? 0.174 -16.023 -10.498 1.00 78.56 373 CYS A C 1
ATOM 2913 O O . CYS A 1 373 ? -0.568 -16.430 -11.385 1.00 78.56 373 CYS A O 1
ATOM 2915 N N . VAL A 1 374 ? 1.268 -15.293 -10.755 1.00 72.50 374 VAL A N 1
ATOM 2916 C CA . VAL A 1 374 ? 1.720 -14.962 -12.123 1.00 72.50 374 VAL A CA 1
ATOM 2917 C C . VAL A 1 374 ? 2.070 -16.226 -12.921 1.00 72.50 374 VAL A C 1
ATOM 2919 O O . VAL A 1 374 ? 1.936 -16.236 -14.131 1.00 72.50 374 VAL A O 1
ATOM 2922 N N . LEU A 1 375 ? 2.453 -17.319 -12.252 1.00 57.88 375 LEU A N 1
ATOM 2923 C CA . LEU A 1 375 ? 2.736 -18.619 -12.879 1.00 57.88 375 LEU A CA 1
ATOM 2924 C C . LEU A 1 375 ? 1.504 -19.373 -13.409 1.00 57.88 375 LEU A C 1
ATOM 2926 O O . LEU A 1 375 ? 1.672 -20.398 -14.067 1.00 57.88 375 LEU A O 1
ATOM 2930 N N . VAL A 1 376 ? 0.293 -18.946 -13.045 1.00 44.97 376 VAL A N 1
ATOM 2931 C CA . VAL A 1 376 ? -0.958 -19.675 -13.331 1.00 44.97 376 VAL A CA 1
ATOM 2932 C C . VAL A 1 376 ? -1.815 -18.961 -14.387 1.00 44.97 376 VAL A C 1
ATOM 2934 O O . VAL A 1 376 ? -2.793 -19.538 -14.859 1.00 44.97 376 VAL A O 1
ATOM 2937 N N . ALA A 1 377 ? -1.445 -17.735 -14.762 1.00 41.00 377 ALA A N 1
ATOM 2938 C CA . ALA A 1 377 ? -2.032 -16.979 -15.868 1.00 41.00 377 ALA A CA 1
ATOM 2939 C C . ALA A 1 377 ? -1.163 -17.140 -17.119 1.00 41.00 377 ALA A C 1
ATOM 2941 O O . ALA A 1 377 ? -1.753 -17.234 -18.217 1.00 41.00 377 ALA A O 1
#

Organism: Aegilops tauschii (NCBI:txid37682)

InterPro domains:
  IPR001087 GDSL lipase/esterase [PF00657] (114-361)
  IPR036514 SGNH hydrolase superfamily [G3DSA:3.40.50.1110] (105-374)

Foldseek 3Di:
DVVLLVVLLVVLVVVQVCCCVPVVDHDPDPVSSVVSSLVVCVVCLVVDDPVVNVVNVVVVVVVVVVVPDDDDDDDDDDDDDPPDPPVVVVVVVVVVVVVVVVPPPPDQQLAQAAEEEAALLQDQAPQVLVCVVPPPDDPVLQAPLNCCPDNVGRRNHPHSHDHPQCVVCVVNVHHRADELSDPPDDCQRHYYLYYHLAALDALVVCVVVVFDDVPSPRRHLVNSLVSCVVCVVVNPPPPPPCNQLSYEYEAYDHDLSLVLRCLVVVHDLVRSLVCLLVSLVSSLVSVVSSCPDQAQHEYEHEQHAQSQPDPSNCVSVPDPPPVQADPLRGGPSSSVSSVSSSVSNVVSLVVVCVVRVSYHYHYDYNHVVVSVVSVVD

Secondary structure (DSSP, 8-state):
-HHHHHHHHHHHHHHHHHHHHHH----SSHHHHHHHHHHHHHHTGGGS-HHHHHHHHHHHHHHHHHHH----------------THHHHHHHHHHHHHHHHHT-TT---S-SEEEEE-STTT-SSHHHHHHTTT--S--GGGSTTTTTTTTSS--S-SSSS--HHHHHHHHTTPPPPPBTT-TT--GGGEEE---TT--SS-HHHHHHTT---SS-----HHHHHHHHHHHHHHHHTTS-TTTGGGEEEEE---SHHHHHHHHHTT--HHHHHTTHHHHHHHHHHHHHHTTSS-S--EEEEEPP--GGG-HHHHHHT--S-GGGB-TTS-BHHHHHHHHHHHHHHHHHHHHHHHH-TTSEEEEE--HHHHHHHHTT-